Protein AF-0000000083250215 (afdb_homodimer)

Foldseek 3Di:
DKFFFQFAQALDPLDPLRRQVRRRPVSDPLCVLVLLLAQQKKKWFQCCLVVLHATDIAGDQQPPCSNAPRRPQKHKDKDWLVRVCVPVPLCVLVVCQVLLVVQKKKWDFWWCCLWQFALNPVPDTDGDIKIFRIDDVVQQWTWTWAQGNVGDTDIDTTHPVSRSVRRVVQSVCCVVVNDPMDMMMIMHGHPPDHDDNDLVSSLVSLVCLLVFHDPNQVPPHDPVRMTMHLCVLVSLLVLLVCVLVVPVSHPDDDNLSNLSNQLSSLVSNLVSVVVCPVVVVFDPCVVLNVLSVVLNVLSVVLSVVCVVCVVVVNPHSVSSVVVSVSSVVNSVSVSVSSVVVSVRNVVD/DKFFFQFAQALDPLDPLRRQVRRRPVSDPLCVLVLLLAQQKKKWFQCCLVVLHATDIAGDQQPPCSNDPRRPFKHKDKDKLVVVCVPVPQAVLVVCQVLLVVQKKKWDFWWCCLWQFALNPVPDTDGDIKIFRIDDVVQQWTWTWAQGNVGDTDIDTTHRVSRSVRRVVQSVCCVVVNDPMDMMMIMHGHPPDHDDNDLVSSLVSLVCLLVFHDPRQPPPHDPVRMTMHLCVLVSLLVLLVCVLVVPVSHPDDDNLSRLSNQLSSLVSNLVSVVVCPVVVLDDPCVVLNVLSVVLNVVSVVLSVVCVVCVVVVNNHSVSSVVVSVSSVVNSVSVSVSSVVVSVRNVVD

Organism: NCBI:txid582686

Structure (mmCIF, N/CA/C/O backbone):
data_AF-0000000083250215-model_v1
#
loop_
_entity.id
_entity.type
_entity.pdbx_description
1 polymer 'Butirosin biosynthesis protein H-like'
#
loop_
_atom_site.group_PDB
_atom_site.id
_atom_site.type_symbol
_atom_site.label_atom_id
_atom_site.label_alt_id
_atom_site.label_comp_id
_atom_site.label_asym_id
_atom_site.label_entity_id
_atom_site.label_seq_id
_atom_site.pdbx_PDB_ins_code
_atom_site.Cartn_x
_atom_site.Cartn_y
_atom_site.Cartn_z
_atom_site.occupancy
_atom_site.B_iso_or_equiv
_atom_site.auth_seq_id
_atom_site.auth_comp_id
_atom_site.auth_asym_id
_atom_site.auth_atom_id
_atom_site.pdbx_PDB_model_num
ATOM 1 N N . MET A 1 1 ? 32.656 -17.719 3.346 1 87.19 1 MET A N 1
ATOM 2 C CA . MET A 1 1 ? 31.625 -17.188 4.242 1 87.19 1 MET A CA 1
ATOM 3 C C . MET A 1 1 ? 30.25 -17.312 3.619 1 87.19 1 MET A C 1
ATOM 5 O O . MET A 1 1 ? 30.078 -17.109 2.416 1 87.19 1 MET A O 1
ATOM 9 N N . ARG A 1 2 ? 29.438 -18 4.254 1 92.62 2 ARG A N 1
ATOM 10 C CA . ARG A 1 2 ? 28.062 -18.25 3.83 1 92.62 2 ARG A CA 1
ATOM 11 C C . ARG A 1 2 ? 27.078 -17.547 4.758 1 92.62 2 ARG A C 1
ATOM 13 O O . ARG A 1 2 ? 27.312 -17.453 5.965 1 92.62 2 ARG A O 1
ATOM 20 N N . ASN A 1 3 ? 26.047 -16.844 4.152 1 97.56 3 ASN A N 1
ATOM 21 C CA . ASN A 1 3 ? 24.953 -16.219 4.898 1 97.56 3 ASN A CA 1
ATOM 22 C C . ASN A 1 3 ? 23.609 -16.531 4.273 1 97.56 3 ASN A C 1
ATOM 24 O O . ASN A 1 3 ? 23.406 -16.312 3.078 1 97.56 3 ASN A O 1
ATOM 28 N N . GLU A 1 4 ? 22.75 -17.125 5.055 1 97.94 4 GLU A N 1
ATOM 29 C CA . GLU A 1 4 ? 21.438 -17.547 4.602 1 97.94 4 GLU A CA 1
ATOM 30 C C . GLU A 1 4 ? 20.344 -17.016 5.531 1 97.94 4 GLU A C 1
ATOM 32 O O . GLU A 1 4 ? 20.375 -17.281 6.734 1 97.94 4 GLU A O 1
ATOM 37 N N . LEU A 1 5 ? 19.422 -16.266 4.973 1 98.19 5 LEU A N 1
ATOM 38 C CA . LEU A 1 5 ? 18.281 -15.781 5.742 1 98.19 5 LEU A CA 1
ATOM 39 C C . LEU A 1 5 ? 17.188 -16.844 5.809 1 98.19 5 LEU A C 1
ATOM 41 O O . LEU A 1 5 ? 17.078 -17.688 4.918 1 98.19 5 LEU A O 1
ATOM 45 N N . PRO A 1 6 ? 16.422 -16.844 6.879 1 97.56 6 PRO A N 1
ATOM 46 C CA . PRO A 1 6 ? 15.328 -17.812 6.98 1 97.56 6 PRO A CA 1
ATOM 47 C C . PRO A 1 6 ? 14.344 -17.719 5.816 1 97.56 6 PRO A C 1
ATOM 49 O O . PRO A 1 6 ? 13.875 -16.625 5.492 1 97.56 6 PRO A O 1
ATOM 52 N N . PHE A 1 7 ? 14.094 -18.844 5.211 1 98.06 7 PHE A N 1
ATOM 53 C CA . PHE A 1 7 ? 13.172 -18.938 4.086 1 98.06 7 PHE A CA 1
ATOM 54 C C . PHE A 1 7 ? 12.594 -20.344 3.971 1 98.06 7 PHE A C 1
ATOM 56 O O . PHE A 1 7 ? 13.336 -21.297 3.736 1 98.06 7 PHE A O 1
ATOM 63 N N . ASN A 1 8 ? 11.273 -20.484 4.047 1 97.25 8 ASN A N 1
ATOM 64 C CA . ASN A 1 8 ? 10.617 -21.781 3.98 1 97.25 8 ASN A CA 1
ATOM 65 C C . ASN A 1 8 ? 9.922 -21.984 2.637 1 97.25 8 ASN A C 1
ATOM 67 O O . ASN A 1 8 ? 9.805 -21.062 1.841 1 97.25 8 ASN A O 1
ATOM 71 N N . ASP A 1 9 ? 9.547 -23.266 2.428 1 95.75 9 ASP A N 1
ATOM 72 C CA . ASP A 1 9 ? 8.617 -23.5 1.329 1 95.75 9 ASP A CA 1
ATOM 73 C C . ASP A 1 9 ? 7.289 -22.797 1.571 1 95.75 9 ASP A C 1
ATOM 75 O O . ASP A 1 9 ? 6.637 -23.016 2.592 1 95.75 9 ASP A O 1
ATOM 79 N N . PRO A 1 10 ? 6.918 -21.969 0.656 1 96.44 10 PRO A N 1
ATOM 80 C CA . PRO A 1 10 ? 5.719 -21.156 0.884 1 96.44 10 PRO A CA 1
ATOM 81 C C . PRO A 1 10 ? 4.434 -21.984 0.828 1 96.44 10 PRO A C 1
ATOM 83 O O . PRO A 1 10 ? 4.336 -22.938 0.043 1 96.44 10 PRO A O 1
ATOM 86 N N . PRO A 1 11 ? 3.467 -21.656 1.6 1 95.38 11 PRO A N 1
ATOM 87 C CA . PRO A 1 11 ? 2.186 -22.375 1.555 1 95.38 11 PRO A CA 1
ATOM 88 C C . PRO A 1 11 ? 1.412 -22.109 0.265 1 95.38 11 PRO A C 1
ATOM 90 O O . PRO A 1 11 ? 0.542 -22.906 -0.108 1 95.38 11 PRO A O 1
ATOM 93 N N . VAL A 1 12 ? 1.604 -21.016 -0.341 1 95.12 12 VAL A N 1
ATOM 94 C CA . VAL A 1 12 ? 1.078 -20.641 -1.646 1 95.12 12 VAL A CA 1
ATOM 95 C C . VAL A 1 12 ? 2.229 -20.25 -2.574 1 95.12 12 VAL A C 1
ATOM 97 O O . VAL A 1 12 ? 3.07 -19.422 -2.219 1 95.12 12 VAL A O 1
ATOM 100 N N . TRP A 1 13 ? 2.24 -20.859 -3.744 1 94.12 13 TRP A N 1
ATOM 101 C CA . TRP A 1 13 ? 3.412 -20.578 -4.57 1 94.12 13 TRP A CA 1
ATOM 102 C C . TRP A 1 13 ? 3.021 -20.422 -6.039 1 94.12 13 TRP A C 1
ATOM 104 O O . TRP A 1 13 ? 3.883 -20.25 -6.902 1 94.12 13 TRP A O 1
ATOM 114 N N . GLY A 1 14 ? 1.725 -20.531 -6.363 1 92.88 14 GLY A N 1
ATOM 115 C CA . GLY A 1 14 ? 1.262 -20.438 -7.738 1 92.88 14 GLY A CA 1
ATOM 116 C C . GLY A 1 14 ? 1.714 -19.156 -8.43 1 92.88 14 GLY A C 1
ATOM 117 O O . GLY A 1 14 ? 1.998 -19.172 -9.633 1 92.88 14 GLY A O 1
ATOM 118 N N . LEU A 1 15 ? 1.749 -18.125 -7.719 1 92.69 15 LEU A N 1
ATOM 119 C CA . LEU A 1 15 ? 2.33 -16.859 -8.156 1 92.69 15 LEU A CA 1
ATOM 120 C C . LEU A 1 15 ? 3.529 -16.469 -7.297 1 92.69 15 LEU A C 1
ATOM 122 O O . LEU A 1 15 ? 3.434 -16.469 -6.066 1 92.69 15 LEU A O 1
ATOM 126 N N . LEU A 1 16 ? 4.531 -16.078 -7.93 1 92.81 16 LEU A N 1
ATOM 127 C CA . LEU A 1 16 ? 5.809 -15.914 -7.246 1 92.81 16 LEU A CA 1
ATOM 128 C C . LEU A 1 16 ? 5.754 -14.75 -6.258 1 92.81 16 LEU A C 1
ATOM 130 O O . LEU A 1 16 ? 6.469 -14.75 -5.254 1 92.81 16 LEU A O 1
ATOM 134 N N . SER A 1 17 ? 4.926 -13.773 -6.477 1 91.69 17 SER A N 1
ATOM 135 C CA . SER A 1 17 ? 4.801 -12.672 -5.531 1 91.69 17 SER A CA 1
ATOM 136 C C . SER A 1 17 ? 4.359 -13.172 -4.156 1 91.69 17 SER A C 1
ATOM 138 O O . SER A 1 17 ? 4.91 -12.75 -3.135 1 91.69 17 SER A O 1
ATOM 140 N N . TRP A 1 18 ? 3.439 -14.055 -4.184 1 93.44 18 TRP A N 1
ATOM 141 C CA . TRP A 1 18 ? 2.969 -14.633 -2.93 1 93.44 18 TRP A CA 1
ATOM 142 C C . TRP A 1 18 ? 3.986 -15.617 -2.367 1 93.44 18 TRP A C 1
ATOM 144 O O . TRP A 1 18 ? 4.227 -15.648 -1.157 1 93.44 18 TRP A O 1
ATOM 154 N N . ALA A 1 19 ? 4.547 -16.375 -3.316 1 95.69 19 ALA A N 1
ATOM 155 C CA . ALA A 1 19 ? 5.52 -17.391 -2.887 1 95.69 19 ALA A CA 1
ATOM 156 C C . ALA A 1 19 ? 6.68 -16.734 -2.135 1 95.69 19 ALA A C 1
ATOM 158 O O . ALA A 1 19 ? 7.117 -17.25 -1.102 1 95.69 19 ALA A O 1
ATOM 159 N N . TYR A 1 20 ? 7.145 -15.656 -2.598 1 96.06 20 TYR A N 1
ATOM 160 C CA . TYR A 1 20 ? 8.297 -14.992 -2.006 1 96.06 20 TYR A CA 1
ATOM 161 C C . TYR A 1 20 ? 7.961 -14.422 -0.635 1 96.06 20 TYR A C 1
ATOM 163 O O . TYR A 1 20 ? 8.664 -14.68 0.344 1 96.06 20 TYR A O 1
ATOM 171 N N . THR A 1 21 ? 6.887 -13.68 -0.504 1 94.56 21 THR A N 1
ATOM 172 C CA . THR A 1 21 ? 6.535 -13.039 0.758 1 94.56 21 THR A CA 1
ATOM 173 C C . THR A 1 21 ? 6.129 -14.078 1.799 1 94.56 21 THR A C 1
ATOM 175 O O . THR A 1 21 ? 6.547 -14 2.957 1 94.56 21 THR A O 1
ATOM 178 N N . LEU A 1 22 ? 5.422 -15.07 1.351 1 95.31 22 LEU A N 1
ATOM 179 C CA . LEU A 1 22 ? 4.969 -16.094 2.287 1 95.31 22 LEU A CA 1
ATOM 180 C C . LEU A 1 22 ? 6.102 -17.047 2.625 1 95.31 22 LEU A C 1
ATOM 182 O O . LEU A 1 22 ? 6.117 -17.641 3.707 1 95.31 22 LEU A O 1
ATOM 186 N N . GLY A 1 23 ? 7.027 -17.219 1.639 1 97.19 23 GLY A N 1
ATOM 187 C CA . GLY A 1 23 ? 8.203 -18 1.969 1 97.19 23 GLY A CA 1
ATOM 188 C C . GLY A 1 23 ? 9.039 -17.375 3.072 1 97.19 23 GLY A C 1
ATOM 189 O O . GLY A 1 23 ? 9.602 -18.094 3.908 1 97.19 23 GLY A O 1
ATOM 190 N N . ILE A 1 24 ? 9.109 -16.062 3.123 1 96.69 24 ILE A N 1
ATOM 191 C CA . ILE A 1 24 ? 9.812 -15.344 4.176 1 96.69 24 ILE A CA 1
ATOM 192 C C . ILE A 1 24 ? 9.031 -15.453 5.484 1 96.69 24 ILE A C 1
ATOM 194 O O . ILE A 1 24 ? 9.57 -15.898 6.5 1 96.69 24 ILE A O 1
ATOM 198 N N . THR A 1 25 ? 7.75 -15.141 5.48 1 94.69 25 THR A N 1
ATOM 199 C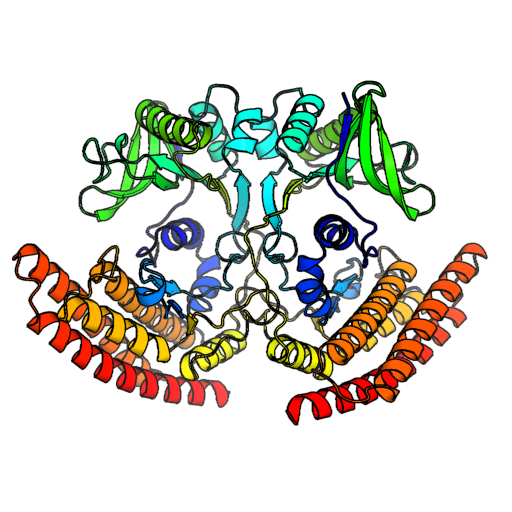 CA . THR A 1 25 ? 6.996 -15.008 6.719 1 94.69 25 THR A CA 1
ATOM 200 C C . THR A 1 25 ? 6.703 -16.375 7.328 1 94.69 25 THR A C 1
ATOM 202 O O . THR A 1 25 ? 6.645 -16.516 8.547 1 94.69 25 THR A O 1
ATOM 205 N N . SER A 1 26 ? 6.562 -17.422 6.496 1 95.75 26 SER A N 1
ATOM 206 C CA . SER A 1 26 ? 6.23 -18.734 7.016 1 95.75 26 SER A CA 1
ATOM 207 C C . SER A 1 26 ? 7.395 -19.328 7.805 1 95.75 26 SER A C 1
ATOM 209 O O . SER A 1 26 ? 7.227 -20.328 8.516 1 95.75 26 SER A O 1
ATOM 211 N N . ALA A 1 27 ? 8.531 -18.75 7.68 1 96 27 ALA A N 1
ATOM 212 C CA . ALA A 1 27 ? 9.672 -19.172 8.484 1 96 27 ALA A CA 1
ATOM 213 C C . ALA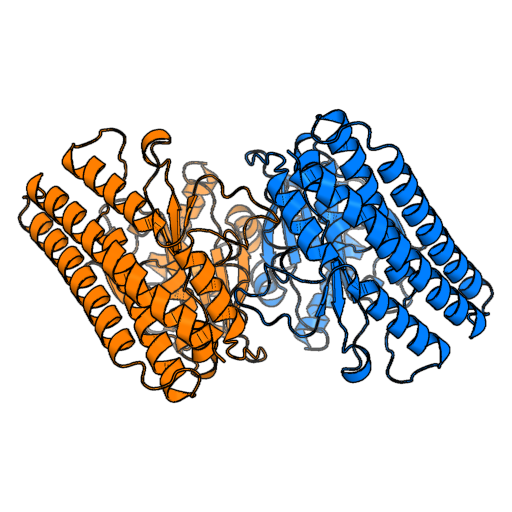 A 1 27 ? 9.492 -18.781 9.945 1 96 27 ALA A C 1
ATOM 215 O O . ALA A 1 27 ? 10.234 -19.25 10.812 1 96 27 ALA A O 1
ATOM 216 N N . TYR A 1 28 ? 8.516 -18.016 10.281 1 94.06 28 TYR A N 1
ATOM 217 C CA . TYR A 1 28 ? 8.227 -17.531 11.625 1 94.06 28 TYR A CA 1
ATOM 218 C C . TYR A 1 28 ? 6.805 -17.891 12.039 1 94.06 28 TYR A C 1
ATOM 220 O O . TYR A 1 28 ? 5.836 -17.344 11.5 1 94.06 28 TYR A O 1
ATOM 228 N N . GLU A 1 29 ? 6.688 -18.641 13.023 1 91.62 29 GLU A N 1
ATOM 229 C CA . GLU A 1 29 ? 5.41 -19.219 13.43 1 91.62 29 GLU A CA 1
ATOM 230 C C . GLU A 1 29 ? 4.406 -18.141 13.82 1 91.62 29 GLU A C 1
ATOM 232 O O . GLU A 1 29 ? 3.201 -18.312 13.641 1 91.62 29 GLU A O 1
ATOM 237 N N . GLN A 1 30 ? 4.855 -17.031 14.281 1 91.62 30 GLN A N 1
ATOM 238 C CA . GLN A 1 30 ? 3.986 -15.969 14.781 1 91.62 30 GLN A CA 1
ATOM 239 C C . GLN A 1 30 ? 3.182 -15.344 13.648 1 91.62 30 GLN A C 1
ATOM 241 O O . GLN A 1 30 ? 2.217 -14.617 13.898 1 91.62 30 GLN A O 1
ATOM 246 N N . THR A 1 31 ? 3.57 -15.648 12.391 1 92.75 31 THR A N 1
ATOM 247 C CA . THR A 1 31 ? 2.908 -15.008 11.258 1 92.75 31 THR A CA 1
ATOM 248 C C . THR A 1 31 ? 1.731 -15.852 10.773 1 92.75 31 THR A C 1
ATOM 250 O O . THR A 1 31 ? 0.936 -15.391 9.953 1 92.75 31 THR A O 1
ATOM 253 N N . TYR A 1 32 ? 1.583 -17.016 11.344 1 94.19 32 TYR A N 1
ATOM 254 C CA . TYR A 1 32 ? 0.606 -17.969 10.836 1 94.19 32 TYR A CA 1
ATOM 255 C C . TYR A 1 32 ? -0.812 -17.438 10.977 1 94.19 32 TYR A C 1
ATOM 257 O O . TYR A 1 32 ? -1.624 -17.562 10.055 1 94.19 32 TYR A O 1
ATOM 265 N N . PRO A 1 33 ? -1.252 -16.75 12.086 1 92.81 33 PRO A N 1
ATOM 266 C CA . PRO A 1 33 ? -2.605 -16.203 12.203 1 92.81 33 PRO A CA 1
ATOM 267 C C . PRO A 1 33 ? -2.922 -15.164 11.125 1 92.81 33 PRO A C 1
ATOM 269 O O . PRO A 1 33 ? -4.062 -15.086 10.656 1 92.81 33 PRO A O 1
ATOM 272 N N . TRP A 1 34 ? -1.886 -14.469 10.758 1 91.12 34 TRP A N 1
ATOM 273 C CA . TRP A 1 34 ? -2.088 -13.492 9.688 1 91.12 34 TRP A CA 1
ATOM 274 C C . TRP A 1 34 ? -2.363 -14.195 8.367 1 91.12 34 TRP A C 1
ATOM 276 O O . TRP A 1 34 ? -3.273 -13.812 7.629 1 91.12 34 TRP A O 1
ATOM 286 N N . TYR A 1 35 ? -1.632 -15.203 8.102 1 93 35 TYR A N 1
ATOM 287 C CA . TYR A 1 35 ? -1.781 -15.969 6.863 1 93 35 TYR A CA 1
ATOM 288 C C . TYR A 1 35 ? -3.184 -16.547 6.746 1 93 35 TYR A C 1
ATOM 290 O O . TYR A 1 35 ? -3.885 -16.297 5.762 1 93 35 TYR A O 1
ATOM 298 N N . VAL A 1 36 ? -3.625 -17.203 7.758 1 95.38 36 VAL A N 1
ATOM 299 C CA . VAL A 1 36 ? -4.914 -17.875 7.691 1 95.38 36 VAL A CA 1
ATOM 300 C C . VAL A 1 36 ? -6.043 -16.859 7.812 1 95.38 36 VAL A C 1
ATOM 302 O O . VAL A 1 36 ? -7.176 -17.125 7.395 1 95.38 36 VAL A O 1
ATOM 305 N N . GLY A 1 37 ? -5.789 -15.742 8.367 1 92.12 37 GLY A N 1
ATOM 306 C CA . GLY A 1 37 ? -6.797 -14.703 8.508 1 92.12 37 GLY A CA 1
ATOM 307 C C . GLY A 1 37 ? -6.984 -13.891 7.242 1 92.12 37 GLY A C 1
ATOM 308 O O . GLY A 1 37 ? -7.957 -13.141 7.117 1 92.12 37 GLY A O 1
ATOM 309 N N . ASN A 1 38 ? -5.969 -14.141 6.457 1 89.69 38 ASN A N 1
ATOM 310 C CA . ASN A 1 38 ? -6 -13.414 5.191 1 89.69 38 ASN A CA 1
ATOM 311 C C . ASN A 1 38 ? -6 -14.367 4 1 89.69 38 ASN A C 1
ATOM 313 O O . ASN A 1 38 ? -6.184 -15.578 4.168 1 89.69 38 ASN A O 1
ATOM 317 N N . PHE A 1 39 ? -6.016 -13.984 2.758 1 91.62 39 PHE A N 1
ATOM 318 C CA . PHE A 1 39 ? -6.039 -14.766 1.529 1 91.62 39 PHE A CA 1
ATOM 319 C C . PHE A 1 39 ? -7.395 -15.445 1.349 1 91.62 39 PHE A C 1
ATOM 321 O O . PHE A 1 39 ? -7.461 -16.656 1.107 1 91.62 39 PHE A O 1
ATOM 328 N N . ILE A 1 40 ? -8.414 -14.734 1.487 1 94.5 40 ILE A N 1
ATOM 329 C CA . ILE A 1 40 ? -9.781 -15.211 1.346 1 94.5 40 ILE A CA 1
ATOM 330 C C . ILE A 1 40 ? -10.367 -14.727 0.02 1 94.5 40 ILE A C 1
ATOM 332 O O . ILE A 1 40 ? -10.883 -15.516 -0.767 1 94.5 40 ILE A O 1
ATOM 336 N N . GLU A 1 41 ? -10.203 -13.508 -0.239 1 91.69 41 GLU A N 1
ATOM 337 C CA . GLU A 1 41 ? -10.797 -12.914 -1.43 1 91.69 41 GLU A CA 1
ATOM 338 C C . GLU A 1 41 ? -9.969 -13.211 -2.674 1 91.69 41 GLU A C 1
ATOM 340 O O . GLU A 1 41 ? -8.734 -13.258 -2.609 1 91.69 41 GLU A O 1
ATOM 345 N N . VAL A 1 42 ? -10.648 -13.391 -3.746 1 94.56 42 VAL A N 1
ATOM 346 C CA . VAL A 1 42 ? -10.016 -13.609 -5.043 1 94.56 42 VAL A CA 1
ATOM 347 C C . VAL A 1 42 ? -10.68 -12.727 -6.098 1 94.56 42 VAL A C 1
ATOM 349 O O . VAL A 1 42 ? -11.797 -12.25 -5.898 1 94.56 42 VAL A O 1
ATOM 352 N N . PHE A 1 43 ? -9.93 -12.484 -7.16 1 93.38 43 PHE A N 1
ATOM 353 C CA . PHE A 1 43 ? -10.484 -11.688 -8.242 1 93.38 43 PHE A CA 1
ATOM 354 C C . PHE A 1 43 ? -10.008 -12.203 -9.594 1 93.38 43 PHE A C 1
ATOM 356 O O . PHE A 1 43 ? -9.078 -13.016 -9.664 1 93.38 43 PHE A O 1
ATOM 363 N N . ALA A 1 44 ? -10.68 -11.898 -10.68 1 95.44 44 ALA A N 1
ATOM 364 C CA . ALA A 1 44 ? -10.328 -12.195 -12.062 1 95.44 44 ALA A CA 1
ATOM 365 C C . ALA A 1 44 ? -10.633 -11.016 -12.977 1 95.44 44 ALA A C 1
ATOM 367 O O . ALA A 1 44 ? -11.539 -10.219 -12.695 1 95.44 44 ALA A O 1
ATOM 368 N N . ASN A 1 45 ? -9.812 -10.805 -13.977 1 93 45 ASN A N 1
ATOM 369 C CA . ASN A 1 45 ? -10.094 -9.742 -14.945 1 93 45 ASN A CA 1
ATOM 370 C C . ASN A 1 45 ? -11.039 -10.219 -16.047 1 93 45 ASN A C 1
ATOM 372 O O . ASN A 1 45 ? -10.656 -11.023 -16.891 1 93 45 ASN A O 1
ATOM 376 N N . ASP A 1 46 ? -12.148 -9.602 -16.156 1 91.31 46 ASP A N 1
ATOM 377 C CA . ASP A 1 46 ? -13.227 -10.133 -16.984 1 91.31 46 ASP A CA 1
ATOM 378 C C . ASP A 1 46 ? -13.125 -9.625 -18.422 1 91.31 46 ASP A C 1
ATOM 380 O O . ASP A 1 46 ? -13.781 -10.148 -19.312 1 91.31 46 ASP A O 1
ATOM 384 N N . TYR A 1 47 ? -12.289 -8.68 -18.688 1 93 47 TYR A N 1
ATOM 385 C CA . TYR A 1 47 ? -12.227 -8.109 -20.031 1 93 47 TYR A CA 1
ATOM 386 C C . TYR A 1 47 ? -10.969 -8.562 -20.75 1 93 47 TYR A C 1
ATOM 388 O O . TYR A 1 47 ? -10.461 -7.859 -21.641 1 93 47 TYR A O 1
ATOM 396 N N . PHE A 1 48 ? -10.477 -9.703 -20.359 1 94.88 48 PHE A N 1
ATOM 397 C CA . PHE A 1 48 ? -9.203 -10.188 -20.875 1 94.88 48 PHE A CA 1
ATOM 398 C C . PHE A 1 48 ? -9.297 -10.484 -22.375 1 94.88 48 PHE A C 1
ATOM 400 O O . PHE A 1 48 ? -8.32 -10.312 -23.109 1 94.88 48 PHE A O 1
ATOM 407 N N . LEU A 1 49 ? -10.461 -10.867 -22.922 1 96.12 49 LEU A N 1
ATOM 408 C CA . LEU A 1 49 ? -10.625 -11.117 -24.344 1 96.12 49 LEU A CA 1
ATOM 409 C C . LEU A 1 49 ? -10.711 -9.805 -25.125 1 96.12 49 LEU A C 1
ATOM 411 O O . LEU A 1 49 ? -10.023 -9.617 -26.125 1 96.12 49 LEU A O 1
ATOM 415 N N . GLU A 1 50 ? -11.5 -8.945 -24.594 1 94.44 50 GLU A N 1
ATOM 416 C CA . GLU A 1 50 ? -11.711 -7.652 -25.234 1 94.44 50 GLU A CA 1
ATOM 417 C C . GLU A 1 50 ? -10.422 -6.84 -25.281 1 94.44 50 GLU A C 1
ATOM 419 O O . GLU A 1 50 ? -10.156 -6.141 -26.266 1 94.44 50 GLU A O 1
ATOM 424 N N . GLU A 1 51 ? -9.68 -6.984 -24.281 1 93.19 51 GLU A N 1
ATOM 425 C CA . GLU A 1 51 ? -8.469 -6.18 -24.141 1 93.19 51 GLU A CA 1
ATOM 426 C C . GLU A 1 51 ? -7.238 -6.938 -24.641 1 93.19 51 GLU A C 1
ATOM 428 O O . GLU A 1 51 ? -6.145 -6.375 -24.703 1 93.19 51 GLU A O 1
ATOM 433 N N . ARG A 1 52 ? -7.41 -8.156 -25.016 1 94 52 ARG A N 1
ATOM 434 C CA . ARG A 1 52 ? -6.324 -9.023 -25.484 1 94 52 ARG A CA 1
ATOM 435 C C . ARG A 1 52 ? -5.172 -9.031 -24.484 1 94 52 ARG A C 1
ATOM 437 O O . ARG A 1 52 ? -4.02 -8.789 -24.859 1 94 52 ARG A O 1
ATOM 444 N N . THR A 1 53 ? -5.617 -9.164 -23.203 1 93.38 53 THR A N 1
ATOM 445 C CA . THR A 1 53 ? -4.648 -9.312 -22.125 1 93.38 53 THR A CA 1
ATOM 446 C C . THR A 1 53 ? -4.711 -10.711 -21.531 1 93.38 53 THR A C 1
ATOM 448 O O . THR A 1 53 ? -5.676 -11.445 -21.75 1 93.38 53 THR A O 1
ATOM 451 N N . GLU A 1 54 ? -3.68 -11.023 -20.859 1 93.56 54 GLU A N 1
ATOM 452 C CA . GLU A 1 54 ? -3.658 -12.32 -20.203 1 93.56 54 GLU A CA 1
ATOM 453 C C . GLU A 1 54 ? -4.758 -12.422 -19.141 1 93.56 54 GLU A C 1
ATOM 455 O O . GLU A 1 54 ? -5.008 -11.461 -18.406 1 93.56 54 GLU A O 1
ATOM 460 N N . PHE A 1 55 ? -5.48 -13.523 -19.125 1 94.75 55 PHE A N 1
ATOM 461 C CA . PHE A 1 55 ? -6.41 -13.805 -18.031 1 94.75 55 PHE A CA 1
ATOM 462 C C . PHE A 1 55 ? -5.656 -14.031 -16.734 1 94.75 55 PHE A C 1
ATOM 464 O O . PHE A 1 55 ? -4.617 -14.695 -16.719 1 94.75 55 PHE A O 1
ATOM 471 N N . PHE A 1 56 ? -6.184 -13.477 -15.727 1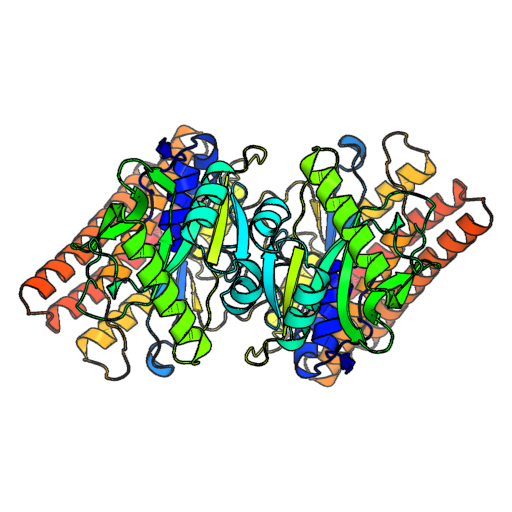 92.06 56 PHE A N 1
ATOM 472 C CA . PHE A 1 56 ? -5.551 -13.734 -14.438 1 92.06 56 PHE A CA 1
ATOM 473 C C . PHE A 1 56 ? -6.598 -13.961 -13.352 1 92.06 56 PHE A C 1
ATOM 475 O O . PHE A 1 56 ? -7.566 -13.203 -13.25 1 92.06 56 PHE A O 1
ATOM 482 N N . PHE A 1 57 ? -6.449 -15.008 -12.695 1 94.94 57 PHE A N 1
ATOM 483 C CA . PHE A 1 57 ? -7.105 -15.352 -11.438 1 94.94 57 PHE A CA 1
ATOM 484 C C . PHE A 1 57 ? -6.121 -15.297 -10.281 1 94.94 57 PHE A C 1
ATOM 486 O O . PHE A 1 57 ? -5.051 -15.906 -10.336 1 94.94 57 PHE A O 1
ATOM 493 N N . ASP A 1 58 ? -6.484 -14.508 -9.219 1 93.75 58 ASP A N 1
ATOM 494 C CA . ASP A 1 58 ? -5.5 -14.32 -8.156 1 93.75 58 ASP A CA 1
ATOM 495 C C . ASP A 1 58 ? -6.18 -13.969 -6.832 1 93.75 58 ASP A C 1
ATOM 497 O O . ASP A 1 58 ? -7.375 -13.68 -6.801 1 93.75 58 ASP A O 1
ATOM 501 N N . PHE A 1 59 ? -5.391 -14.156 -5.824 1 92.5 59 PHE A N 1
ATOM 502 C CA . PHE A 1 59 ? -5.809 -13.617 -4.535 1 92.5 59 PHE A CA 1
ATOM 503 C C . PHE A 1 59 ? -5.914 -12.102 -4.586 1 92.5 59 PHE A C 1
ATOM 505 O O . PHE A 1 59 ? -5.094 -11.438 -5.223 1 92.5 59 PHE A O 1
ATOM 512 N N . TYR A 1 60 ? -6.93 -11.617 -3.98 1 87.88 60 TYR A N 1
ATOM 513 C CA . TYR A 1 60 ? -7.078 -10.172 -3.857 1 87.88 60 TYR A CA 1
ATOM 514 C C . TYR A 1 60 ? -6.734 -9.703 -2.449 1 87.88 60 TYR A C 1
ATOM 516 O O . TYR A 1 60 ? -7.438 -10.039 -1.49 1 87.88 60 TYR A O 1
ATOM 524 N N . ARG A 1 61 ? -5.707 -8.93 -2.359 1 81.81 61 ARG A N 1
ATOM 525 C CA . ARG A 1 61 ? -5.234 -8.484 -1.053 1 81.81 61 ARG A CA 1
ATOM 526 C C . ARG A 1 61 ? -5.129 -6.961 -0.998 1 81.81 61 ARG A C 1
ATOM 528 O O . ARG A 1 61 ? -4.18 -6.418 -0.426 1 81.81 61 ARG A O 1
ATOM 535 N N . GLY A 1 62 ? -5.93 -6.215 -1.692 1 74.5 62 GLY A N 1
ATOM 536 C CA . GLY A 1 62 ? -5.949 -4.762 -1.633 1 74.5 62 GLY A CA 1
ATOM 537 C C . GLY A 1 62 ? -5.348 -4.109 -2.861 1 74.5 62 GLY A C 1
ATOM 538 O O . GLY A 1 62 ? -4.848 -2.982 -2.789 1 74.5 62 GLY A O 1
ATOM 539 N N . GLY A 1 63 ? -5.215 -4.859 -4.004 1 68.88 63 GLY A N 1
ATOM 540 C CA . GLY A 1 63 ? -4.766 -4.289 -5.262 1 68.88 63 GLY A CA 1
ATOM 541 C C . GLY A 1 63 ? -3.293 -3.926 -5.262 1 68.88 63 GLY A C 1
ATOM 542 O O . GLY A 1 63 ? -2.445 -4.746 -4.902 1 68.88 63 GLY A O 1
ATOM 543 N N . GLY A 1 64 ? -2.934 -2.66 -5.617 1 62.75 64 GLY A N 1
ATOM 544 C CA . GLY A 1 64 ? -1.567 -2.197 -5.801 1 62.75 64 GLY A CA 1
ATOM 545 C C . GLY A 1 64 ? -0.718 -2.328 -4.551 1 62.75 64 GLY A C 1
ATOM 546 O O . GLY A 1 64 ? 0.51 -2.252 -4.617 1 62.75 64 GLY A O 1
ATOM 547 N N . ASN A 1 65 ? -1.336 -2.67 -3.463 1 63.94 65 ASN A N 1
ATOM 548 C CA . ASN A 1 65 ? -0.624 -2.695 -2.191 1 63.94 65 ASN A CA 1
ATOM 549 C C . ASN A 1 65 ? -0.114 -4.094 -1.86 1 63.94 65 ASN A C 1
ATOM 551 O O . ASN A 1 65 ? 0.607 -4.281 -0.879 1 63.94 65 ASN A O 1
ATOM 555 N N . GLU A 1 66 ? -0.475 -4.977 -2.623 1 66.69 66 GLU A N 1
ATOM 556 C CA . GLU A 1 66 ? -0.283 -6.387 -2.301 1 66.69 66 GLU A CA 1
ATOM 557 C C . GLU A 1 66 ? 1.192 -6.707 -2.078 1 66.69 66 GLU A C 1
ATOM 559 O O . GLU A 1 66 ? 1.54 -7.438 -1.147 1 66.69 66 GLU A O 1
ATOM 564 N N . PHE A 1 67 ? 2.086 -5.957 -2.768 1 64.44 67 PHE A N 1
ATOM 565 C CA . PHE A 1 67 ? 3.492 -6.312 -2.633 1 64.44 67 PHE A CA 1
ATOM 566 C C . PHE A 1 67 ? 4.266 -5.207 -1.926 1 64.44 67 PHE A C 1
ATOM 568 O O . PHE A 1 67 ? 5.48 -5.305 -1.752 1 64.44 67 PHE A O 1
ATOM 575 N N . ARG A 1 68 ? 3.502 -4.348 -1.431 1 70.69 68 ARG A N 1
ATOM 576 C CA . ARG A 1 68 ? 4.25 -3.191 -0.948 1 70.69 68 ARG A CA 1
ATOM 577 C C . ARG A 1 68 ? 4.008 -2.967 0.541 1 70.69 68 ARG A C 1
ATOM 579 O O . ARG A 1 68 ? 4.93 -2.613 1.277 1 70.69 68 ARG A O 1
ATOM 586 N N . SER A 1 69 ? 2.832 -3.256 0.955 1 71.75 69 SER A N 1
ATOM 587 C CA . SER A 1 69 ? 2.605 -2.842 2.336 1 71.75 69 SER A CA 1
ATOM 588 C C . SER A 1 69 ? 1.503 -3.668 2.988 1 71.75 69 SER A C 1
ATOM 590 O O . SER A 1 69 ? 1.094 -3.389 4.117 1 71.75 69 SER A O 1
ATOM 592 N N . ASN A 1 70 ? 1.17 -4.641 2.436 1 77.69 70 ASN A N 1
ATOM 593 C CA . ASN A 1 70 ? -0.003 -5.328 2.965 1 77.69 70 ASN A CA 1
ATOM 594 C C . ASN A 1 70 ? 0.39 -6.445 3.926 1 77.69 70 ASN A C 1
ATOM 596 O O . ASN A 1 70 ? -0.468 -7.027 4.594 1 77.69 70 ASN A O 1
ATOM 600 N N . ASN A 1 71 ? 1.605 -6.812 3.938 1 83.19 71 ASN A N 1
ATOM 601 C CA . ASN A 1 71 ? 2.105 -7.766 4.918 1 83.19 71 ASN A CA 1
ATOM 602 C C . ASN A 1 71 ? 2.736 -7.062 6.117 1 83.19 71 ASN A C 1
ATOM 604 O O . ASN A 1 71 ? 3.807 -6.461 5.996 1 83.19 71 ASN A O 1
ATOM 608 N N . PRO A 1 72 ? 2.041 -7.055 7.258 1 83.25 72 PRO A N 1
ATOM 609 C CA . PRO A 1 72 ? 2.52 -6.273 8.406 1 83.25 72 PRO A CA 1
ATOM 610 C C . PRO A 1 72 ? 3.875 -6.754 8.914 1 83.25 72 PRO A C 1
ATOM 612 O O . PRO A 1 72 ? 4.559 -6.023 9.641 1 83.25 72 PRO A O 1
ATOM 615 N N . PHE A 1 73 ? 4.289 -7.938 8.539 1 89.31 73 PHE A N 1
ATOM 616 C CA . PHE A 1 73 ? 5.531 -8.508 9.055 1 89.31 73 PHE A CA 1
ATOM 617 C C . PHE A 1 73 ? 6.695 -8.195 8.117 1 89.31 73 PHE A C 1
ATOM 619 O O . PHE A 1 73 ? 7.84 -8.547 8.414 1 89.31 73 PHE A O 1
ATOM 626 N N . LEU A 1 74 ? 6.383 -7.547 7.008 1 90.12 74 LEU A N 1
ATOM 627 C CA . LEU A 1 74 ? 7.434 -7.25 6.043 1 90.12 74 LEU A CA 1
ATOM 628 C C . LEU A 1 74 ? 7.531 -5.746 5.789 1 90.12 74 LEU A C 1
ATOM 630 O O . LEU A 1 74 ? 6.523 -5.098 5.496 1 90.12 74 LEU A O 1
ATOM 634 N N . SER A 1 75 ? 8.703 -5.246 6.047 1 88.31 75 SER A N 1
ATOM 635 C CA . SER A 1 75 ? 9.016 -3.926 5.508 1 88.31 75 SER A CA 1
ATOM 636 C C . SER A 1 75 ? 9.547 -4.023 4.082 1 88.31 75 SER A C 1
ATOM 638 O O . SER A 1 75 ? 10.258 -4.973 3.742 1 88.31 75 SER A O 1
ATOM 640 N N . SER A 1 76 ? 9.148 -3.092 3.252 1 88.88 76 SER A N 1
ATOM 641 C CA . SER A 1 76 ? 9.555 -3.213 1.854 1 88.88 76 SER A CA 1
ATOM 642 C C . SER A 1 76 ? 10.133 -1.903 1.331 1 88.88 76 SER A C 1
ATOM 644 O O . SER A 1 76 ? 9.594 -0.827 1.6 1 88.88 76 SER A O 1
ATOM 646 N N . CYS A 1 77 ? 11.273 -1.935 0.703 1 90.88 77 CYS A N 1
ATOM 647 C CA . CYS A 1 77 ? 11.828 -0.899 -0.165 1 90.88 77 CYS A CA 1
ATOM 648 C C . CYS A 1 77 ? 11.711 -1.297 -1.631 1 90.88 77 CYS A C 1
ATOM 650 O O . CYS A 1 77 ? 11.641 -2.484 -1.953 1 90.88 77 CYS A O 1
ATOM 652 N N . ASN A 1 78 ? 11.547 -0.432 -2.453 1 91.62 78 ASN A N 1
ATOM 653 C CA . ASN A 1 78 ? 11.484 -0.742 -3.877 1 91.62 78 ASN A CA 1
ATOM 654 C C . ASN A 1 78 ? 12.211 0.314 -4.711 1 91.62 78 ASN A C 1
ATOM 656 O O . ASN A 1 78 ? 12.148 1.505 -4.395 1 91.62 78 ASN A O 1
ATOM 660 N N . LEU A 1 79 ? 12.891 -0.164 -5.68 1 89.75 79 LEU A N 1
ATOM 661 C CA . LEU A 1 79 ? 13.688 0.656 -6.586 1 89.75 79 LEU A CA 1
ATOM 662 C C . LEU A 1 79 ? 13.555 0.166 -8.023 1 89.75 79 LEU A C 1
ATOM 664 O O . LEU A 1 79 ? 13.477 -1.04 -8.266 1 89.75 79 LEU A O 1
ATOM 668 N N . ASN A 1 80 ? 13.5 1.118 -8.922 1 90.38 80 ASN A N 1
ATOM 669 C CA . ASN A 1 80 ? 13.531 0.709 -10.32 1 90.38 80 ASN A CA 1
ATOM 670 C C . ASN A 1 80 ? 14.914 0.924 -10.938 1 90.38 80 ASN A C 1
ATOM 672 O O . ASN A 1 80 ? 15.859 1.308 -10.234 1 90.38 80 ASN A O 1
ATOM 676 N N . PHE A 1 81 ? 15.109 0.617 -12.203 1 88.44 81 PHE A N 1
ATOM 677 C CA . PHE A 1 81 ? 16.422 0.612 -12.844 1 88.44 81 PHE A CA 1
ATOM 678 C C . PHE A 1 81 ? 16.938 2.033 -13.039 1 88.44 81 PHE A C 1
ATOM 680 O O . PHE A 1 81 ? 18.125 2.293 -12.906 1 88.44 81 PHE A O 1
ATOM 687 N N . GLU A 1 82 ? 16.062 2.895 -13.312 1 86.06 82 GLU A N 1
ATOM 688 C CA . GLU A 1 82 ? 16.469 4.281 -13.523 1 86.06 82 GLU A CA 1
ATOM 689 C C . GLU A 1 82 ? 17.078 4.883 -12.258 1 86.06 82 GLU A C 1
ATOM 691 O O . GLU A 1 82 ? 18.141 5.52 -12.312 1 86.06 82 GLU A O 1
ATOM 696 N N . LEU A 1 83 ? 16.438 4.605 -11.172 1 86.75 83 LEU A N 1
ATOM 697 C CA . LEU A 1 83 ? 16.922 5.145 -9.906 1 86.75 83 LEU A CA 1
ATOM 698 C C . LEU A 1 83 ? 18.125 4.352 -9.398 1 86.75 83 LEU A C 1
ATOM 700 O O . LEU A 1 83 ? 19.016 4.914 -8.766 1 86.75 83 LEU A O 1
ATOM 704 N N . ALA A 1 84 ? 18.094 3.057 -9.695 1 83.25 84 ALA A N 1
ATOM 705 C CA . ALA A 1 84 ? 19.188 2.207 -9.25 1 83.25 84 ALA A CA 1
ATOM 706 C C . ALA A 1 84 ? 20.484 2.545 -10 1 83.25 84 ALA A C 1
ATOM 708 O O . ALA A 1 84 ? 21.578 2.486 -9.422 1 83.25 84 ALA A O 1
ATOM 709 N N . ALA A 1 85 ? 20.359 2.703 -11.266 1 76.12 85 ALA A N 1
ATOM 710 C CA . ALA A 1 85 ? 21.531 3.006 -12.086 1 76.12 85 ALA A CA 1
ATOM 711 C C . ALA A 1 85 ? 22.312 4.191 -11.508 1 76.12 85 ALA A C 1
ATOM 713 O O . ALA A 1 85 ? 23.547 4.199 -11.523 1 76.12 85 ALA A O 1
ATOM 714 N N . ALA A 1 86 ? 21.578 5.031 -11.008 1 69.62 86 ALA A N 1
ATOM 715 C CA . ALA A 1 86 ? 22.172 6.234 -10.438 1 69.62 86 ALA A CA 1
ATOM 716 C C . ALA A 1 86 ? 22.875 5.926 -9.117 1 69.62 86 ALA A C 1
ATOM 718 O O . ALA A 1 86 ? 23.766 6.668 -8.688 1 69.62 86 ALA A O 1
ATOM 719 N N . LEU A 1 87 ? 22.469 4.77 -8.508 1 66.5 87 LEU A N 1
ATOM 720 C CA . LEU A 1 87 ? 22.938 4.434 -7.164 1 66.5 87 LEU A CA 1
ATOM 721 C C . LEU A 1 87 ? 24.031 3.379 -7.215 1 66.5 87 LEU A C 1
ATOM 723 O O . LEU A 1 87 ? 25.016 3.455 -6.465 1 66.5 87 LEU A O 1
ATOM 727 N N . THR A 1 88 ? 23.812 2.133 -7.859 1 62.94 88 THR A N 1
ATOM 728 C CA . THR A 1 88 ? 24.547 0.884 -7.684 1 62.94 88 THR A CA 1
ATOM 729 C C . THR A 1 88 ? 25.859 0.909 -8.477 1 62.94 88 THR A C 1
ATOM 731 O O . THR A 1 88 ? 26.828 0.231 -8.109 1 62.94 88 THR A O 1
ATOM 734 N N . GLY A 1 89 ? 26.281 1.936 -9 1 59.5 89 GLY A N 1
ATOM 735 C CA . GLY A 1 89 ? 27.422 1.832 -9.898 1 59.5 89 GLY A CA 1
ATOM 736 C C . GLY A 1 89 ? 27.531 0.478 -10.57 1 59.5 89 GLY A C 1
ATOM 737 O O . GLY A 1 89 ? 26.516 -0.143 -10.898 1 59.5 89 GLY A O 1
ATOM 738 N N . GLU A 1 90 ? 28.734 -0.248 -10.867 1 60.75 90 GLU A N 1
ATOM 739 C CA . GLU A 1 90 ? 29 -1.474 -11.617 1 60.75 90 GLU A CA 1
ATOM 740 C C . GLU A 1 90 ? 29.109 -2.676 -10.68 1 60.75 90 GLU A C 1
ATOM 742 O O . GLU A 1 90 ? 29.609 -3.732 -11.078 1 60.75 90 GLU A O 1
ATOM 747 N N . ARG A 1 91 ? 28.547 -2.695 -9.461 1 82.25 91 ARG A N 1
ATOM 748 C CA . ARG A 1 91 ? 28.859 -3.807 -8.57 1 82.25 91 ARG A CA 1
ATOM 749 C C . ARG A 1 91 ? 27.594 -4.355 -7.914 1 82.25 91 ARG A C 1
ATOM 751 O O . ARG A 1 91 ? 27.484 -4.371 -6.684 1 82.25 91 ARG A O 1
ATOM 758 N N . ILE A 1 92 ? 26.672 -5.051 -8.711 1 89.5 92 ILE A N 1
ATOM 759 C CA . ILE A 1 92 ? 25.391 -5.52 -8.211 1 89.5 92 ILE A CA 1
ATOM 760 C C . ILE A 1 92 ? 25.594 -6.672 -7.234 1 89.5 92 ILE A C 1
ATOM 762 O O . ILE A 1 92 ? 24.891 -6.781 -6.23 1 89.5 92 ILE A O 1
ATOM 766 N N . THR A 1 93 ? 26.625 -7.508 -7.504 1 93.06 93 THR A N 1
ATOM 767 C CA . THR A 1 93 ? 26.891 -8.664 -6.656 1 93.06 93 THR A CA 1
ATOM 768 C C . THR A 1 93 ? 27.219 -8.219 -5.23 1 93.06 93 THR A C 1
ATOM 770 O O . THR A 1 93 ? 26.609 -8.695 -4.27 1 93.06 93 THR A O 1
ATOM 773 N N . ASP A 1 94 ? 28.125 -7.301 -5.074 1 90.75 94 ASP A N 1
ATOM 774 C CA . ASP A 1 94 ? 28.516 -6.812 -3.756 1 90.75 94 ASP A CA 1
ATOM 775 C C . ASP A 1 94 ? 27.328 -6.164 -3.043 1 90.75 94 ASP A C 1
ATOM 777 O O . ASP A 1 94 ? 27.172 -6.312 -1.83 1 90.75 94 ASP A O 1
ATOM 781 N N . TYR A 1 95 ? 26.594 -5.512 -3.768 1 89.88 95 TYR A N 1
ATOM 782 C CA . TYR A 1 95 ? 25.438 -4.84 -3.199 1 89.88 95 TYR A CA 1
ATOM 783 C C . TYR A 1 95 ? 24.453 -5.852 -2.631 1 89.88 95 TYR A C 1
ATOM 785 O O . TYR A 1 95 ? 23.938 -5.668 -1.526 1 89.88 95 TYR A O 1
ATOM 793 N N . LEU A 1 96 ? 24.156 -6.855 -3.418 1 94.81 96 LEU A N 1
ATOM 794 C CA . LEU A 1 96 ? 23.219 -7.879 -2.984 1 94.81 96 LEU A CA 1
ATOM 795 C C . LEU A 1 96 ? 23.719 -8.609 -1.747 1 94.81 96 LEU A C 1
ATOM 797 O O . LEU A 1 96 ? 22.953 -8.938 -0.85 1 94.81 96 LEU A O 1
ATOM 801 N N . ILE A 1 97 ? 25.016 -8.867 -1.746 1 94.81 97 ILE A N 1
ATOM 802 C CA . ILE A 1 97 ? 25.625 -9.492 -0.581 1 94.81 97 ILE A CA 1
ATOM 803 C C . ILE A 1 97 ? 25.438 -8.602 0.644 1 94.81 97 ILE A C 1
ATOM 805 O O . ILE A 1 97 ? 25.062 -9.078 1.714 1 94.81 97 ILE A O 1
ATOM 809 N N . ASP A 1 98 ? 25.672 -7.281 0.469 1 91.94 98 ASP A N 1
ATOM 810 C CA . ASP A 1 98 ? 25.469 -6.328 1.557 1 91.94 98 ASP A CA 1
ATOM 811 C C . ASP A 1 98 ? 24.031 -6.332 2.043 1 91.94 98 ASP A C 1
ATOM 813 O O . ASP A 1 98 ? 23.766 -6.238 3.244 1 91.94 98 ASP A O 1
ATOM 817 N N . CYS A 1 99 ? 23.078 -6.379 1.131 1 93.44 99 CYS A N 1
ATOM 818 C CA . CYS A 1 99 ? 21.672 -6.406 1.482 1 93.44 99 CYS A CA 1
ATOM 819 C C . CYS A 1 99 ? 21.344 -7.613 2.355 1 93.44 99 CYS A C 1
ATOM 821 O O . CYS A 1 99 ? 20.656 -7.488 3.367 1 93.44 99 CYS A O 1
ATOM 823 N N . ILE A 1 100 ? 21.859 -8.766 1.924 1 96.81 100 ILE A N 1
ATOM 824 C CA . ILE A 1 100 ? 21.641 -9.992 2.682 1 96.81 100 ILE A CA 1
ATOM 825 C C . ILE A 1 100 ? 22.219 -9.852 4.086 1 96.81 100 ILE A C 1
ATOM 827 O O . ILE A 1 100 ? 21.609 -10.266 5.066 1 96.81 100 ILE A O 1
ATOM 831 N N . ASP A 1 101 ? 23.391 -9.273 4.145 1 94.62 101 ASP A N 1
ATOM 832 C CA . ASP A 1 101 ? 24.047 -9.086 5.438 1 94.62 101 ASP A CA 1
ATOM 833 C C . ASP A 1 101 ? 23.234 -8.156 6.332 1 94.62 101 ASP A C 1
ATOM 835 O O . ASP A 1 101 ? 23.281 -8.258 7.562 1 94.62 101 ASP A O 1
ATOM 839 N N . LEU A 1 102 ? 22.531 -7.25 5.723 1 92.5 102 LEU A N 1
ATOM 840 C CA . LEU A 1 102 ? 21.656 -6.344 6.453 1 92.5 102 LEU A CA 1
ATOM 841 C C . LEU A 1 102 ? 20.281 -6.984 6.68 1 92.5 102 LEU A C 1
ATOM 843 O O . LEU A 1 102 ? 19.344 -6.312 7.117 1 92.5 102 LEU A O 1
ATOM 847 N N . LYS A 1 103 ? 20.094 -8.25 6.254 1 95.38 103 LYS A N 1
ATOM 848 C CA . LYS A 1 103 ? 18.922 -9.094 6.492 1 95.38 103 LYS A CA 1
ATOM 849 C C . LYS A 1 103 ? 17.781 -8.734 5.535 1 95.38 103 LYS A C 1
ATOM 851 O O . LYS A 1 103 ? 16.609 -8.953 5.848 1 95.38 103 LYS A O 1
ATOM 856 N N . TYR A 1 104 ? 18.203 -8.109 4.434 1 95.75 104 TYR A N 1
ATOM 857 C CA . TYR A 1 104 ? 17.203 -7.883 3.389 1 95.75 104 TYR A CA 1
ATOM 858 C C . TYR A 1 104 ? 17.141 -9.07 2.432 1 95.75 104 TYR A C 1
ATOM 860 O O . TYR A 1 104 ? 18.156 -9.703 2.143 1 95.75 104 TYR A O 1
ATOM 868 N N . TYR A 1 105 ? 15.914 -9.336 1.973 1 97.38 105 TYR A N 1
ATOM 869 C CA . TYR A 1 105 ? 15.672 -10.258 0.867 1 97.38 105 TYR A CA 1
ATOM 870 C C . TYR A 1 105 ? 15.492 -9.5 -0.443 1 97.38 105 TYR A C 1
ATOM 872 O O . TYR A 1 105 ? 14.414 -8.977 -0.723 1 97.38 105 TYR A O 1
ATOM 880 N N . PRO A 1 106 ? 16.469 -9.484 -1.27 1 96.62 106 PRO A N 1
ATOM 881 C CA . PRO A 1 106 ? 16.266 -8.836 -2.566 1 96.62 106 PRO A CA 1
ATOM 882 C C . PRO A 1 106 ? 15.391 -9.648 -3.512 1 96.62 106 PRO A C 1
ATOM 884 O O . PRO A 1 106 ? 15.516 -10.875 -3.57 1 96.62 106 PRO A O 1
ATOM 887 N N . VAL A 1 107 ? 14.492 -9.031 -4.164 1 96.62 107 VAL A N 1
ATOM 888 C CA . VAL A 1 107 ? 13.742 -9.562 -5.297 1 96.62 107 VAL A CA 1
ATOM 889 C C . VAL A 1 107 ? 14.062 -8.758 -6.555 1 96.62 107 VAL A C 1
ATOM 891 O O . VAL A 1 107 ? 13.477 -7.699 -6.789 1 96.62 107 VAL A O 1
ATOM 894 N N . LEU A 1 108 ? 14.867 -9.32 -7.363 1 96 108 LEU A N 1
ATOM 895 C CA . LEU A 1 108 ? 15.398 -8.609 -8.523 1 96 108 LEU A CA 1
ATOM 896 C C . LEU A 1 108 ? 14.57 -8.898 -9.766 1 96 108 LEU A C 1
ATOM 898 O O . LEU A 1 108 ? 13.992 -9.984 -9.898 1 96 108 LEU A O 1
ATOM 902 N N . PHE A 1 109 ? 14.484 -7.914 -10.562 1 96.06 109 PHE A N 1
ATOM 903 C CA . PHE A 1 109 ? 13.938 -8.086 -11.906 1 96.06 109 PHE A CA 1
ATOM 904 C C . PHE A 1 109 ? 15.047 -8.438 -12.891 1 96.06 109 PHE A C 1
ATOM 906 O O . PHE A 1 109 ? 15.945 -7.629 -13.133 1 96.06 109 PHE A O 1
ATOM 913 N N . ILE A 1 110 ? 15.062 -9.703 -13.414 1 96.69 110 ILE A N 1
ATOM 914 C CA . ILE A 1 110 ? 16.188 -10.203 -14.203 1 96.69 110 ILE A CA 1
ATOM 915 C C . ILE A 1 110 ? 15.664 -10.922 -15.445 1 96.69 110 ILE A C 1
ATOM 917 O O . ILE A 1 110 ? 14.453 -11.094 -15.609 1 96.69 110 ILE A O 1
ATOM 921 N N . ASP A 1 111 ? 16.578 -11.266 -16.312 1 97.62 111 ASP A N 1
ATOM 922 C CA . ASP A 1 111 ? 16.281 -12.07 -17.5 1 97.62 111 ASP A CA 1
ATOM 923 C C . ASP A 1 111 ? 16.625 -13.539 -17.266 1 97.62 111 ASP A C 1
ATOM 925 O O . ASP A 1 111 ? 17.812 -13.914 -17.281 1 97.62 111 ASP A O 1
ATOM 929 N N . GLU A 1 112 ? 15.688 -14.391 -17.234 1 97.31 112 GLU A N 1
ATOM 930 C CA . GLU A 1 112 ? 15.898 -15.797 -16.891 1 97.31 112 GLU A CA 1
ATOM 931 C C . GLU A 1 112 ? 16.625 -16.531 -18 1 97.31 112 GLU A C 1
ATOM 933 O O . GLU A 1 112 ? 17.125 -17.641 -17.797 1 97.31 112 GLU A O 1
ATOM 938 N N . TYR A 1 113 ? 16.75 -15.914 -19.141 1 97.56 113 TYR A N 1
ATOM 939 C CA . TYR A 1 113 ? 17.547 -16.469 -20.234 1 97.56 113 TYR A CA 1
ATOM 940 C C . TYR A 1 113 ? 18.953 -16.812 -19.766 1 97.56 113 TYR A C 1
ATOM 942 O O . TYR A 1 113 ? 19.562 -17.766 -20.266 1 97.56 113 TYR A O 1
ATOM 950 N N . TYR A 1 114 ? 19.438 -16.188 -18.781 1 97.81 114 TYR A N 1
ATOM 951 C CA . TYR A 1 114 ? 20.844 -16.312 -18.391 1 97.81 114 TYR A CA 1
ATOM 952 C C . TYR A 1 114 ? 20.969 -17.141 -17.109 1 97.81 114 TYR A C 1
ATOM 954 O O . TYR A 1 114 ? 22.062 -17.25 -16.547 1 97.81 114 TYR A O 1
ATOM 962 N N . ILE A 1 115 ? 19.906 -17.719 -16.609 1 98 115 ILE A N 1
ATOM 963 C CA . ILE A 1 115 ? 19.906 -18.453 -15.352 1 98 115 ILE A CA 1
ATOM 964 C C . ILE A 1 115 ? 19.766 -19.938 -15.633 1 98 115 ILE A C 1
ATOM 966 O O . ILE A 1 115 ? 18.672 -20.422 -15.953 1 98 115 ILE A O 1
ATOM 970 N N . PRO A 1 116 ? 20.734 -20.719 -15.375 1 95.88 116 PRO A N 1
ATOM 971 C CA . PRO A 1 116 ? 20.766 -22.125 -15.781 1 95.88 116 PRO A CA 1
ATOM 972 C C . PRO A 1 116 ? 19.656 -22.953 -15.133 1 95.88 116 PRO A C 1
ATOM 974 O O . PRO A 1 116 ? 19.156 -23.922 -15.734 1 95.88 116 PRO A O 1
ATOM 977 N N . SER A 1 117 ? 19.281 -22.609 -13.961 1 94.25 117 SER A N 1
ATOM 978 C CA . SER A 1 117 ? 18.312 -23.406 -13.227 1 94.25 117 SER A CA 1
ATOM 979 C C . SER A 1 117 ? 16.891 -23.141 -13.734 1 94.25 117 SER A C 1
ATOM 981 O O . SER A 1 117 ? 15.945 -23.797 -13.297 1 94.25 117 SER A O 1
ATOM 983 N N . ARG A 1 118 ? 16.719 -22.234 -14.68 1 95.19 118 ARG A N 1
ATOM 984 C CA . ARG A 1 118 ? 15.383 -21.844 -15.109 1 95.19 118 ARG A CA 1
ATOM 985 C C . ARG A 1 118 ? 15.031 -22.469 -16.453 1 95.19 118 ARG A C 1
ATOM 987 O O . ARG A 1 118 ? 15.914 -22.766 -17.266 1 95.19 118 ARG A O 1
ATOM 994 N N . HIS A 1 119 ? 13.758 -22.609 -16.688 1 92.19 119 HIS A N 1
ATOM 995 C CA . HIS A 1 119 ? 13.266 -23.203 -17.938 1 92.19 119 HIS A CA 1
ATOM 996 C C . HIS A 1 119 ? 13.641 -22.344 -19.141 1 92.19 119 HIS A C 1
ATOM 998 O O . HIS A 1 119 ? 13.898 -22.875 -20.219 1 92.19 119 HIS A O 1
ATOM 1004 N N . ALA A 1 120 ? 13.773 -21.109 -18.984 1 94.56 120 ALA A N 1
ATOM 1005 C CA . ALA A 1 120 ? 14.039 -20.172 -20.078 1 94.56 120 ALA A CA 1
ATOM 1006 C C . ALA A 1 120 ? 15.516 -20.156 -20.453 1 94.56 120 ALA A C 1
ATOM 1008 O O . ALA A 1 120 ? 15.906 -19.578 -21.469 1 94.56 120 ALA A O 1
ATOM 1009 N N . TYR A 1 121 ? 16.344 -20.875 -19.797 1 96.06 121 TYR A N 1
ATOM 1010 C CA . TYR A 1 121 ? 17.797 -20.797 -19.953 1 96.06 121 TYR A CA 1
ATOM 1011 C C . TYR A 1 121 ? 18.203 -21.047 -21.391 1 96.06 121 TYR A C 1
ATOM 1013 O O . TYR A 1 121 ? 17.969 -22.141 -21.938 1 96.06 121 TYR A O 1
ATOM 1021 N N . GLN A 1 122 ? 18.719 -20.062 -22.031 1 95.62 122 GLN A N 1
ATOM 1022 C CA . GLN A 1 122 ? 19.266 -20.094 -23.375 1 95.62 122 GLN A CA 1
ATOM 1023 C C . GLN A 1 122 ? 18.188 -20.484 -24.391 1 95.62 122 GLN A C 1
ATOM 1025 O O . GLN A 1 122 ? 18.5 -21.016 -25.469 1 95.62 122 GLN A O 1
ATOM 1030 N N . ASN A 1 123 ? 16.984 -20.344 -24.047 1 94.44 123 ASN A N 1
ATOM 1031 C CA . ASN A 1 123 ? 15.875 -20.703 -24.938 1 94.44 123 ASN A CA 1
ATOM 1032 C C . ASN A 1 123 ? 15.07 -19.484 -25.359 1 94.44 123 ASN A C 1
ATOM 1034 O O . ASN A 1 123 ? 14.789 -19.297 -26.531 1 94.44 123 ASN A O 1
ATOM 1038 N N . TYR A 1 124 ? 14.648 -18.656 -24.438 1 94.19 124 TYR A N 1
ATOM 1039 C CA . TYR A 1 124 ? 13.906 -17.438 -24.734 1 94.19 124 TYR A CA 1
ATOM 1040 C C . TYR A 1 124 ? 14.086 -16.391 -23.641 1 94.19 124 TYR A C 1
ATOM 1042 O O . TYR A 1 124 ? 14.336 -16.75 -22.484 1 94.19 124 TYR A O 1
ATOM 1050 N N . TYR A 1 125 ? 13.953 -15.125 -24.016 1 93.56 125 TYR A N 1
ATOM 1051 C CA . TYR A 1 125 ? 14.016 -14.023 -23.062 1 93.56 125 TYR A CA 1
ATOM 1052 C C . TYR A 1 125 ? 12.797 -14.023 -22.141 1 93.56 125 TYR A C 1
ATOM 1054 O O . TYR A 1 125 ? 11.664 -14.117 -22.609 1 93.56 125 TYR A O 1
ATOM 1062 N N . CYS A 1 126 ? 13.078 -13.984 -20.844 1 94.62 126 CYS A N 1
ATOM 1063 C CA . CYS A 1 126 ? 11.992 -14.047 -19.875 1 94.62 126 CYS A CA 1
ATOM 1064 C C . CYS A 1 126 ? 12.25 -13.117 -18.703 1 94.62 126 CYS A C 1
ATOM 1066 O O . CYS A 1 126 ? 12.711 -13.555 -17.641 1 94.62 126 CYS A O 1
ATOM 1068 N N . PRO A 1 127 ? 11.922 -11.797 -18.906 1 95.56 127 PRO A N 1
ATOM 1069 C CA . PRO A 1 127 ? 12.016 -10.898 -17.75 1 95.56 127 PRO A CA 1
ATOM 1070 C C . PRO A 1 127 ? 11.109 -11.32 -16.594 1 95.56 127 PRO A C 1
ATOM 1072 O O . PRO A 1 127 ? 9.906 -11.5 -16.781 1 95.56 127 PRO A O 1
ATOM 1075 N N . HIS A 1 128 ? 11.719 -11.547 -15.406 1 95.31 128 HIS A N 1
ATOM 1076 C CA . HIS A 1 128 ? 10.969 -12.047 -14.258 1 95.31 128 HIS A CA 1
ATOM 1077 C C . HIS A 1 128 ? 11.672 -11.734 -12.945 1 95.31 128 HIS A C 1
ATOM 1079 O O . HIS A 1 128 ? 12.906 -11.633 -12.906 1 95.31 128 HIS A O 1
ATOM 1085 N N . HIS A 1 129 ? 10.898 -11.641 -11.938 1 96 129 HIS A N 1
ATOM 1086 C CA . HIS A 1 129 ? 11.461 -11.383 -10.617 1 96 129 HIS A CA 1
ATOM 1087 C C . HIS A 1 129 ? 12.07 -12.641 -10.023 1 96 129 HIS A C 1
ATOM 1089 O O . HIS A 1 129 ? 11.555 -13.742 -10.227 1 96 129 HIS A O 1
ATOM 1095 N N . MET A 1 130 ? 13.156 -12.445 -9.289 1 97.12 130 MET A N 1
ATOM 1096 C CA . MET A 1 130 ? 13.828 -13.539 -8.609 1 97.12 130 MET A CA 1
ATOM 1097 C C . MET A 1 130 ? 14.18 -13.156 -7.172 1 97.12 130 MET A C 1
ATOM 1099 O O . MET A 1 130 ? 14.812 -12.125 -6.945 1 97.12 130 MET A O 1
ATOM 1103 N N . LEU A 1 131 ? 13.812 -14.008 -6.215 1 98.19 131 LEU A N 1
ATOM 1104 C CA . LEU A 1 131 ? 14.109 -13.766 -4.809 1 98.19 131 LEU A CA 1
ATOM 1105 C C . LEU A 1 131 ? 15.477 -14.336 -4.438 1 98.19 131 LEU A C 1
ATOM 1107 O O . LEU A 1 131 ? 15.82 -15.453 -4.836 1 98.19 131 LEU A O 1
ATOM 1111 N N . ILE A 1 132 ? 16.266 -13.578 -3.719 1 98.56 132 ILE A N 1
ATOM 1112 C CA . ILE A 1 132 ? 17.531 -14 -3.158 1 98.56 132 ILE A CA 1
ATOM 1113 C C . ILE A 1 132 ? 17.453 -14.031 -1.634 1 98.56 132 ILE A C 1
ATOM 1115 O O . ILE A 1 132 ? 17.094 -13.031 -1.004 1 98.56 132 ILE A O 1
ATOM 1119 N N . TYR A 1 133 ? 17.781 -15.195 -1.038 1 98.69 133 TYR A N 1
ATOM 1120 C CA . TYR A 1 133 ? 17.656 -15.281 0.412 1 98.69 133 TYR A CA 1
ATOM 1121 C C . TYR A 1 133 ? 19 -15.602 1.063 1 98.69 133 TYR A C 1
ATOM 1123 O O . TYR A 1 133 ? 19.078 -15.797 2.279 1 98.69 133 TYR A O 1
ATOM 1131 N N . GLY A 1 134 ? 20.125 -15.664 0.247 1 98.69 134 GLY A N 1
ATOM 1132 C CA . GLY A 1 134 ? 21.453 -15.914 0.792 1 98.69 134 GLY A CA 1
ATOM 1133 C C . GLY A 1 134 ? 22.531 -15.953 -0.269 1 98.69 134 GLY A C 1
ATOM 1134 O O . GLY A 1 134 ? 22.266 -15.711 -1.449 1 98.69 134 GLY A O 1
ATOM 1135 N N . TYR A 1 135 ? 23.734 -16.125 0.228 1 98.56 135 TYR A N 1
ATOM 1136 C CA . TYR A 1 135 ? 24.875 -16.281 -0.683 1 98.56 135 TYR A CA 1
ATOM 1137 C C . TYR A 1 135 ? 25.906 -17.234 -0.108 1 98.56 135 TYR A C 1
ATOM 1139 O O . TYR A 1 135 ? 25.906 -17.516 1.093 1 98.56 135 TYR A O 1
ATOM 1147 N N . ASP A 1 136 ? 26.641 -17.828 -0.973 1 98.19 136 ASP A N 1
ATOM 1148 C CA . ASP A 1 136 ? 27.812 -18.641 -0.675 1 98.19 136 ASP A CA 1
ATOM 1149 C C . ASP A 1 136 ? 29.031 -18.141 -1.434 1 98.19 136 ASP A C 1
ATOM 1151 O O . ASP A 1 136 ? 29.188 -18.422 -2.627 1 98.19 136 ASP A O 1
ATOM 1155 N N . ARG A 1 137 ? 29.938 -17.531 -0.738 1 96.31 137 ARG A N 1
ATOM 1156 C CA . ARG A 1 137 ? 31.109 -16.922 -1.382 1 96.31 137 ARG A CA 1
ATOM 1157 C C . ARG A 1 137 ? 32.031 -17.984 -1.93 1 96.31 137 ARG A C 1
ATOM 1159 O O . ARG A 1 137 ? 32.688 -17.797 -2.965 1 96.31 137 ARG A O 1
ATOM 1166 N N . GLU A 1 138 ? 32.188 -19.047 -1.177 1 96.44 138 GLU A N 1
ATOM 1167 C CA . GLU A 1 138 ? 33.062 -20.141 -1.641 1 96.44 138 GLU A CA 1
ATOM 1168 C C . GLU A 1 138 ? 32.562 -20.703 -2.969 1 96.44 138 GLU A C 1
ATOM 1170 O O . GLU A 1 138 ? 33.344 -20.938 -3.885 1 96.44 138 GLU A O 1
ATOM 1175 N N . GLN A 1 139 ? 31.328 -20.891 -3.098 1 96.94 139 GLN A N 1
ATOM 1176 C CA . GLN A 1 139 ? 30.734 -21.406 -4.328 1 96.94 139 GLN A CA 1
ATOM 1177 C C . GLN A 1 139 ? 30.469 -20.281 -5.32 1 96.94 139 GLN A C 1
ATOM 1179 O O . GLN A 1 139 ? 30.094 -20.531 -6.469 1 96.94 139 GLN A O 1
ATOM 1184 N N . GLN A 1 140 ? 30.625 -19.094 -4.926 1 97.81 140 GLN A N 1
ATOM 1185 C CA . GLN A 1 140 ? 30.375 -17.906 -5.73 1 97.81 140 GLN A CA 1
ATOM 1186 C C . GLN A 1 140 ? 28.969 -17.938 -6.312 1 97.81 140 GLN A C 1
ATOM 1188 O O . GLN A 1 140 ? 28.781 -17.797 -7.523 1 97.81 140 GLN A O 1
ATOM 1193 N N . ALA A 1 141 ? 28 -18.062 -5.375 1 98.56 141 ALA A N 1
ATOM 1194 C CA . ALA A 1 141 ? 26.625 -18.203 -5.824 1 98.56 141 ALA A CA 1
ATOM 1195 C C . ALA A 1 141 ? 25.656 -17.609 -4.812 1 98.56 141 ALA A C 1
ATOM 1197 O O . ALA A 1 141 ? 25.953 -17.531 -3.619 1 98.56 141 ALA A O 1
ATOM 1198 N N . PHE A 1 142 ? 24.562 -17.188 -5.367 1 98.62 142 PHE A N 1
ATOM 1199 C CA . PHE A 1 142 ? 23.438 -16.766 -4.527 1 98.62 142 PHE A CA 1
ATOM 1200 C C . PHE A 1 142 ? 22.484 -17.938 -4.285 1 98.62 142 PHE A C 1
ATOM 1202 O O . PHE A 1 142 ? 22.359 -18.812 -5.133 1 98.62 142 PHE A O 1
ATOM 1209 N N . LEU A 1 143 ? 21.938 -17.938 -3.121 1 98.69 143 LEU A N 1
ATOM 1210 C CA . LEU A 1 143 ? 20.797 -18.797 -2.846 1 98.69 143 LEU A CA 1
ATOM 1211 C C . LEU A 1 143 ? 19.484 -18.141 -3.281 1 98.69 143 LEU A C 1
ATOM 1213 O O . LEU A 1 143 ? 19.125 -17.094 -2.754 1 98.69 143 LEU A O 1
ATOM 1217 N N . THR A 1 144 ? 18.781 -18.703 -4.238 1 98.38 144 THR A N 1
ATOM 1218 C CA . THR A 1 144 ? 17.609 -18.094 -4.84 1 98.38 144 THR A CA 1
ATOM 1219 C C . THR A 1 144 ? 16.422 -19.062 -4.805 1 98.38 144 THR A C 1
ATOM 1221 O O . THR A 1 144 ? 16.594 -20.25 -4.535 1 98.38 144 THR A O 1
ATOM 1224 N N . ALA A 1 145 ? 15.219 -18.531 -4.949 1 97.56 145 ALA A N 1
ATOM 1225 C CA . ALA A 1 145 ? 13.992 -19.328 -4.992 1 97.56 145 ALA A CA 1
ATOM 1226 C C . ALA A 1 145 ? 13.148 -18.969 -6.207 1 97.56 145 ALA A C 1
ATOM 1228 O O . ALA A 1 145 ? 13.203 -17.844 -6.703 1 97.56 145 ALA A O 1
ATOM 1229 N N . GLY A 1 146 ? 12.383 -19.891 -6.719 1 96 146 GLY A N 1
ATOM 1230 C CA . GLY A 1 146 ? 11.492 -19.719 -7.855 1 96 146 GLY A CA 1
ATOM 1231 C C . GLY A 1 146 ? 11.234 -21 -8.617 1 96 146 GLY A C 1
ATOM 1232 O O . GLY A 1 146 ? 11.594 -22.078 -8.148 1 96 146 GLY A O 1
ATOM 1233 N N . PHE A 1 147 ? 10.594 -20.828 -9.797 1 94.12 147 PHE A N 1
ATOM 1234 C CA . PHE A 1 147 ? 10.312 -22 -10.625 1 94.12 147 PHE A CA 1
ATOM 1235 C C . PHE A 1 147 ? 11.578 -22.469 -11.344 1 94.12 147 PHE A C 1
ATOM 1237 O O . PHE A 1 147 ? 12.273 -21.672 -11.969 1 94.12 147 PHE A O 1
ATOM 1244 N N . GLY A 1 148 ? 11.828 -23.734 -11.242 1 93 148 GLY A N 1
ATOM 1245 C CA . GLY A 1 148 ? 12.992 -24.312 -11.891 1 93 148 GLY A CA 1
ATOM 1246 C C . GLY A 1 148 ? 12.719 -24.781 -13.312 1 93 148 GLY A C 1
ATOM 1247 O O . GLY A 1 148 ? 11.766 -24.328 -13.945 1 93 148 GLY A O 1
ATOM 1248 N N . GLN A 1 149 ? 13.523 -25.656 -13.711 1 90.31 149 GLN A N 1
ATOM 1249 C CA . GLN A 1 149 ? 13.477 -26.172 -15.078 1 90.31 149 GLN A CA 1
ATOM 1250 C C . GLN A 1 149 ? 12.188 -26.938 -15.336 1 90.31 149 GLN A C 1
ATOM 1252 O O . GLN A 1 149 ? 11.656 -26.906 -16.453 1 90.31 149 GLN A O 1
ATOM 1257 N N . THR A 1 150 ? 11.766 -27.578 -14.281 1 85 150 THR A N 1
ATOM 1258 C CA . THR A 1 150 ? 10.578 -28.391 -14.445 1 85 150 THR A CA 1
ATOM 1259 C C . THR A 1 150 ? 9.328 -27.625 -14.031 1 85 150 THR A C 1
ATOM 1261 O O . THR A 1 150 ? 8.281 -28.219 -13.766 1 85 150 THR A O 1
ATOM 1264 N N . MET A 1 151 ? 9.43 -26.344 -13.789 1 84.94 151 MET A N 1
ATOM 1265 C CA . MET A 1 151 ? 8.328 -25.438 -13.445 1 84.94 151 MET A CA 1
ATOM 1266 C C . MET A 1 151 ? 7.777 -25.766 -12.062 1 84.94 151 MET A C 1
ATOM 1268 O O . MET A 1 151 ? 6.582 -25.625 -11.812 1 84.94 151 MET A O 1
ATOM 1272 N N . THR A 1 152 ? 8.617 -26.375 -11.312 1 88.5 152 THR A N 1
ATOM 1273 C CA . THR A 1 152 ? 8.312 -26.578 -9.906 1 88.5 152 THR A CA 1
ATOM 1274 C C . THR A 1 152 ? 9.023 -25.547 -9.039 1 88.5 152 THR A C 1
ATOM 1276 O O . THR A 1 152 ? 10.172 -25.188 -9.312 1 88.5 152 THR A O 1
ATOM 1279 N N . PHE A 1 153 ? 8.289 -25.125 -8.117 1 94.19 153 PHE A N 1
ATOM 1280 C CA . PHE A 1 153 ? 8.891 -24.156 -7.203 1 94.19 153 PHE A CA 1
ATOM 1281 C C . PHE A 1 153 ? 10 -24.812 -6.383 1 94.19 153 PHE A C 1
ATOM 1283 O O . PHE A 1 153 ? 9.852 -25.953 -5.934 1 94.19 153 PHE A O 1
ATOM 1290 N N . GLY A 1 154 ? 11.102 -24.109 -6.184 1 95.75 154 GLY A N 1
ATOM 1291 C CA . GLY A 1 154 ? 12.188 -24.656 -5.398 1 95.75 154 GLY A CA 1
ATOM 1292 C C . GLY A 1 154 ? 13.305 -23.672 -5.137 1 95.75 154 GLY A C 1
ATOM 1293 O O . GLY A 1 154 ? 13.203 -22.5 -5.52 1 95.75 154 GLY A O 1
ATOM 1294 N N . LYS A 1 155 ? 14.289 -24.188 -4.391 1 96.75 155 LYS A N 1
ATOM 1295 C CA . LYS A 1 155 ? 15.492 -23.438 -4.062 1 96.75 155 LYS A CA 1
ATOM 1296 C C . LYS A 1 155 ? 16.641 -23.797 -5.016 1 96.75 155 LYS A C 1
ATOM 1298 O O . LYS A 1 155 ? 16.781 -24.953 -5.41 1 96.75 155 LYS A O 1
ATOM 1303 N N . HIS A 1 156 ? 17.391 -22.781 -5.367 1 97.12 156 HIS A N 1
ATOM 1304 C CA . HIS A 1 156 ? 18.438 -22.969 -6.367 1 97.12 156 HIS A CA 1
ATOM 1305 C C . HIS A 1 156 ? 19.703 -22.203 -5.992 1 97.12 156 HIS A C 1
ATOM 1307 O O . HIS A 1 156 ? 19.656 -21.25 -5.219 1 97.12 156 HIS A O 1
ATOM 1313 N N . LEU A 1 157 ? 20.797 -22.734 -6.512 1 97.38 157 LEU A N 1
ATOM 1314 C CA . LEU A 1 157 ? 22.031 -21.969 -6.508 1 97.38 157 LEU A CA 1
ATOM 1315 C C . LEU A 1 157 ? 22.219 -21.219 -7.832 1 97.38 157 LEU A C 1
ATOM 1317 O O . LEU A 1 157 ? 22.156 -21.844 -8.898 1 97.38 157 LEU A O 1
ATOM 1321 N N . THR A 1 158 ? 22.391 -19.953 -7.77 1 98.25 158 THR A N 1
ATOM 1322 C CA . THR A 1 158 ? 22.594 -19.141 -8.961 1 98.25 158 THR A CA 1
ATOM 1323 C C . THR A 1 158 ? 23.969 -18.484 -8.945 1 98.25 158 THR A C 1
ATOM 1325 O O . THR A 1 158 ? 24.234 -17.594 -8.133 1 98.25 158 THR A O 1
ATOM 1328 N N . PRO A 1 159 ? 24.812 -18.859 -9.812 1 98.31 159 PRO A N 1
ATOM 1329 C CA . PRO A 1 159 ? 26.141 -18.266 -9.828 1 98.31 159 PRO A CA 1
ATOM 1330 C C . PRO A 1 159 ? 26.109 -16.75 -9.93 1 98.31 159 PRO A C 1
ATOM 1332 O O . PRO A 1 159 ? 25.266 -16.188 -10.641 1 98.31 159 PRO A O 1
ATOM 1335 N N . PHE A 1 160 ? 27.078 -16.094 -9.242 1 97.5 160 PHE A N 1
ATOM 1336 C CA . PHE A 1 160 ? 27.172 -14.641 -9.258 1 97.5 160 PHE A CA 1
ATOM 1337 C C . PHE A 1 160 ? 27.219 -14.109 -10.688 1 97.5 160 PHE A C 1
ATOM 1339 O O . PHE A 1 160 ? 26.5 -13.172 -11.039 1 97.5 160 PHE A O 1
ATOM 1346 N N . ALA A 1 161 ? 28 -14.727 -11.469 1 97.38 161 ALA A N 1
ATOM 1347 C CA . ALA A 1 161 ? 28.234 -14.266 -12.836 1 97.38 161 ALA A CA 1
ATOM 1348 C C . ALA A 1 161 ? 26.953 -14.336 -13.664 1 97.38 161 ALA A C 1
ATOM 1350 O O . ALA A 1 161 ? 26.688 -13.453 -14.477 1 97.38 161 ALA A O 1
ATOM 1351 N N . ASP A 1 162 ? 26.203 -15.43 -13.492 1 98 162 ASP A N 1
ATOM 1352 C CA . ASP A 1 162 ? 24.953 -15.586 -14.234 1 98 162 ASP A CA 1
ATOM 1353 C C . ASP A 1 162 ? 23.938 -14.523 -13.836 1 98 162 ASP A C 1
ATOM 1355 O O . ASP A 1 162 ? 23.25 -13.961 -14.688 1 98 162 ASP A O 1
ATOM 1359 N N . LEU A 1 163 ? 23.828 -14.266 -12.578 1 97.5 163 LEU A N 1
ATOM 1360 C CA . LEU A 1 163 ? 22.891 -13.242 -12.109 1 97.5 163 LEU A CA 1
ATOM 1361 C C . LEU A 1 163 ? 23.297 -11.867 -12.633 1 97.5 163 LEU A C 1
ATOM 1363 O O . LEU A 1 163 ? 22.438 -11.07 -13.008 1 97.5 163 LEU A O 1
ATOM 1367 N N . GLU A 1 164 ? 24.594 -11.594 -12.625 1 95.44 164 GLU A N 1
ATOM 1368 C CA . GLU A 1 164 ? 25.078 -10.32 -13.133 1 95.44 164 GLU A CA 1
ATOM 1369 C C . GLU A 1 164 ? 24.688 -10.133 -14.602 1 95.44 164 GLU A C 1
ATOM 1371 O O . GLU A 1 164 ? 24.219 -9.062 -14.992 1 95.44 164 GLU A O 1
ATOM 1376 N N . ARG A 1 165 ? 24.859 -11.18 -15.352 1 96.31 165 ARG A N 1
ATOM 1377 C CA . ARG A 1 165 ? 24.484 -11.117 -16.766 1 96.31 165 ARG A CA 1
ATOM 1378 C C . ARG A 1 165 ? 22.984 -10.898 -16.938 1 96.31 165 ARG A C 1
ATOM 1380 O O . ARG A 1 165 ? 22.562 -10.117 -17.781 1 96.31 165 ARG A O 1
ATOM 1387 N N . ALA A 1 166 ? 22.219 -11.656 -16.156 1 97.44 166 ALA A N 1
ATOM 1388 C CA . ALA A 1 166 ? 20.766 -11.555 -16.219 1 97.44 166 ALA A CA 1
ATOM 1389 C C . ALA A 1 166 ? 20.297 -10.148 -15.875 1 97.44 166 ALA A C 1
ATOM 1391 O O . ALA A 1 166 ? 19.391 -9.609 -16.531 1 97.44 166 ALA A O 1
ATOM 1392 N N . TYR A 1 167 ? 20.906 -9.578 -14.859 1 94.62 167 TYR A N 1
ATOM 1393 C CA . TYR A 1 167 ? 20.578 -8.234 -14.414 1 94.62 167 TYR A CA 1
ATOM 1394 C C . TYR A 1 167 ? 20.938 -7.203 -15.477 1 94.62 167 TYR A C 1
ATOM 1396 O O . TYR A 1 167 ? 20.156 -6.305 -15.781 1 94.62 167 TYR A O 1
ATOM 1404 N N . GLU A 1 168 ? 22.078 -7.309 -16.031 1 93.31 168 GLU A N 1
ATOM 1405 C CA . GLU A 1 168 ? 22.562 -6.375 -17.062 1 93.31 168 GLU A CA 1
ATOM 1406 C C . GLU A 1 168 ? 21.688 -6.426 -18.297 1 93.31 168 GLU A C 1
ATOM 1408 O O . GLU A 1 168 ? 21.469 -5.402 -18.953 1 93.31 168 GLU A O 1
ATOM 1413 N N . SER A 1 169 ? 21.266 -7.621 -18.578 1 95.38 169 SER A N 1
ATOM 1414 C CA . SER A 1 169 ? 20.391 -7.789 -19.734 1 95.38 169 SER A CA 1
ATOM 1415 C C . SER A 1 169 ? 19.141 -6.938 -19.609 1 95.38 169 SER A C 1
ATOM 1417 O O . SER A 1 169 ? 18.781 -6.207 -20.531 1 95.38 169 SER A O 1
ATOM 1419 N N . ILE A 1 170 ? 18.469 -7.008 -18.453 1 94.81 170 ILE A N 1
ATOM 1420 C CA . ILE A 1 170 ? 17.234 -6.238 -18.234 1 94.81 170 ILE A CA 1
ATOM 1421 C C . ILE A 1 170 ? 17.562 -4.75 -18.203 1 94.81 170 ILE A C 1
ATOM 1423 O O . ILE A 1 170 ? 16.844 -3.938 -18.781 1 94.81 170 ILE A O 1
ATOM 1427 N N . ARG A 1 171 ? 18.641 -4.406 -17.516 1 91.38 171 ARG A N 1
ATOM 1428 C CA . ARG A 1 171 ? 19.047 -3.01 -17.422 1 91.38 171 ARG A CA 1
ATOM 1429 C C . ARG A 1 171 ? 19.234 -2.395 -18.812 1 91.38 171 ARG A C 1
ATOM 1431 O O . ARG A 1 171 ? 18.734 -1.296 -19.078 1 91.38 171 ARG A O 1
ATOM 1438 N N . ASP A 1 172 ? 19.891 -3.094 -19.672 1 92.94 172 ASP A N 1
ATOM 1439 C CA . ASP A 1 172 ? 20.141 -2.627 -21.031 1 92.94 172 ASP A CA 1
ATOM 1440 C C . ASP A 1 172 ? 18.844 -2.467 -21.812 1 92.94 172 ASP A C 1
ATOM 1442 O O . ASP A 1 172 ? 18.672 -1.484 -22.531 1 92.94 172 ASP A O 1
ATOM 1446 N N . LYS A 1 173 ? 18.031 -3.457 -21.719 1 94.75 173 LYS A N 1
ATOM 1447 C CA . LYS A 1 173 ? 16.766 -3.426 -22.438 1 94.75 173 LYS A CA 1
ATOM 1448 C C . LYS A 1 173 ? 15.898 -2.27 -21.953 1 94.75 173 LYS A C 1
ATOM 1450 O O . LYS A 1 173 ? 15.18 -1.662 -22.75 1 94.75 173 LYS A O 1
ATOM 1455 N N . VAL A 1 174 ? 15.891 -2.045 -20.656 1 91.94 174 VAL A N 1
ATOM 1456 C CA . VAL A 1 174 ? 15.148 -0.915 -20.109 1 91.94 174 VAL A CA 1
ATOM 1457 C C . VAL A 1 174 ? 15.727 0.392 -20.641 1 91.94 174 VAL A C 1
ATOM 1459 O O . VAL A 1 174 ? 14.984 1.274 -21.078 1 91.94 174 VAL A O 1
ATOM 1462 N N . ALA A 1 175 ? 17.031 0.53 -20.656 1 88.88 175 ALA A N 1
ATOM 1463 C CA . ALA A 1 175 ? 17.703 1.731 -21.141 1 88.88 175 ALA A CA 1
ATOM 1464 C C . ALA A 1 175 ? 17.359 2 -22.594 1 88.88 175 ALA A C 1
ATOM 1466 O O . ALA A 1 175 ? 17.25 3.154 -23.016 1 88.88 175 ALA A O 1
ATOM 1467 N N . ARG A 1 176 ? 17.141 0.967 -23.375 1 93.5 176 ARG A N 1
ATOM 1468 C CA . ARG A 1 176 ? 16.859 1.07 -24.812 1 93.5 176 ARG A CA 1
ATOM 1469 C C . ARG A 1 176 ? 15.352 1.12 -25.062 1 93.5 176 ARG A C 1
ATOM 1471 O O . ARG A 1 176 ? 14.906 1.039 -26.203 1 93.5 176 ARG A O 1
ATOM 1478 N N . LYS A 1 177 ? 14.641 1.068 -24.031 1 90.5 177 LYS A N 1
ATOM 1479 C CA . LYS A 1 177 ? 13.188 1.162 -24.094 1 90.5 177 LYS A CA 1
ATOM 1480 C C . LYS A 1 177 ? 12.586 -0.074 -24.75 1 90.5 177 LYS A C 1
ATOM 1482 O O . LYS A 1 177 ? 11.547 0.014 -25.422 1 90.5 177 LYS A O 1
ATOM 1487 N N . GLN A 1 178 ? 13.219 -1.251 -24.609 1 93.12 178 GLN A N 1
ATOM 1488 C CA . GLN A 1 178 ? 12.734 -2.521 -25.141 1 93.12 178 GLN A CA 1
ATOM 1489 C C . GLN A 1 178 ? 12 -3.318 -24.062 1 93.12 178 GLN A C 1
ATOM 1491 O O . GLN A 1 178 ? 11.328 -4.309 -24.359 1 93.12 178 GLN A O 1
ATOM 1496 N N . GLN A 1 179 ? 12.227 -2.982 -22.891 1 91.62 179 GLN A N 1
ATOM 1497 C CA . GLN A 1 179 ? 11.578 -3.541 -21.703 1 91.62 179 GLN A CA 1
ATOM 1498 C C . GLN A 1 179 ? 11.078 -2.438 -20.781 1 91.62 179 GLN A C 1
ATOM 1500 O O . GLN A 1 179 ? 11.766 -1.438 -20.562 1 91.62 179 GLN A O 1
ATOM 1505 N N . ARG A 1 180 ? 9.883 -2.621 -20.484 1 88.19 180 ARG A N 1
ATOM 1506 C CA . ARG A 1 180 ? 9.352 -1.655 -19.531 1 88.19 180 ARG A CA 1
ATOM 1507 C C . ARG A 1 180 ? 10.094 -1.732 -18.203 1 88.19 180 ARG A C 1
ATOM 1509 O O . ARG A 1 180 ? 10.414 -2.824 -17.719 1 88.19 180 ARG A O 1
ATOM 1516 N N . ASP A 1 181 ? 10.344 -0.586 -17.672 1 85.62 181 ASP A N 1
ATOM 1517 C CA . ASP A 1 181 ? 10.984 -0.508 -16.359 1 85.62 181 ASP A CA 1
ATOM 1518 C C . ASP A 1 181 ? 10.07 -1.055 -15.273 1 85.62 181 ASP A C 1
ATOM 1520 O O . ASP A 1 181 ? 8.867 -0.783 -15.266 1 85.62 181 ASP A O 1
ATOM 1524 N N . ASP A 1 182 ? 10.664 -1.896 -14.398 1 88.81 182 ASP A N 1
ATOM 1525 C CA . ASP A 1 182 ? 9.906 -2.471 -13.297 1 88.81 182 ASP A CA 1
ATOM 1526 C C . ASP A 1 182 ? 10.68 -2.359 -11.977 1 88.81 182 ASP A C 1
ATOM 1528 O O . ASP A 1 182 ? 11.891 -2.119 -11.984 1 88.81 182 ASP A O 1
ATOM 1532 N N . HIS A 1 183 ? 9.961 -2.58 -10.984 1 90.19 183 HIS A N 1
ATOM 1533 C CA . HIS A 1 183 ? 10.539 -2.389 -9.664 1 90.19 183 HIS A CA 1
ATOM 1534 C C . HIS A 1 183 ? 11.289 -3.635 -9.203 1 90.19 183 HIS A C 1
ATOM 1536 O O . HIS A 1 183 ? 10.898 -4.758 -9.531 1 90.19 183 HIS A O 1
ATOM 1542 N N . MET A 1 184 ? 12.336 -3.357 -8.547 1 92.88 184 MET A N 1
ATOM 1543 C CA . MET A 1 184 ? 12.945 -4.348 -7.66 1 92.88 184 MET A CA 1
ATOM 1544 C C . MET A 1 184 ? 12.531 -4.105 -6.211 1 92.88 184 MET A C 1
ATOM 1546 O O . MET A 1 184 ? 12.281 -2.965 -5.812 1 92.88 184 MET A O 1
ATOM 1550 N N . PHE A 1 185 ? 12.508 -5.176 -5.477 1 94.06 185 PHE A N 1
ATOM 1551 C CA . PHE A 1 185 ? 12.023 -5.055 -4.105 1 94.06 185 PHE A CA 1
ATOM 1552 C C . PHE A 1 185 ? 13.055 -5.586 -3.121 1 94.06 185 PHE A C 1
ATOM 1554 O O . PHE A 1 185 ? 13.836 -6.484 -3.453 1 94.06 185 PHE A O 1
ATOM 1561 N N . PHE A 1 186 ? 13.047 -5.004 -1.969 1 94.5 186 PHE A N 1
ATOM 1562 C CA . PHE A 1 186 ? 13.891 -5.414 -0.854 1 94.5 186 PHE A CA 1
ATOM 1563 C C . PHE A 1 186 ? 13.07 -5.562 0.421 1 94.5 186 PHE A C 1
ATOM 1565 O O . PHE A 1 186 ? 12.727 -4.57 1.062 1 94.5 186 PHE A O 1
ATOM 1572 N N . PHE A 1 187 ? 12.836 -6.836 0.797 1 94.94 187 PHE A N 1
ATOM 1573 C CA . PHE A 1 187 ? 12 -7.117 1.955 1 94.94 187 PHE A CA 1
ATOM 1574 C C . PHE A 1 187 ? 12.844 -7.352 3.197 1 94.94 187 PHE A C 1
ATOM 1576 O O . PHE A 1 187 ? 13.953 -7.887 3.105 1 94.94 187 PHE A O 1
ATOM 1583 N N . ARG A 1 188 ? 12.367 -6.977 4.254 1 93.62 188 ARG A N 1
ATOM 1584 C CA . ARG A 1 188 ? 12.961 -7.293 5.547 1 93.62 188 ARG A CA 1
ATOM 1585 C C . ARG A 1 188 ? 11.898 -7.707 6.555 1 93.62 188 ARG A C 1
ATOM 1587 O O . ARG A 1 188 ? 10.844 -7.074 6.652 1 93.62 188 ARG A O 1
ATOM 1594 N N . PHE A 1 189 ? 12.141 -8.805 7.195 1 93.25 189 PHE A N 1
ATOM 1595 C CA . PHE A 1 189 ? 11.203 -9.281 8.203 1 93.25 189 PHE A CA 1
ATOM 1596 C C . PHE A 1 189 ? 11.25 -8.398 9.445 1 93.25 189 PHE A C 1
ATOM 1598 O O . PHE A 1 189 ? 12.328 -8.109 9.969 1 93.25 189 PHE A O 1
ATOM 1605 N N . ASN A 1 190 ? 10.039 -7.867 9.781 1 83.38 190 ASN A N 1
ATOM 1606 C CA . ASN A 1 190 ? 9.883 -7.043 10.977 1 83.38 190 ASN A CA 1
ATOM 1607 C C . ASN A 1 190 ? 9.305 -7.848 12.133 1 83.38 190 ASN A C 1
ATOM 1609 O O . ASN A 1 190 ? 8.203 -8.375 12.039 1 83.38 190 ASN A O 1
ATOM 1613 N N . THR A 1 191 ? 9.984 -7.934 13.18 1 68.56 191 THR A N 1
ATOM 1614 C CA . THR A 1 191 ? 9.594 -8.75 14.328 1 68.56 191 THR A CA 1
ATOM 1615 C C . THR A 1 191 ? 8.594 -7.996 15.203 1 68.56 191 THR A C 1
ATOM 1617 O O . THR A 1 191 ? 7.875 -8.609 16 1 68.56 191 THR A O 1
ATOM 1620 N N . ALA A 1 192 ? 8.555 -6.766 15.047 1 62.41 192 ALA A N 1
ATOM 1621 C CA . ALA A 1 192 ? 7.848 -5.969 16.047 1 62.41 192 ALA A CA 1
ATOM 1622 C C . ALA A 1 192 ? 6.348 -5.961 15.781 1 62.41 192 ALA A C 1
ATOM 1624 O O . ALA A 1 192 ? 5.551 -5.723 16.688 1 62.41 192 ALA A O 1
ATOM 1625 N N . ASP A 1 193 ? 6.035 -6.406 14.672 1 63.5 193 ASP A N 1
ATOM 1626 C CA . ASP A 1 193 ? 4.613 -6.234 14.391 1 63.5 193 ASP A CA 1
ATOM 1627 C C . ASP A 1 193 ? 3.809 -7.441 14.867 1 63.5 193 ASP A C 1
ATOM 1629 O O . ASP A 1 193 ? 4.25 -8.586 14.727 1 63.5 193 ASP A O 1
ATOM 1633 N N . ALA A 1 194 ? 2.887 -7.055 15.711 1 68.25 194 ALA A N 1
ATOM 1634 C CA . ALA A 1 194 ? 1.994 -8.117 16.172 1 68.25 194 ALA A CA 1
ATOM 1635 C C . ALA A 1 194 ? 0.667 -8.078 15.422 1 68.25 194 ALA A C 1
ATOM 1637 O O . ALA A 1 194 ? 0.174 -7.008 15.07 1 68.25 194 ALA A O 1
ATOM 1638 N N . TYR A 1 195 ? 0.365 -9.133 14.781 1 78.56 195 TYR A N 1
ATOM 1639 C CA . TYR A 1 195 ? -0.954 -9.352 14.195 1 78.56 195 TYR A CA 1
ATOM 1640 C C . TYR A 1 195 ? -1.739 -10.383 15 1 78.56 195 TYR A C 1
ATOM 1642 O O . TYR A 1 195 ? -1.222 -11.453 15.32 1 78.56 195 TYR A O 1
ATOM 1650 N N . ALA A 1 196 ? -2.879 -9.891 15.445 1 83.31 196 ALA A N 1
ATOM 1651 C CA . ALA A 1 196 ? -3.793 -10.836 16.094 1 83.31 196 ALA A CA 1
ATOM 1652 C C . ALA A 1 196 ? -4.887 -11.281 15.125 1 83.31 196 ALA A C 1
ATOM 1654 O O . ALA A 1 196 ? -5.434 -10.461 14.375 1 83.31 196 ALA A O 1
ATOM 1655 N N . PHE A 1 197 ? -5.145 -12.586 15.141 1 89 197 PHE A N 1
ATOM 1656 C CA . PHE A 1 197 ? -6.234 -13.109 14.328 1 89 197 PHE A CA 1
ATOM 1657 C C . PHE A 1 197 ? -7.543 -12.398 14.648 1 89 197 PHE A C 1
ATOM 1659 O O . PHE A 1 197 ? -7.906 -12.242 15.812 1 89 197 PHE A O 1
ATOM 1666 N N . ASN A 1 198 ? -8.211 -11.953 13.656 1 86.81 198 ASN A N 1
ATOM 1667 C CA . ASN A 1 198 ? -9.453 -11.203 13.805 1 86.81 198 ASN A CA 1
ATOM 1668 C C . ASN A 1 198 ? -10.625 -11.922 13.133 1 86.81 198 ASN A C 1
ATOM 1670 O O . ASN A 1 198 ? -10.836 -11.773 11.93 1 86.81 198 ASN A O 1
ATOM 1674 N N . PRO A 1 199 ? -11.422 -12.578 13.914 1 88.56 199 PRO A N 1
ATOM 1675 C CA . PRO A 1 199 ? -12.523 -13.352 13.32 1 88.56 199 PRO A CA 1
ATOM 1676 C C . PRO A 1 199 ? -13.523 -12.477 12.57 1 88.56 199 PRO A C 1
ATOM 1678 O O . PRO A 1 199 ? -14.125 -12.922 11.594 1 88.56 199 PRO A O 1
ATOM 1681 N N . GLU A 1 200 ? -13.656 -11.273 12.992 1 85.06 200 GLU A N 1
ATOM 1682 C CA . GLU A 1 200 ? -14.57 -10.367 12.305 1 85.06 200 GLU A CA 1
ATOM 1683 C C . GLU A 1 200 ? -14.055 -10.008 10.914 1 85.06 200 GLU A C 1
ATOM 1685 O O . GLU A 1 200 ? -14.836 -9.898 9.969 1 85.06 200 GLU A O 1
ATOM 1690 N N . SER A 1 201 ? -12.82 -9.805 10.859 1 85.19 201 SER A N 1
ATOM 1691 C CA . SER A 1 201 ? -12.211 -9.555 9.562 1 85.19 201 SER A CA 1
ATOM 1692 C C . SER A 1 201 ? -12.406 -10.742 8.625 1 85.19 201 SER A C 1
ATOM 1694 O O . SER A 1 201 ? -12.719 -10.562 7.445 1 85.19 201 SER A O 1
ATOM 1696 N N . VAL A 1 202 ? -12.227 -11.875 9.172 1 91.81 202 VAL A N 1
ATOM 1697 C CA . VAL A 1 202 ? -12.406 -13.094 8.391 1 91.81 202 VAL A CA 1
ATOM 1698 C C . VAL A 1 202 ? -13.852 -13.195 7.914 1 91.81 202 VAL A C 1
ATOM 1700 O O . VAL A 1 202 ? -14.102 -13.461 6.738 1 91.81 202 VAL A O 1
ATOM 1703 N N . ARG A 1 203 ? -14.758 -12.977 8.781 1 91.62 203 ARG A N 1
ATOM 1704 C CA . ARG A 1 203 ? -16.172 -13.031 8.43 1 91.62 203 ARG A CA 1
ATOM 1705 C C . ARG A 1 203 ? -16.5 -12.055 7.305 1 91.62 203 ARG A C 1
ATOM 1707 O O . ARG A 1 203 ? -17.188 -12.414 6.348 1 91.62 203 ARG A O 1
ATOM 1714 N N . GLN A 1 204 ? -16.031 -10.93 7.387 1 86.62 204 GLN A N 1
ATOM 1715 C CA . GLN A 1 204 ? -16.297 -9.914 6.379 1 86.62 204 GLN A CA 1
ATOM 1716 C C . GLN A 1 204 ? -15.727 -10.312 5.023 1 86.62 204 GLN A C 1
ATOM 1718 O O . GLN A 1 204 ? -16.359 -10.102 3.986 1 86.62 204 GLN A O 1
ATOM 1723 N N . GLN A 1 205 ? -14.555 -10.758 5.008 1 90.5 205 GLN A N 1
ATOM 1724 C CA . GLN A 1 205 ? -13.93 -11.203 3.764 1 90.5 205 GLN A CA 1
ATOM 1725 C C . GLN A 1 205 ? -14.711 -12.352 3.137 1 90.5 205 GLN A C 1
ATOM 1727 O O . GLN A 1 205 ? -14.859 -12.414 1.914 1 90.5 205 GLN A O 1
ATOM 1732 N N . LEU A 1 206 ? -15.148 -13.242 4.012 1 94.94 206 LEU A N 1
ATOM 1733 C CA . LEU A 1 206 ? -15.953 -14.359 3.525 1 94.94 206 LEU A CA 1
ATOM 1734 C C . LEU A 1 206 ? -17.281 -13.867 2.949 1 94.94 206 LEU A C 1
ATOM 1736 O O . LEU A 1 206 ? -17.766 -14.406 1.955 1 94.94 206 LEU A O 1
ATOM 1740 N N . GLU A 1 207 ? -17.812 -12.906 3.584 1 92.69 207 GLU A N 1
ATOM 1741 C CA . GLU A 1 207 ? -19.031 -12.312 3.062 1 92.69 207 GLU A CA 1
ATOM 1742 C C . GLU A 1 207 ? -18.797 -11.672 1.695 1 92.69 207 GLU A C 1
ATOM 1744 O O . GLU A 1 207 ? -19.625 -11.828 0.784 1 92.69 207 GLU A O 1
ATOM 1749 N N . ASN A 1 208 ? -17.766 -10.953 1.591 1 89.31 208 ASN A N 1
ATOM 1750 C CA . ASN A 1 208 ? -17.391 -10.391 0.296 1 89.31 208 ASN A CA 1
ATOM 1751 C C . ASN A 1 208 ? -17.25 -11.477 -0.77 1 89.31 208 ASN A C 1
ATOM 1753 O O . ASN A 1 208 ? -17.766 -11.32 -1.883 1 89.31 208 ASN A O 1
ATOM 1757 N N . TYR A 1 209 ? -16.562 -12.5 -0.383 1 95.12 209 TYR A N 1
ATOM 1758 C CA . TYR A 1 209 ? -16.375 -13.617 -1.299 1 95.12 209 TYR A CA 1
ATOM 1759 C C . TYR A 1 209 ? -17.719 -14.203 -1.719 1 95.12 209 TYR A C 1
ATOM 1761 O O . TYR A 1 209 ? -17.969 -14.414 -2.908 1 95.12 209 TYR A O 1
ATOM 1769 N N . TYR A 1 210 ? -18.578 -14.406 -0.775 1 96.81 210 TYR A N 1
ATOM 1770 C CA . TYR A 1 210 ? -19.875 -15.039 -0.991 1 96.81 210 TYR A CA 1
ATOM 1771 C C . TYR A 1 210 ? -20.75 -14.188 -1.907 1 96.81 210 TYR A C 1
ATOM 1773 O O . TYR A 1 210 ? -21.375 -14.703 -2.832 1 96.81 210 TYR A O 1
ATOM 1781 N N . TYR A 1 211 ? -20.703 -12.922 -1.68 1 93.81 211 TYR A N 1
ATOM 1782 C CA . TYR A 1 211 ? -21.594 -12.039 -2.432 1 93.81 211 TYR A CA 1
ATOM 1783 C C . TYR A 1 211 ? -20.875 -11.445 -3.641 1 93.81 211 TYR A C 1
ATOM 1785 O O . TYR A 1 211 ? -21.406 -10.562 -4.312 1 93.81 211 TYR A O 1
ATOM 1793 N N . SER A 1 212 ? -19.703 -11.852 -3.908 1 93.12 212 SER A N 1
ATOM 1794 C CA . SER A 1 212 ? -18.938 -11.461 -5.086 1 93.12 212 SER A CA 1
ATOM 1795 C C . SER A 1 212 ? -18.75 -9.945 -5.141 1 93.12 212 SER A C 1
ATOM 1797 O O . SER A 1 212 ? -19.031 -9.312 -6.16 1 93.12 212 SER A O 1
ATOM 1799 N N . ARG A 1 213 ? -18.234 -9.438 -4.051 1 84.75 213 ARG A N 1
ATOM 1800 C CA . ARG A 1 213 ? -18 -7.996 -3.953 1 84.75 213 ARG A CA 1
ATOM 1801 C C . ARG A 1 213 ? -16.703 -7.707 -3.203 1 84.75 213 ARG A C 1
ATOM 1803 O O . ARG A 1 213 ? -16.062 -8.625 -2.701 1 84.75 213 ARG A O 1
ATOM 1810 N N . THR A 1 214 ? -16.25 -6.492 -3.342 1 78.56 214 THR A N 1
ATOM 1811 C CA . THR A 1 214 ? -15.102 -6.078 -2.551 1 78.56 214 THR A CA 1
ATOM 1812 C C . THR A 1 214 ? -15.406 -4.793 -1.784 1 78.56 214 THR A C 1
ATOM 1814 O O . THR A 1 214 ? -16.219 -3.975 -2.23 1 78.56 214 THR A O 1
ATOM 1817 N N . THR A 1 215 ? -14.883 -4.699 -0.647 1 69.38 215 THR A N 1
ATOM 1818 C CA . THR A 1 215 ? -15.039 -3.488 0.15 1 69.38 215 THR A CA 1
ATOM 1819 C C . THR A 1 215 ? -13.789 -2.613 0.056 1 69.38 215 THR A C 1
ATOM 1821 O O . THR A 1 215 ? -13.789 -1.474 0.525 1 69.38 215 THR A O 1
ATOM 1824 N N . HIS A 1 216 ? -12.664 -3.109 -0.462 1 66.19 216 HIS A N 1
ATOM 1825 C CA . HIS A 1 216 ? -11.398 -2.383 -0.549 1 66.19 216 HIS A CA 1
ATOM 1826 C C . HIS A 1 216 ? -11.43 -1.354 -1.674 1 66.19 216 HIS A C 1
ATOM 1828 O O . HIS A 1 216 ? -10.992 -0.215 -1.491 1 66.19 216 HIS A O 1
ATOM 1834 N N . ASN A 1 217 ? -11.719 -1.759 -2.963 1 58.28 217 ASN A N 1
ATOM 1835 C CA . ASN A 1 217 ? -11.508 -1.064 -4.23 1 58.28 217 ASN A CA 1
ATOM 1836 C C . ASN A 1 217 ? -12.273 0.251 -4.285 1 58.28 217 ASN A C 1
ATOM 1838 O O . ASN A 1 217 ? -12.055 1.065 -5.184 1 58.28 217 ASN A O 1
ATOM 1842 N N . LEU A 1 218 ? -13.008 0.49 -3.275 1 62.88 218 LEU A N 1
ATOM 1843 C CA . LEU A 1 218 ? -13.875 1.64 -3.506 1 62.88 218 LEU A CA 1
ATOM 1844 C C . LEU A 1 218 ? -13.203 2.928 -3.033 1 62.88 218 LEU A C 1
ATOM 1846 O O . LEU A 1 218 ? -13.648 4.023 -3.385 1 62.88 218 LEU A O 1
ATOM 1850 N N . MET A 1 219 ? -11.875 2.477 -2.469 1 64.44 219 MET A N 1
ATOM 1851 C CA . MET A 1 219 ? -11.078 3.645 -2.119 1 64.44 219 MET A CA 1
ATOM 1852 C C . 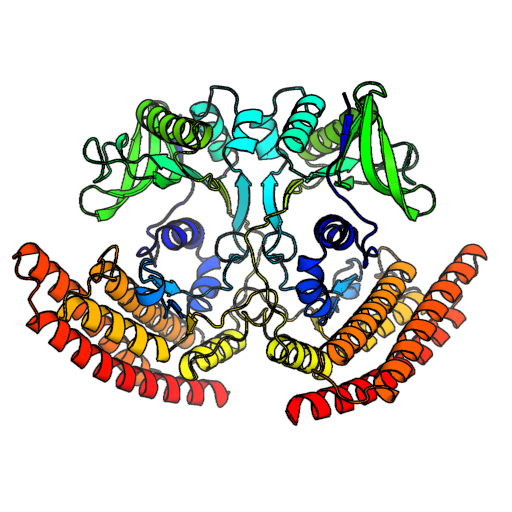MET A 1 219 ? -9.93 3.832 -3.105 1 64.44 219 MET A C 1
ATOM 1854 O O . MET A 1 219 ? -9.258 2.865 -3.479 1 64.44 219 MET A O 1
ATOM 1858 N N . ASN A 1 220 ? -9.828 4.836 -3.877 1 67 220 ASN A N 1
ATOM 1859 C CA . ASN A 1 220 ? -8.695 5.355 -4.629 1 67 220 ASN A CA 1
ATOM 1860 C C . ASN A 1 220 ? -8.672 4.812 -6.055 1 67 220 ASN A C 1
ATOM 1862 O O . ASN A 1 220 ? -8.109 5.438 -6.953 1 67 220 ASN A O 1
ATOM 1866 N N . ARG A 1 221 ? -9.133 3.381 -6.242 1 68.81 221 ARG A N 1
ATOM 1867 C CA . ARG A 1 221 ? -9.016 2.785 -7.566 1 68.81 221 ARG A CA 1
ATOM 1868 C C . ARG A 1 221 ? -10.359 2.271 -8.062 1 68.81 221 ARG A C 1
ATOM 1870 O O . ARG A 1 221 ? -11.25 1.965 -7.262 1 68.81 221 ARG A O 1
ATOM 1877 N N . ASN A 1 222 ? -10.438 2.342 -9.398 1 67.75 222 ASN A N 1
ATOM 1878 C CA . ASN A 1 222 ? -11.617 1.734 -10.008 1 67.75 222 ASN A CA 1
ATOM 1879 C C . ASN A 1 222 ? -11.453 0.225 -10.156 1 67.75 222 ASN A C 1
ATOM 1881 O O . ASN A 1 222 ? -10.438 -0.246 -10.68 1 67.75 222 ASN A O 1
ATOM 1885 N N . VAL A 1 223 ? -12.367 -0.548 -9.594 1 63.22 223 VAL A N 1
ATOM 1886 C CA . VAL A 1 223 ? -12.273 -2.004 -9.633 1 63.22 223 VAL A CA 1
ATOM 1887 C C . VAL A 1 223 ? -13.359 -2.57 -10.539 1 63.22 223 VAL A C 1
ATOM 1889 O O . VAL A 1 223 ? -13.562 -3.785 -10.594 1 63.22 223 VAL A O 1
ATOM 1892 N N . ASP A 1 224 ? -13.953 -1.867 -11.281 1 69.56 224 ASP A N 1
ATOM 1893 C CA . ASP A 1 224 ? -15.117 -2.275 -12.062 1 69.56 224 ASP A CA 1
ATOM 1894 C C . ASP A 1 224 ? -14.734 -3.264 -13.156 1 69.56 224 ASP A C 1
ATOM 1896 O O . ASP A 1 224 ? -15.594 -3.951 -13.711 1 69.56 224 ASP A O 1
ATOM 1900 N N . ARG A 1 225 ? -13.57 -3.5 -13.32 1 78.94 225 ARG A N 1
ATOM 1901 C CA . ARG A 1 225 ? -13.148 -4.363 -14.414 1 78.94 225 ARG A CA 1
ATOM 1902 C C . ARG A 1 225 ? -12.867 -5.777 -13.922 1 78.94 225 ARG A C 1
ATOM 1904 O O . ARG A 1 225 ? -12.516 -6.656 -14.711 1 78.94 225 ARG A O 1
ATOM 1911 N N . TYR A 1 226 ? -13.141 -6 -12.648 1 88.12 226 TYR A N 1
ATOM 1912 C CA . TYR A 1 226 ? -12.781 -7.289 -12.07 1 88.12 226 TYR A CA 1
ATOM 1913 C C . TYR A 1 226 ? -14.008 -7.984 -11.492 1 88.12 226 TYR A C 1
ATOM 1915 O O . TYR A 1 226 ? -14.969 -7.324 -11.086 1 88.12 226 TYR A O 1
ATOM 1923 N N . SER A 1 227 ? -14.016 -9.242 -11.562 1 93.12 227 SER A N 1
ATOM 1924 C CA . SER A 1 227 ? -14.938 -10.047 -10.773 1 93.12 227 SER A CA 1
ATOM 1925 C C . SER A 1 227 ? -14.297 -10.516 -9.477 1 93.12 227 SER A C 1
ATOM 1927 O O . SER A 1 227 ? -13.078 -10.719 -9.414 1 93.12 227 SER A O 1
ATOM 1929 N N . PHE A 1 228 ? -15.141 -10.695 -8.508 1 92.38 228 PHE A N 1
ATOM 1930 C CA . PHE A 1 228 ? -14.656 -11.094 -7.195 1 92.38 228 PHE A CA 1
ATOM 1931 C C . PHE A 1 228 ? -15.422 -12.297 -6.672 1 92.38 228 PHE A C 1
ATOM 1933 O O . PHE A 1 228 ? -16.547 -12.555 -7.09 1 92.38 228 PHE A O 1
ATOM 1940 N N . GLY A 1 229 ? -14.773 -13.062 -5.77 1 95.56 229 GLY A N 1
ATOM 1941 C CA . GLY A 1 229 ? -15.438 -14.109 -5.012 1 95.56 229 GLY A CA 1
ATOM 1942 C C . GLY A 1 229 ? -16.016 -15.203 -5.895 1 95.56 229 GLY A C 1
ATOM 1943 O O . GLY A 1 229 ? -15.352 -15.672 -6.82 1 95.56 229 GLY A O 1
ATOM 1944 N N . LEU A 1 230 ? -17.266 -15.586 -5.645 1 97.62 230 LEU A N 1
ATOM 1945 C CA . LEU A 1 230 ? -17.906 -16.719 -6.312 1 97.62 230 LEU A CA 1
ATOM 1946 C C . LEU A 1 230 ? -18.094 -16.438 -7.801 1 97.62 230 LEU A C 1
ATOM 1948 O O . LEU A 1 230 ? -18.109 -17.359 -8.617 1 97.62 230 LEU A O 1
ATOM 1952 N N . ARG A 1 231 ? -18.109 -15.18 -8.102 1 96.44 231 ARG A N 1
ATOM 1953 C CA . ARG A 1 231 ? -18.297 -14.812 -9.508 1 96.44 231 ARG A CA 1
ATOM 1954 C C . ARG A 1 231 ? -17.078 -15.172 -10.336 1 96.44 231 ARG A C 1
ATOM 1956 O O . ARG A 1 231 ? -17.156 -15.266 -11.562 1 96.44 231 ARG A O 1
ATOM 1963 N N . THR A 1 232 ? -15.961 -15.383 -9.688 1 97.31 232 THR A N 1
ATOM 1964 C CA . THR A 1 232 ? -14.75 -15.719 -10.422 1 97.31 232 THR A CA 1
ATOM 1965 C C . THR A 1 232 ? -14.875 -17.094 -11.078 1 97.31 232 THR A C 1
ATOM 1967 O O . THR A 1 232 ? -14.164 -17.391 -12.039 1 97.31 232 THR A O 1
ATOM 1970 N N . TYR A 1 233 ? -15.797 -17.953 -10.602 1 97.31 233 TYR A N 1
ATOM 1971 C CA . TYR A 1 233 ? -16.094 -19.219 -11.281 1 97.31 233 TYR A CA 1
ATOM 1972 C C . TYR A 1 233 ? -16.547 -18.969 -12.711 1 97.31 233 TYR A C 1
ATOM 1974 O O . TYR A 1 233 ? -16.156 -19.688 -13.633 1 97.31 233 TYR A O 1
ATOM 1982 N N . ASP A 1 234 ? -17.297 -17.953 -12.836 1 96.69 234 ASP A N 1
ATOM 1983 C CA . ASP A 1 234 ? -17.797 -17.625 -14.172 1 96.69 234 ASP A CA 1
ATOM 1984 C C . ASP A 1 234 ? -16.672 -17.109 -15.055 1 96.69 234 ASP A C 1
ATOM 1986 O O . ASP A 1 234 ? -16.625 -17.391 -16.25 1 96.69 234 ASP A O 1
ATOM 1990 N N . SER A 1 235 ? -15.82 -16.359 -14.453 1 96.88 235 SER A N 1
ATOM 1991 C CA . SER A 1 235 ? -14.648 -15.875 -15.18 1 96.88 235 SER A CA 1
ATOM 1992 C C . SER A 1 235 ? -13.781 -17.031 -15.664 1 96.88 235 SER A C 1
ATOM 1994 O O . SER A 1 235 ? -13.312 -17.031 -16.797 1 96.88 235 SER A O 1
ATOM 1996 N N . LEU A 1 236 ? -13.578 -17.984 -14.805 1 96.94 236 LEU A N 1
ATOM 1997 C CA . LEU A 1 236 ? -12.805 -19.172 -15.156 1 96.94 236 LEU A CA 1
ATOM 1998 C C . LEU A 1 236 ? -13.492 -19.969 -16.25 1 96.94 236 LEU A C 1
ATOM 2000 O O . LEU A 1 236 ? -12.844 -20.422 -17.203 1 96.94 236 LEU A O 1
ATOM 2004 N N . ARG A 1 237 ? -14.797 -20.078 -16.125 1 96.62 237 ARG A N 1
ATOM 2005 C CA . ARG A 1 237 ? -15.555 -20.781 -17.172 1 96.62 237 ARG A CA 1
ATOM 2006 C C . ARG A 1 237 ? -15.43 -20.078 -18.516 1 96.62 237 ARG A C 1
ATOM 2008 O O . ARG A 1 237 ? -15.273 -20.719 -19.547 1 96.62 237 ARG A O 1
ATOM 2015 N N . ASN A 1 238 ? -15.523 -18.797 -18.453 1 96.31 238 ASN A N 1
ATOM 2016 C CA . ASN A 1 238 ? -15.352 -18.016 -19.672 1 96.31 238 ASN A CA 1
ATOM 2017 C C . ASN A 1 238 ? -13.969 -18.234 -20.281 1 96.31 238 ASN A C 1
ATOM 2019 O O . ASN A 1 238 ? -13.836 -18.297 -21.5 1 96.31 238 ASN A O 1
ATOM 2023 N N . TYR A 1 239 ? -12.969 -18.281 -19.484 1 96.62 239 TYR A N 1
ATOM 2024 C CA . TYR A 1 239 ? -11.617 -18.547 -19.953 1 96.62 239 TYR A CA 1
ATOM 2025 C C . TYR A 1 239 ? -11.547 -19.891 -20.672 1 96.62 239 TYR A C 1
ATOM 2027 O O . TYR A 1 239 ? -11 -19.984 -21.766 1 96.62 239 TYR A O 1
ATOM 2035 N N . PHE A 1 240 ? -12.094 -20.922 -20.094 1 95.44 240 PHE A N 1
ATOM 2036 C CA . PHE A 1 240 ? -12 -22.266 -20.672 1 95.44 240 PHE A CA 1
ATOM 2037 C C . PHE A 1 240 ? -12.898 -22.375 -21.891 1 95.44 240 PHE A C 1
ATOM 2039 O O . PHE A 1 240 ? -12.617 -23.172 -22.797 1 95.44 240 PHE A O 1
ATOM 2046 N N . GLU A 1 241 ? -13.961 -21.594 -21.906 1 95.81 241 GLU A N 1
ATOM 2047 C CA . GLU A 1 241 ? -14.75 -21.516 -23.125 1 95.81 241 GLU A CA 1
ATOM 2048 C C . GLU A 1 241 ? -13.93 -20.922 -24.281 1 95.81 241 GLU A C 1
ATOM 2050 O O . GLU A 1 241 ? -14.008 -21.391 -25.406 1 95.81 241 GLU A O 1
ATOM 2055 N N . ALA A 1 242 ? -13.219 -19.891 -23.953 1 96 242 ALA A N 1
ATOM 2056 C CA . ALA A 1 242 ? -12.352 -19.281 -24.953 1 96 242 ALA A CA 1
ATOM 2057 C C . ALA A 1 242 ? -11.297 -20.281 -25.438 1 96 242 ALA A C 1
ATOM 2059 O O . ALA A 1 242 ? -10.953 -20.297 -26.625 1 96 242 ALA A O 1
ATOM 2060 N N . GLU A 1 243 ? -10.742 -21.062 -24.516 1 94 243 GLU A N 1
ATOM 2061 C CA . GLU A 1 243 ? -9.82 -22.125 -24.891 1 94 243 GLU A CA 1
ATOM 2062 C C . GLU A 1 243 ? -10.5 -23.141 -25.812 1 94 243 GLU A C 1
ATOM 2064 O O . GLU A 1 243 ? -9.938 -23.516 -26.844 1 94 243 GLU A O 1
ATOM 2069 N N . ARG A 1 244 ? -11.68 -23.547 -25.453 1 93.06 244 ARG A N 1
ATOM 2070 C CA . ARG A 1 244 ? -12.438 -24.562 -26.172 1 93.06 244 ARG A CA 1
ATOM 2071 C C . ARG A 1 244 ? -12.695 -24.141 -27.609 1 93.06 244 ARG A C 1
ATOM 2073 O O . ARG A 1 244 ? -12.562 -24.938 -28.531 1 93.06 244 ARG A O 1
ATOM 2080 N N . THR A 1 245 ? -13 -22.906 -27.797 1 94.06 245 THR A N 1
ATOM 2081 C CA . THR A 1 245 ? -13.391 -22.391 -29.109 1 94.06 245 THR A CA 1
ATOM 2082 C C . THR A 1 245 ? -12.18 -21.828 -29.844 1 94.06 245 THR A C 1
ATOM 2084 O O . THR A 1 245 ? -12.32 -21.25 -30.922 1 94.06 245 THR A O 1
ATOM 2087 N N . ASN A 1 246 ? -11.117 -21.906 -29.234 1 92.44 246 ASN A N 1
ATOM 2088 C CA . ASN A 1 246 ? -9.891 -21.359 -29.797 1 92.44 246 ASN A CA 1
ATOM 2089 C C . ASN A 1 246 ? -10.062 -19.891 -30.172 1 92.44 246 ASN A C 1
ATOM 2091 O O . ASN A 1 246 ? -9.781 -19.484 -31.312 1 92.44 246 ASN A O 1
ATOM 2095 N N . ASP A 1 247 ? -10.539 -19.141 -29.234 1 94.94 247 ASP A N 1
ATOM 2096 C CA . ASP A 1 247 ? -10.742 -17.719 -29.453 1 94.94 247 ASP A CA 1
ATOM 2097 C C . ASP A 1 247 ? -9.422 -17.016 -29.766 1 94.94 247 ASP A C 1
ATOM 2099 O O . ASP A 1 247 ? -8.461 -17.109 -29 1 94.94 247 ASP A O 1
ATOM 2103 N N . PRO A 1 248 ? -9.297 -16.297 -30.875 1 95.62 248 PRO A N 1
ATOM 2104 C CA . PRO A 1 248 ? -8.031 -15.688 -31.281 1 95.62 248 PRO A CA 1
ATOM 2105 C C . PRO A 1 248 ? -7.605 -14.547 -30.359 1 95.62 248 PRO A C 1
ATOM 2107 O O . PRO A 1 248 ? -6.438 -14.148 -30.375 1 95.62 248 PRO A O 1
ATOM 2110 N N . ASN A 1 249 ? -8.547 -14.055 -29.562 1 96.25 249 ASN A N 1
ATOM 2111 C CA . ASN A 1 249 ? -8.234 -12.945 -28.656 1 96.25 249 ASN A CA 1
ATOM 2112 C C . ASN A 1 249 ? -7.641 -13.445 -27.344 1 96.25 249 ASN A C 1
ATOM 2114 O O . ASN A 1 249 ? -7.176 -12.648 -26.531 1 96.25 249 ASN A O 1
ATOM 2118 N N . LEU A 1 250 ? -7.727 -14.688 -27.141 1 95.75 250 LEU A N 1
ATOM 2119 C CA . LEU A 1 250 ? -7.141 -15.25 -25.938 1 95.75 250 LEU A CA 1
ATOM 2120 C C . LEU A 1 250 ? -5.621 -15.328 -26.047 1 95.75 250 LEU A C 1
ATOM 2122 O O . LEU A 1 250 ? -5.094 -16.094 -26.859 1 95.75 250 LEU A O 1
ATOM 2126 N N . VAL A 1 251 ? -4.98 -14.555 -25.25 1 93.94 251 VAL A N 1
ATOM 2127 C CA . VAL A 1 251 ? -3.525 -14.523 -25.312 1 93.94 251 VAL A CA 1
ATOM 2128 C C . VAL A 1 251 ? -2.941 -15.219 -24.078 1 93.94 251 VAL A C 1
ATOM 2130 O O . VAL A 1 251 ? -3.619 -15.352 -23.047 1 93.94 251 VAL A O 1
ATOM 2133 N N . ASN A 1 252 ? -1.713 -15.805 -24.172 1 90.44 252 ASN A N 1
ATOM 2134 C CA . ASN A 1 252 ? -0.969 -16.438 -23.094 1 90.44 252 ASN A CA 1
ATOM 2135 C C . ASN A 1 252 ? -1.798 -17.5 -22.391 1 90.44 252 ASN A C 1
ATOM 2137 O O . ASN A 1 252 ? -2.055 -17.406 -21.188 1 90.44 252 ASN A O 1
ATOM 2141 N N . ARG A 1 253 ? -2.104 -18.469 -23.094 1 91 253 ARG A N 1
ATOM 2142 C CA . ARG A 1 253 ? -2.924 -19.578 -22.625 1 91 253 ARG A CA 1
ATOM 2143 C C . ARG A 1 253 ? -2.223 -20.344 -21.516 1 91 253 ARG A C 1
ATOM 2145 O O . ARG A 1 253 ? -1.185 -20.969 -21.75 1 91 253 ARG A O 1
ATOM 2152 N N . ASN A 1 254 ? -2.762 -20.203 -20.297 1 90.5 254 ASN A N 1
ATOM 2153 C CA . ASN A 1 254 ? -2.178 -20.859 -19.141 1 90.5 254 ASN A CA 1
ATOM 2154 C C . ASN A 1 254 ? -3.254 -21.328 -18.156 1 90.5 254 ASN A C 1
ATOM 2156 O O . ASN A 1 254 ? -3.264 -20.906 -17 1 90.5 254 ASN A O 1
ATOM 2160 N N . GLY A 1 255 ? -4.016 -22.266 -18.656 1 92.19 255 GLY A N 1
ATOM 2161 C CA . GLY A 1 255 ? -5.105 -22.797 -17.828 1 92.19 255 GLY A CA 1
ATOM 2162 C C . GLY A 1 255 ? -4.625 -23.516 -16.594 1 92.19 255 GLY A C 1
ATOM 2163 O O . GLY A 1 255 ? -5.289 -23.5 -15.555 1 92.19 255 GLY A O 1
ATOM 2164 N N . VAL A 1 256 ? -3.484 -24.125 -16.656 1 91.94 256 VAL A N 1
ATOM 2165 C CA . VAL A 1 256 ? -2.928 -24.875 -15.531 1 91.94 256 VAL A CA 1
ATOM 2166 C C . VAL A 1 256 ? -2.67 -23.938 -14.352 1 91.94 256 VAL A C 1
ATOM 2168 O O . VAL A 1 256 ? -2.998 -24.25 -13.211 1 91.94 256 VAL A O 1
ATOM 2171 N N . ARG A 1 257 ? -2.105 -22.781 -14.539 1 93.06 257 ARG A N 1
ATOM 2172 C CA . ARG A 1 257 ? -1.837 -21.812 -13.484 1 93.06 257 ARG A CA 1
ATOM 2173 C C . ARG A 1 257 ? -3.127 -21.391 -12.789 1 93.06 257 ARG A C 1
ATOM 2175 O O . ARG A 1 257 ? -3.172 -21.266 -11.562 1 93.06 257 ARG A O 1
ATOM 2182 N N . GLN A 1 258 ? -4.125 -21.125 -13.617 1 95.62 258 GLN A N 1
ATOM 2183 C CA . GLN A 1 258 ? -5.391 -20.672 -13.062 1 95.62 258 GLN A CA 1
ATOM 2184 C C . GLN A 1 258 ? -5.996 -21.719 -12.125 1 95.62 258 GLN A C 1
ATOM 2186 O O . GLN A 1 258 ? -6.422 -21.391 -11.016 1 95.62 258 GLN A O 1
ATOM 2191 N N . LEU A 1 259 ? -5.953 -22.938 -12.609 1 95.75 259 LEU A N 1
ATOM 2192 C CA . LEU A 1 259 ? -6.508 -24.016 -11.805 1 95.75 259 LEU A CA 1
ATOM 2193 C C . LEU A 1 259 ? -5.648 -24.266 -10.57 1 95.75 259 LEU A C 1
ATOM 2195 O O . LEU A 1 259 ? -6.168 -24.641 -9.516 1 95.75 259 LEU A O 1
ATOM 2199 N N . HIS A 1 260 ? -4.359 -24.094 -10.711 1 96 260 HIS A N 1
ATOM 2200 C CA . HIS A 1 260 ? -3.469 -24.234 -9.57 1 96 260 HIS A CA 1
ATOM 2201 C C . HIS A 1 260 ? -3.803 -23.219 -8.484 1 96 260 HIS A C 1
ATOM 2203 O O . HIS A 1 260 ? -3.881 -23.562 -7.301 1 96 260 HIS A O 1
ATOM 2209 N N . LEU A 1 261 ? -3.998 -21.984 -8.828 1 96.69 261 LEU A N 1
ATOM 2210 C CA . LEU A 1 261 ? -4.336 -20.938 -7.875 1 96.69 261 LEU A CA 1
ATOM 2211 C C . LEU A 1 261 ? -5.684 -21.203 -7.223 1 96.69 261 LEU A C 1
ATOM 2213 O O . LEU A 1 261 ? -5.863 -20.953 -6.027 1 96.69 261 LEU A O 1
ATOM 2217 N N . TYR A 1 262 ? -6.543 -21.703 -8.047 1 96.44 262 TYR A N 1
ATOM 2218 C CA . TYR A 1 262 ? -7.844 -22.094 -7.508 1 96.44 262 TYR A CA 1
ATOM 2219 C C . TYR A 1 262 ? -7.691 -23.156 -6.434 1 96.44 262 TYR A C 1
ATOM 2221 O O . TYR A 1 262 ? -8.297 -23.062 -5.363 1 96.44 262 TYR A O 1
ATOM 2229 N N . MET A 1 263 ? -6.934 -24.125 -6.781 1 97 263 MET A N 1
ATOM 2230 C CA . MET A 1 263 ? -6.656 -25.203 -5.84 1 97 263 MET A CA 1
ATOM 2231 C C . MET A 1 263 ? -6.016 -24.672 -4.562 1 97 263 MET A C 1
ATOM 2233 O O . MET A 1 263 ? -6.398 -25.062 -3.459 1 97 263 MET A O 1
ATOM 2237 N N . GLU A 1 264 ? -5.082 -23.781 -4.648 1 97.5 264 GLU A N 1
ATOM 2238 C CA . GLU A 1 264 ? -4.414 -23.203 -3.492 1 97.5 264 GLU A CA 1
ATOM 2239 C C . GLU A 1 264 ? -5.395 -22.422 -2.623 1 97.5 264 GLU A C 1
ATOM 2241 O O . GLU A 1 264 ? -5.273 -22.406 -1.396 1 97.5 264 GLU A O 1
ATOM 2246 N N . HIS A 1 265 ? -6.277 -21.688 -3.264 1 98.06 265 HIS A N 1
ATOM 2247 C CA . HIS A 1 265 ? -7.297 -20.984 -2.5 1 98.06 265 HIS A CA 1
ATOM 2248 C C . HIS A 1 265 ? -8.078 -21.922 -1.598 1 98.06 265 HIS A C 1
ATOM 2250 O O . HIS A 1 265 ? -8.312 -21.625 -0.428 1 98.06 265 HIS A O 1
ATOM 2256 N N . LYS A 1 266 ? -8.508 -23.078 -2.121 1 98.12 266 LYS A N 1
ATOM 2257 C CA . LYS A 1 266 ? -9.242 -24.047 -1.325 1 98.12 266 LYS A CA 1
ATOM 2258 C C . LYS A 1 266 ? -8.375 -24.609 -0.201 1 98.12 266 LYS A C 1
ATOM 2260 O O . LYS A 1 266 ? -8.867 -24.859 0.904 1 98.12 266 LYS A O 1
ATOM 2265 N N . GLN A 1 267 ? -7.121 -24.812 -0.54 1 97.31 267 GLN A N 1
ATOM 2266 C CA . GLN A 1 267 ? -6.199 -25.266 0.493 1 97.31 267 GLN A CA 1
ATOM 2267 C C . GLN A 1 267 ? -6.109 -24.266 1.642 1 97.31 267 GLN A C 1
ATOM 2269 O O . GLN A 1 267 ? -6.098 -24.656 2.811 1 97.31 267 GLN A O 1
ATOM 2274 N N . VAL A 1 268 ? -6.016 -23.016 1.373 1 97.75 268 VAL A N 1
ATOM 2275 C CA . VAL A 1 268 ? -5.945 -21.984 2.398 1 97.75 268 VAL A CA 1
ATOM 2276 C C . VAL A 1 268 ? -7.234 -21.984 3.217 1 97.75 268 VAL A C 1
ATOM 2278 O O . VAL A 1 268 ? -7.207 -21.766 4.43 1 97.75 268 VAL A O 1
ATOM 2281 N N . MET A 1 269 ? -8.359 -22.141 2.531 1 97.94 269 MET A N 1
ATOM 2282 C CA . MET A 1 269 ? -9.633 -22.234 3.242 1 97.94 269 MET A CA 1
ATOM 2283 C C . MET A 1 269 ? -9.625 -23.375 4.238 1 97.94 269 MET A C 1
ATOM 2285 O O . MET A 1 269 ? -10.109 -23.234 5.363 1 97.94 269 MET A O 1
ATOM 2289 N N . LEU A 1 270 ? -9.047 -24.516 3.834 1 97.62 270 LEU A N 1
ATOM 2290 C CA . LEU A 1 270 ? -8.938 -25.656 4.723 1 97.62 270 LEU A CA 1
ATOM 2291 C C . LEU A 1 270 ? -8.055 -25.328 5.926 1 97.62 270 LEU A C 1
ATOM 2293 O O . LEU A 1 270 ? -8.422 -25.609 7.066 1 97.62 270 LEU A O 1
ATOM 2297 N N . ASP A 1 271 ? -6.922 -24.766 5.688 1 97.5 271 ASP A N 1
ATOM 2298 C CA . ASP A 1 271 ? -6.012 -24.359 6.758 1 97.5 271 ASP A CA 1
ATOM 2299 C C . ASP A 1 271 ? -6.699 -23.406 7.734 1 97.5 271 ASP A C 1
ATOM 2301 O O . ASP A 1 271 ? -6.539 -23.531 8.945 1 97.5 271 ASP A O 1
ATOM 2305 N N . ARG A 1 272 ? -7.461 -22.531 7.199 1 97.5 272 ARG A N 1
ATOM 2306 C CA . ARG A 1 272 ? -8.188 -21.547 7.992 1 97.5 272 ARG A CA 1
ATOM 2307 C C . ARG A 1 272 ? -9.211 -22.219 8.898 1 97.5 272 ARG A C 1
ATOM 2309 O O . ARG A 1 272 ? -9.297 -21.922 10.086 1 97.5 272 ARG A O 1
ATOM 2316 N N . LEU A 1 273 ? -9.969 -23.109 8.328 1 97.56 273 LEU A N 1
ATOM 2317 C CA . LEU A 1 273 ? -10.992 -23.812 9.094 1 97.56 273 LEU A CA 1
ATOM 2318 C C . LEU A 1 273 ? -10.359 -24.625 10.219 1 97.56 273 LEU A C 1
ATOM 2320 O O . LEU A 1 273 ? -10.875 -24.641 11.344 1 97.56 273 LEU A O 1
ATOM 2324 N N . ARG A 1 274 ? -9.281 -25.266 9.945 1 97.44 274 ARG A N 1
ATOM 2325 C CA . ARG A 1 274 ? -8.578 -26.047 10.961 1 97.44 274 ARG A CA 1
ATOM 2326 C C . ARG A 1 274 ? -8.062 -25.141 12.078 1 97.44 274 ARG A C 1
ATOM 2328 O O . ARG A 1 274 ? -8.156 -25.5 13.258 1 97.44 274 ARG A O 1
ATOM 2335 N N . TYR A 1 275 ? -7.516 -24.047 11.688 1 97.06 275 TYR A N 1
ATOM 2336 C CA . TYR A 1 275 ? -7.035 -23.094 12.672 1 97.06 275 TYR A CA 1
ATOM 2337 C C . TYR A 1 275 ? -8.172 -22.594 13.555 1 97.06 275 TYR A C 1
ATOM 2339 O O . TYR A 1 275 ? -8.039 -22.531 14.781 1 97.06 275 TYR A O 1
ATOM 2347 N N . MET A 1 276 ? -9.258 -22.203 12.93 1 96.94 276 MET A N 1
ATOM 2348 C CA . MET A 1 276 ? -10.406 -21.672 13.664 1 96.94 276 MET A CA 1
ATOM 2349 C C . MET A 1 276 ? -10.984 -22.719 14.602 1 96.94 276 MET A C 1
ATOM 2351 O O . MET A 1 276 ? -11.445 -22.391 15.695 1 96.94 276 MET A O 1
ATOM 2355 N N . GLN A 1 277 ? -10.938 -23.953 14.164 1 96.25 277 GLN A N 1
ATOM 2356 C CA . GLN A 1 277 ? -11.352 -25.047 15.039 1 96.25 277 GLN A CA 1
ATOM 2357 C C . GLN A 1 277 ? -10.422 -25.172 16.25 1 96.25 277 GLN A C 1
ATOM 2359 O O . GLN A 1 277 ? -10.883 -25.203 17.391 1 96.25 277 GLN A O 1
ATOM 2364 N N . ALA A 1 278 ? -9.164 -25.203 16.031 1 96.5 278 ALA A N 1
ATOM 2365 C CA . ALA A 1 278 ? -8.156 -25.391 17.062 1 96.5 278 ALA A CA 1
ATOM 2366 C C . ALA A 1 278 ? -8.203 -24.266 18.094 1 96.5 278 ALA A C 1
ATOM 2368 O O . ALA A 1 278 ? -7.945 -24.484 19.281 1 96.5 278 ALA A O 1
ATOM 2369 N N . LYS A 1 279 ? -8.562 -23.078 17.656 1 95.44 279 LYS A N 1
ATOM 2370 C CA . LYS A 1 279 ? -8.555 -21.906 18.531 1 95.44 279 LYS A CA 1
ATOM 2371 C C . LYS A 1 279 ? -9.938 -21.656 19.125 1 95.44 279 LYS A C 1
ATOM 2373 O O . LYS A 1 279 ? -10.125 -20.703 19.875 1 95.44 279 LYS A O 1
ATOM 2378 N N . GLY A 1 280 ? -10.891 -22.422 18.719 1 93.38 280 GLY A N 1
ATOM 2379 C CA . GLY A 1 280 ? -12.203 -22.375 19.359 1 93.38 280 GLY A CA 1
ATOM 2380 C C . GLY A 1 280 ? -13.141 -21.391 18.688 1 93.38 280 GLY A C 1
ATOM 2381 O O . GLY A 1 280 ? -14.203 -21.078 19.234 1 93.38 280 GLY A O 1
ATOM 2382 N N . TYR A 1 281 ? -12.789 -20.891 17.5 1 93.06 281 TYR A N 1
ATOM 2383 C CA . TYR A 1 281 ? -13.656 -19.969 16.781 1 93.06 281 TYR A CA 1
ATOM 2384 C C . TYR A 1 281 ? -14.789 -20.703 16.078 1 93.06 281 TYR A C 1
ATOM 2386 O O . TYR A 1 281 ? -15.812 -20.109 15.758 1 93.06 281 TYR A O 1
ATOM 2394 N N . LEU A 1 282 ? -14.547 -21.938 15.734 1 92.88 282 LEU A N 1
ATOM 2395 C CA . LEU A 1 282 ? -15.547 -22.797 15.125 1 92.88 282 LEU A CA 1
ATOM 2396 C C . LEU A 1 282 ? -15.734 -24.078 15.953 1 92.88 282 LEU A C 1
ATOM 2398 O O . LEU A 1 282 ? -14.758 -24.641 16.453 1 92.88 282 LEU A O 1
ATOM 2402 N N . THR A 1 283 ? -17 -24.406 16.031 1 89.56 283 THR A N 1
ATOM 2403 C CA . THR A 1 283 ? -17.312 -25.641 16.766 1 89.56 283 THR A CA 1
ATOM 2404 C C . THR A 1 283 ? -17.766 -26.734 15.805 1 89.56 283 THR A C 1
ATOM 2406 O O . THR A 1 283 ? -18.703 -26.562 15.039 1 89.56 283 THR A O 1
ATOM 2409 N N . HIS A 1 284 ? -17.141 -27.891 15.797 1 85.5 284 HIS A N 1
ATOM 2410 C CA . HIS A 1 284 ? -17.438 -29.109 15.039 1 85.5 284 HIS A CA 1
ATOM 2411 C C . HIS A 1 284 ? -17.625 -28.797 13.555 1 85.5 284 HIS A C 1
ATOM 2413 O O . HIS A 1 284 ? -18.672 -29.094 12.977 1 85.5 284 HIS A O 1
ATOM 2419 N N . PRO A 1 285 ? -16.609 -28.203 12.938 1 91.12 285 PRO A N 1
ATOM 2420 C CA . PRO A 1 285 ? -16.75 -27.844 11.523 1 91.12 285 PRO A CA 1
ATOM 2421 C C . PRO A 1 285 ? -16.5 -29.031 10.586 1 91.12 285 PRO A C 1
ATOM 2423 O O . PRO A 1 285 ? -15.906 -28.859 9.516 1 91.12 285 PRO A O 1
ATOM 2426 N N . ASP A 1 286 ? -16.797 -30.234 10.93 1 93.75 286 ASP A N 1
ATOM 2427 C CA . ASP A 1 286 ? -16.453 -31.453 10.195 1 93.75 286 ASP A CA 1
ATOM 2428 C C . ASP A 1 286 ? -17.031 -31.406 8.773 1 93.75 286 ASP A C 1
ATOM 2430 O O . ASP A 1 286 ? -16.344 -31.766 7.816 1 93.75 286 ASP A O 1
ATOM 2434 N N . GLU A 1 287 ? -18.234 -31 8.695 1 95.06 287 GLU A N 1
ATOM 2435 C CA . GLU A 1 287 ? -18.859 -30.953 7.383 1 95.06 287 GLU A CA 1
ATOM 2436 C C . GLU A 1 287 ? -18.188 -29.922 6.488 1 95.06 287 GLU A C 1
ATOM 2438 O O . GLU A 1 287 ? -18.016 -30.141 5.289 1 95.06 287 GLU A O 1
ATOM 2443 N N . LEU A 1 288 ? -17.891 -28.828 7.094 1 96.81 288 LEU A N 1
ATOM 2444 C CA . LEU A 1 288 ? -17.203 -27.781 6.348 1 96.81 288 LEU A CA 1
ATOM 2445 C C . LEU A 1 288 ? -15.828 -28.25 5.879 1 96.81 288 LEU A C 1
ATOM 2447 O O . LEU A 1 288 ? -15.445 -28 4.734 1 96.81 288 LEU A O 1
ATOM 2451 N N . LEU A 1 289 ? -15.109 -28.891 6.75 1 97.62 289 LEU A N 1
ATOM 2452 C CA . LEU A 1 289 ? -13.797 -29.422 6.406 1 97.62 289 LEU A CA 1
ATOM 2453 C C . LEU A 1 289 ? -13.914 -30.438 5.277 1 97.62 289 LEU A C 1
ATOM 2455 O O . LEU A 1 289 ? -13.094 -30.438 4.352 1 97.62 289 LEU A O 1
ATOM 2459 N N . ALA A 1 290 ? -14.875 -31.234 5.312 1 97.56 290 ALA A N 1
ATOM 2460 C CA . ALA A 1 290 ? -15.094 -32.25 4.262 1 97.56 290 ALA A CA 1
ATOM 2461 C C . ALA A 1 290 ? -15.406 -31.562 2.928 1 97.56 290 ALA A C 1
ATOM 2463 O O . ALA A 1 290 ? -14.914 -31.984 1.881 1 97.56 290 ALA A O 1
ATOM 2464 N N . ASP A 1 291 ? -16.266 -30.578 2.955 1 97.12 291 ASP A N 1
ATOM 2465 C CA . ASP A 1 291 ? -16.641 -29.844 1.744 1 97.12 291 ASP A CA 1
ATOM 2466 C C . ASP A 1 291 ? -15.406 -29.219 1.09 1 97.12 291 ASP A C 1
ATOM 2468 O O . ASP A 1 291 ? -15.203 -29.344 -0.119 1 97.12 291 ASP A O 1
ATOM 2472 N N . TYR A 1 292 ? -14.633 -28.562 1.868 1 97.56 292 TYR A N 1
ATOM 2473 C CA . TYR A 1 292 ? -13.484 -27.875 1.302 1 97.56 292 TYR A CA 1
ATOM 2474 C C . TYR A 1 292 ? -12.383 -28.859 0.911 1 97.56 292 TYR A C 1
ATOM 2476 O O . TYR A 1 292 ? -11.617 -28.594 -0.02 1 97.56 292 TYR A O 1
ATOM 2484 N N . ALA A 1 293 ? -12.266 -29.938 1.611 1 97.69 293 ALA A N 1
ATOM 2485 C CA . ALA A 1 293 ? -11.367 -31 1.152 1 97.69 293 ALA A CA 1
ATOM 2486 C C . ALA A 1 293 ? -11.773 -31.5 -0.23 1 97.69 293 ALA A C 1
ATOM 2488 O O . ALA A 1 293 ? -10.914 -31.734 -1.089 1 97.69 293 ALA A O 1
ATOM 2489 N N . GLU A 1 294 ? -13.031 -31.672 -0.393 1 97.38 294 GLU A N 1
ATOM 2490 C CA . GLU A 1 294 ? -13.539 -32.094 -1.693 1 97.38 294 GLU A CA 1
ATOM 2491 C C . GLU A 1 294 ? -13.258 -31.047 -2.766 1 97.38 294 GLU A C 1
ATOM 2493 O O . GLU A 1 294 ? -12.836 -31.391 -3.875 1 97.38 294 GLU A O 1
ATOM 2498 N N . LEU A 1 295 ? -13.539 -29.812 -2.43 1 97.44 295 LEU A N 1
ATOM 2499 C CA . LEU A 1 295 ? -13.25 -28.719 -3.35 1 97.44 295 LEU A CA 1
ATOM 2500 C C . LEU A 1 295 ? -11.781 -28.703 -3.748 1 97.44 295 LEU A C 1
ATOM 2502 O O . LEU A 1 295 ? -11.453 -28.562 -4.926 1 97.44 295 LEU A O 1
ATOM 2506 N N . GLN A 1 296 ? -10.922 -28.859 -2.746 1 97.38 296 GLN A N 1
ATOM 2507 C CA . GLN A 1 296 ? -9.484 -28.891 -2.994 1 97.38 296 GLN A CA 1
ATOM 2508 C C . GLN A 1 296 ? -9.102 -30.078 -3.863 1 97.38 296 GLN A C 1
ATOM 2510 O O . GLN A 1 296 ? -8.328 -29.938 -4.816 1 97.38 296 GLN A O 1
ATOM 2515 N N . GLU A 1 297 ? -9.617 -31.203 -3.615 1 97.06 297 GLU A N 1
ATOM 2516 C CA . GLU A 1 297 ? -9.312 -32.438 -4.352 1 97.06 297 GLU A CA 1
ATOM 2517 C C . GLU A 1 297 ? -9.789 -32.344 -5.801 1 97.06 297 GLU A C 1
ATOM 2519 O O . GLU A 1 297 ? -9.07 -32.719 -6.723 1 97.06 297 GLU A O 1
ATOM 2524 N N . GLN A 1 298 ? -10.953 -31.875 -5.988 1 96.31 298 GLN A N 1
ATOM 2525 C CA . GLN A 1 298 ? -11.492 -31.719 -7.336 1 96.31 298 GLN A CA 1
ATOM 2526 C C . GLN A 1 298 ? -10.68 -30.703 -8.141 1 96.31 298 GLN A C 1
ATOM 2528 O O . GLN A 1 298 ? -10.445 -30.891 -9.336 1 96.31 298 GLN A O 1
ATOM 2533 N N . SER A 1 299 ? -10.336 -29.625 -7.449 1 95.81 299 SER A N 1
ATOM 2534 C CA . SER A 1 299 ? -9.5 -28.625 -8.117 1 95.81 299 SER A CA 1
ATOM 2535 C C . SER A 1 299 ? -8.156 -29.203 -8.523 1 95.81 299 SER A C 1
ATOM 2537 O O . SER A 1 299 ? -7.672 -28.953 -9.625 1 95.81 299 SER A O 1
ATOM 2539 N N . LEU A 1 300 ? -7.543 -29.938 -7.633 1 95.94 300 LEU A N 1
ATOM 2540 C CA . LEU A 1 300 ? -6.297 -30.641 -7.93 1 95.94 300 LEU A CA 1
ATOM 2541 C C . LEU A 1 300 ? -6.473 -31.609 -9.102 1 95.94 300 LEU A C 1
ATOM 2543 O O . LEU A 1 300 ? -5.621 -31.672 -9.984 1 95.94 300 LEU A O 1
ATOM 2547 N N . GLY A 1 301 ? -7.531 -32.344 -9.109 1 95.56 301 GLY A N 1
ATOM 2548 C CA . GLY A 1 301 ? -7.844 -33.25 -10.195 1 95.56 301 GLY A CA 1
ATOM 2549 C C . GLY A 1 301 ? -7.98 -32.562 -11.539 1 95.56 301 GLY A C 1
ATOM 2550 O O . GLY A 1 301 ? -7.453 -33.031 -12.547 1 95.56 301 GLY A O 1
ATOM 2551 N N . MET A 1 302 ? -8.68 -31.5 -11.562 1 95.56 302 MET A N 1
ATOM 2552 C CA . MET A 1 302 ? -8.852 -30.719 -12.789 1 95.56 302 MET A CA 1
ATOM 2553 C C . MET A 1 302 ? -7.512 -30.234 -13.32 1 95.56 302 MET A C 1
ATOM 2555 O O . MET A 1 302 ? -7.234 -30.344 -14.516 1 95.56 302 MET A O 1
ATOM 2559 N N . ARG A 1 303 ? -6.723 -29.672 -12.422 1 94.62 303 ARG A N 1
ATOM 2560 C CA . ARG A 1 303 ? -5.395 -29.188 -12.789 1 94.62 303 ARG A CA 1
ATOM 2561 C C . ARG A 1 303 ? -4.551 -30.328 -13.375 1 94.62 303 ARG A C 1
ATOM 2563 O O . ARG A 1 303 ? -3.955 -30.172 -14.445 1 94.62 303 ARG A O 1
ATOM 2570 N N . ASN A 1 304 ? -4.5 -31.453 -12.734 1 93.62 304 ASN A N 1
ATOM 2571 C CA . ASN A 1 304 ? -3.709 -32.594 -13.188 1 93.62 304 ASN A CA 1
ATOM 2572 C C . ASN A 1 304 ? -4.223 -33.125 -14.516 1 93.62 304 ASN A C 1
ATOM 2574 O O . ASN A 1 304 ? -3.436 -33.562 -15.352 1 93.62 304 ASN A O 1
ATOM 2578 N N . HIS A 1 305 ? -5.543 -33.156 -14.656 1 92.19 305 HIS A N 1
ATOM 2579 C CA . HIS A 1 305 ? -6.141 -33.594 -15.914 1 92.19 305 HIS A CA 1
ATOM 2580 C C . HIS A 1 305 ? -5.691 -32.719 -17.062 1 92.19 305 HIS A C 1
ATOM 2582 O O . HIS A 1 305 ? -5.375 -33.219 -18.156 1 92.19 305 HIS A O 1
ATOM 2588 N N . LEU A 1 306 ? -5.691 -31.484 -16.844 1 92.25 306 LEU A N 1
ATOM 2589 C CA . LEU A 1 306 ? -5.27 -30.531 -17.875 1 92.25 306 LEU A CA 1
ATOM 2590 C C . LEU A 1 306 ? -3.795 -30.719 -18.219 1 92.25 306 LEU A C 1
ATOM 2592 O O . LEU A 1 306 ? -3.416 -30.719 -19.391 1 92.25 306 LEU A O 1
ATOM 2596 N N . ILE A 1 307 ? -2.951 -30.891 -17.188 1 89.94 307 ILE A N 1
ATOM 2597 C CA . ILE A 1 307 ? -1.523 -31.125 -17.391 1 89.94 307 ILE A CA 1
ATOM 2598 C C . ILE A 1 307 ? -1.312 -32.375 -18.234 1 89.94 307 ILE A C 1
ATOM 2600 O O . ILE A 1 307 ? -0.53 -32.344 -19.188 1 89.94 307 ILE A O 1
ATOM 2604 N N . ARG A 1 308 ? -2.01 -33.438 -17.953 1 89.06 308 ARG A N 1
ATOM 2605 C CA . ARG A 1 308 ? -1.891 -34.688 -18.688 1 89.06 308 ARG A CA 1
ATOM 2606 C C . ARG A 1 308 ? -2.328 -34.5 -20.141 1 89.06 308 ARG A C 1
ATOM 2608 O O . ARG A 1 308 ? -1.726 -35.094 -21.047 1 89.06 308 ARG A O 1
ATOM 2615 N N . ALA A 1 309 ? -3.352 -33.75 -20.266 1 87.19 309 ALA A N 1
ATOM 2616 C CA . ALA A 1 309 ? -3.826 -33.5 -21.625 1 87.19 309 ALA A CA 1
ATOM 2617 C C . ALA A 1 309 ? -2.77 -32.781 -22.453 1 87.19 309 ALA A C 1
ATOM 2619 O O . ALA A 1 309 ? -2.561 -33.094 -23.625 1 87.19 309 ALA A O 1
ATOM 2620 N N . PHE A 1 310 ? -2.141 -31.859 -21.891 1 83.75 310 PHE A N 1
ATOM 2621 C CA . PHE A 1 310 ? -1.108 -31.094 -22.578 1 83.75 310 PHE A CA 1
ATOM 2622 C C . PHE A 1 310 ? 0.09 -31.969 -22.922 1 83.75 310 PHE A C 1
ATOM 2624 O O . PHE A 1 310 ? 0.677 -31.844 -24 1 83.75 310 PHE A O 1
ATOM 2631 N N . ILE A 1 311 ? 0.472 -32.781 -22.016 1 83.56 311 ILE A N 1
ATOM 2632 C CA . ILE A 1 311 ? 1.601 -33.688 -22.219 1 83.56 311 ILE A CA 1
ATOM 2633 C C . ILE A 1 311 ? 1.294 -34.625 -23.375 1 83.56 311 ILE A C 1
ATOM 2635 O O . ILE A 1 311 ? 2.174 -34.938 -24.188 1 83.56 311 ILE A O 1
ATOM 2639 N N . ARG A 1 312 ? 0.088 -34.969 -23.484 1 82.5 312 ARG A N 1
ATOM 2640 C CA . ARG A 1 312 ? -0.318 -35.906 -24.531 1 82.5 312 ARG A CA 1
ATOM 2641 C C . ARG A 1 312 ? -0.559 -35.188 -25.859 1 82.5 312 ARG A C 1
ATOM 2643 O O . ARG A 1 312 ? -0.771 -35.844 -26.891 1 82.5 312 ARG A O 1
ATOM 2650 N N . GLY A 1 313 ? -0.415 -33.812 -25.844 1 72.5 313 GLY A N 1
ATOM 2651 C CA . GLY A 1 313 ? -0.613 -33.031 -27.062 1 72.5 313 GLY A CA 1
ATOM 2652 C C . GLY A 1 313 ? -2.072 -32.938 -27.453 1 72.5 313 GLY A C 1
ATOM 2653 O O . GLY A 1 313 ? -2.381 -32.625 -28.609 1 72.5 313 GLY A O 1
ATOM 2654 N N . LYS A 1 314 ? -2.947 -33.406 -26.656 1 63.75 314 LYS A N 1
ATOM 2655 C CA . LYS A 1 314 ? -4.355 -33.5 -27.031 1 63.75 314 LYS A CA 1
ATOM 2656 C C . LYS A 1 314 ? -5.195 -32.469 -26.281 1 63.75 314 LYS A C 1
ATOM 2658 O O . LYS A 1 314 ? -6.297 -32.75 -25.812 1 63.75 314 LYS A O 1
ATOM 2663 N N . GLY A 1 315 ? -4.75 -31.25 -26.016 1 62.03 315 GLY A N 1
ATOM 2664 C CA . GLY A 1 315 ? -5.711 -30.328 -25.422 1 62.03 315 GLY A CA 1
ATOM 2665 C C . GLY A 1 315 ? -6.938 -30.109 -26.281 1 62.03 315 GLY A C 1
ATOM 2666 O O . GLY A 1 315 ? -6.844 -29.547 -27.375 1 62.03 315 GLY A O 1
ATOM 2667 N N . ASP A 1 316 ? -7.961 -31.141 -26.25 1 67 316 ASP A N 1
ATOM 2668 C CA . ASP A 1 316 ? -9.094 -31.031 -27.172 1 67 316 ASP A CA 1
ATOM 2669 C C . ASP A 1 316 ? -10.281 -30.344 -26.5 1 67 316 ASP A C 1
ATOM 2671 O O . ASP A 1 316 ? -10.242 -30.047 -25.297 1 67 316 ASP A O 1
ATOM 2675 N N . GLU A 1 317 ? -11.141 -30 -27.328 1 80.12 317 GLU A N 1
ATOM 2676 C CA . GLU A 1 317 ? -12.398 -29.312 -27 1 80.12 317 GLU A CA 1
ATOM 2677 C C . GLU A 1 317 ? -13.133 -30.016 -25.875 1 80.12 317 GLU A C 1
ATOM 2679 O O . GLU A 1 317 ? -13.75 -29.359 -25.031 1 80.12 317 GLU A O 1
ATOM 2684 N N . SER A 1 318 ? -12.906 -31.234 -25.781 1 85.62 318 SER A N 1
ATOM 2685 C CA . SER A 1 318 ? -13.672 -32.031 -24.812 1 85.62 318 SER A CA 1
ATOM 2686 C C . SER A 1 318 ? -13.188 -31.766 -23.391 1 85.62 318 SER A C 1
ATOM 2688 O O . SER A 1 318 ? -13.984 -31.719 -22.453 1 85.62 318 SER A O 1
ATOM 2690 N N . ILE A 1 319 ? -11.945 -31.594 -23.219 1 89.56 319 ILE A N 1
ATOM 2691 C CA . ILE A 1 319 ? -11.398 -31.375 -21.891 1 89.56 319 ILE A CA 1
ATOM 2692 C C . ILE A 1 319 ? -11.93 -30.062 -21.312 1 89.56 319 ILE A C 1
ATOM 2694 O O . ILE A 1 319 ? -12.312 -29.984 -20.141 1 89.56 319 ILE A O 1
ATOM 2698 N N . TYR A 1 320 ? -11.992 -29.094 -22.156 1 92.56 320 TYR A N 1
ATOM 2699 C CA . TYR A 1 320 ? -12.43 -27.781 -21.703 1 92.56 320 TYR A CA 1
ATOM 2700 C C . TYR A 1 320 ? -13.914 -27.781 -21.359 1 92.56 320 TYR A C 1
ATOM 2702 O O . TYR A 1 320 ? -14.336 -27.141 -20.391 1 92.56 320 TYR A O 1
ATOM 2710 N N . ALA A 1 321 ? -14.648 -28.516 -22.141 1 91.62 321 ALA A N 1
ATOM 2711 C CA . ALA A 1 321 ? -16.062 -28.641 -21.828 1 91.62 321 ALA A CA 1
ATOM 2712 C C . ALA A 1 321 ? -16.266 -29.297 -20.453 1 91.62 321 ALA A C 1
ATOM 2714 O O . ALA A 1 321 ? -17.125 -28.891 -19.688 1 91.62 321 ALA A O 1
ATOM 2715 N N . GLN A 1 322 ? -15.539 -30.312 -20.203 1 92.31 322 GLN A N 1
ATOM 2716 C CA . GLN A 1 322 ? -15.617 -31 -18.922 1 92.31 322 GLN A CA 1
ATOM 2717 C C . GLN A 1 322 ? -15.234 -30.078 -17.781 1 92.31 322 GLN A C 1
ATOM 2719 O O . GLN A 1 322 ? -15.859 -30.094 -16.719 1 92.31 322 GLN A O 1
ATOM 2724 N N . LEU A 1 323 ? -14.195 -29.328 -18 1 93.75 323 LEU A N 1
ATOM 2725 C CA . LEU A 1 323 ? -13.742 -28.391 -16.969 1 93.75 323 LEU A CA 1
ATOM 2726 C C . LEU A 1 323 ? -14.844 -27.375 -16.641 1 93.75 323 LEU A C 1
ATOM 2728 O O . LEU A 1 323 ? -15.07 -27.062 -15.477 1 93.75 323 LEU A O 1
ATOM 2732 N N . GLN A 1 324 ? -15.516 -26.859 -17.656 1 93.62 324 GLN A N 1
ATOM 2733 C CA . GLN A 1 324 ? -16.594 -25.906 -17.438 1 93.62 324 GLN A CA 1
ATOM 2734 C C . GLN A 1 324 ? -17.719 -26.5 -16.594 1 93.62 324 GLN A C 1
ATOM 2736 O O . GLN A 1 324 ? -18.234 -25.844 -15.688 1 93.62 324 GLN A O 1
ATOM 2741 N N . ASP A 1 325 ? -18.016 -27.703 -16.922 1 94.12 325 ASP A N 1
ATOM 2742 C CA . ASP A 1 325 ? -19.062 -28.375 -16.172 1 94.12 325 ASP A CA 1
ATOM 2743 C C . ASP A 1 325 ? -18.656 -28.594 -14.719 1 94.12 325 ASP A C 1
ATOM 2745 O O . ASP A 1 325 ? -19.453 -28.359 -13.805 1 94.12 325 ASP A O 1
ATOM 2749 N N . ARG A 1 326 ? -17.484 -29.031 -14.539 1 95.44 326 ARG A N 1
ATOM 2750 C CA . ARG A 1 326 ? -16.969 -29.281 -13.188 1 95.44 326 ARG A CA 1
ATOM 2751 C C . ARG A 1 326 ? -16.938 -27.984 -12.383 1 95.44 326 ARG A C 1
ATOM 2753 O O . ARG A 1 326 ? -17.297 -27.984 -11.195 1 95.44 326 ARG A O 1
ATOM 2760 N N . LEU A 1 327 ? -16.531 -26.922 -12.984 1 96.38 327 LEU A N 1
ATOM 2761 C CA . LEU A 1 327 ? -16.484 -25.641 -12.312 1 96.38 327 LEU A CA 1
ATOM 2762 C C . LEU A 1 327 ? -17.875 -25.203 -11.859 1 96.38 327 LEU A C 1
ATOM 2764 O O . LEU A 1 327 ? -18.016 -24.594 -10.797 1 96.38 327 LEU A O 1
ATOM 2768 N N . GLY A 1 328 ? -18.828 -25.438 -12.711 1 94.75 328 GLY A N 1
ATOM 2769 C CA . GLY A 1 328 ? -20.203 -25.141 -12.312 1 94.75 328 GLY A CA 1
ATOM 2770 C C . GLY A 1 328 ? -20.625 -25.875 -11.055 1 94.75 328 GLY A C 1
ATOM 2771 O O . GLY A 1 328 ? -21.219 -25.266 -10.156 1 94.75 328 GLY A O 1
ATOM 2772 N N . GLY A 1 329 ? -20.312 -27.141 -10.977 1 95.06 329 GLY A N 1
ATOM 2773 C CA . GLY A 1 329 ? -20.625 -27.938 -9.805 1 95.06 329 GLY A CA 1
ATOM 2774 C C . GLY A 1 329 ? -19.875 -27.484 -8.562 1 95.06 329 GLY A C 1
ATOM 2775 O O . GLY A 1 329 ? -20.438 -27.438 -7.469 1 95.06 329 GLY A O 1
ATOM 2776 N N . LEU A 1 330 ? -18.672 -27.172 -8.703 1 96.81 330 LEU A N 1
ATOM 2777 C CA . LEU A 1 330 ? -17.844 -26.719 -7.586 1 96.81 330 LEU A CA 1
ATOM 2778 C C . LEU A 1 330 ? -18.344 -25.391 -7.039 1 96.81 330 LEU A C 1
ATOM 2780 O O . LEU A 1 330 ? -18.297 -25.141 -5.832 1 96.81 330 LEU A O 1
ATOM 2784 N N . LYS A 1 331 ? -18.781 -24.469 -7.98 1 97 331 LYS A N 1
ATOM 2785 C CA . LYS A 1 331 ? -19.359 -23.203 -7.551 1 97 331 LYS A CA 1
ATOM 2786 C C . LYS A 1 331 ? -20.516 -23.422 -6.594 1 97 331 LYS A C 1
ATOM 2788 O O . LYS A 1 331 ? -20.594 -22.766 -5.547 1 97 331 LYS A O 1
ATOM 2793 N N . GLU A 1 332 ? -21.359 -24.312 -6.922 1 96.81 332 GLU A N 1
ATOM 2794 C CA . GLU A 1 332 ? -22.531 -24.609 -6.102 1 96.81 332 GLU A CA 1
ATOM 2795 C C . GLU A 1 332 ? -22.125 -25.203 -4.758 1 96.81 332 GLU A C 1
ATOM 2797 O O . GLU A 1 332 ? -22.688 -24.844 -3.721 1 96.81 332 GLU A O 1
ATOM 2802 N N . LEU A 1 333 ? -21.219 -26.109 -4.848 1 97.06 333 LEU A N 1
ATOM 2803 C CA . LEU A 1 333 ? -20.734 -26.734 -3.621 1 97.06 333 LEU A CA 1
ATOM 2804 C C . LEU A 1 333 ? -20.156 -25.688 -2.678 1 97.06 333 LEU A C 1
ATOM 2806 O O . LEU A 1 333 ? -20.453 -25.688 -1.483 1 97.06 333 LEU A O 1
ATOM 2810 N N . GLU A 1 334 ? -19.297 -24.828 -3.184 1 98.06 334 GLU A N 1
ATOM 2811 C CA . GLU A 1 334 ? -18.672 -23.828 -2.338 1 98.06 334 GLU A CA 1
ATOM 2812 C C . GLU A 1 334 ? -19.688 -22.812 -1.821 1 98.06 334 GLU A C 1
ATOM 2814 O O . GLU A 1 334 ? -19.578 -22.344 -0.688 1 98.06 334 GLU A O 1
ATOM 2819 N N . GLN A 1 335 ? -20.594 -22.438 -2.723 1 97.69 335 GLN A N 1
ATOM 2820 C CA . GLN A 1 335 ? -21.641 -21.516 -2.291 1 97.69 335 GLN A CA 1
ATOM 2821 C C . GLN A 1 335 ? -22.391 -22.062 -1.072 1 97.69 335 GLN A C 1
ATOM 2823 O O . GLN A 1 335 ? -22.656 -21.328 -0.12 1 97.69 335 GLN A O 1
ATOM 2828 N N . GLY A 1 336 ? -22.719 -23.328 -1.12 1 97.12 336 GLY A N 1
ATOM 2829 C CA . GLY A 1 336 ? -23.375 -23.953 0.016 1 97.12 336 GLY A CA 1
ATOM 2830 C C . GLY A 1 336 ? -22.5 -23.984 1.26 1 97.12 336 GLY A C 1
ATOM 2831 O O . GLY A 1 336 ? -22.969 -23.656 2.354 1 97.12 336 GLY A O 1
ATOM 2832 N N . ALA A 1 337 ? -21.281 -24.438 1.101 1 97.19 337 ALA A N 1
ATOM 2833 C CA . ALA A 1 337 ? -20.344 -24.516 2.217 1 97.19 337 ALA A CA 1
ATOM 2834 C C . ALA A 1 337 ? -20.141 -23.141 2.852 1 97.19 337 ALA A C 1
ATOM 2836 O O . ALA A 1 337 ? -20.172 -23 4.078 1 97.19 337 ALA A O 1
ATOM 2837 N N . LEU A 1 338 ? -19.969 -22.094 2.018 1 97.12 338 LEU A N 1
ATOM 2838 C CA . LEU A 1 338 ? -19.75 -20.734 2.486 1 97.12 338 LEU A CA 1
ATOM 2839 C C . LEU A 1 338 ? -20.969 -20.219 3.238 1 97.12 338 LEU A C 1
ATOM 2841 O O . LEU A 1 338 ? -20.828 -19.516 4.246 1 97.12 338 LEU A O 1
ATOM 2845 N N . GLY A 1 339 ? -22.094 -20.484 2.682 1 96 339 GLY A N 1
ATOM 2846 C CA . GLY A 1 339 ? -23.312 -20.094 3.367 1 96 339 GLY A CA 1
ATOM 2847 C C . GLY A 1 339 ? -23.406 -20.641 4.785 1 96 339 GLY A C 1
ATOM 2848 O O . GLY A 1 339 ? -23.719 -19.891 5.715 1 96 339 GLY A O 1
ATOM 2849 N N . ARG A 1 340 ? -23.109 -21.875 4.992 1 95.06 340 ARG A N 1
ATOM 2850 C CA . ARG A 1 340 ? -23.141 -22.5 6.309 1 95.06 340 ARG A CA 1
ATOM 2851 C C . ARG A 1 340 ? -22.062 -21.891 7.219 1 95.06 340 ARG A C 1
ATOM 2853 O O . ARG A 1 340 ? -22.312 -21.688 8.414 1 95.06 340 ARG A O 1
ATOM 2860 N N . LEU A 1 341 ? -20.906 -21.719 6.633 1 96.06 341 LEU A N 1
ATOM 2861 C CA . LEU A 1 341 ? -19.828 -21.125 7.41 1 96.06 341 LEU A CA 1
ATOM 2862 C C . LEU A 1 341 ? -20.219 -19.734 7.922 1 96.06 341 LEU A C 1
ATOM 2864 O O . LEU A 1 341 ? -20 -19.422 9.094 1 96.06 341 LEU A O 1
ATOM 2868 N N . LEU A 1 342 ? -20.781 -18.891 7.066 1 95.5 342 LEU A N 1
ATOM 2869 C CA . LEU A 1 342 ? -21.203 -17.531 7.438 1 95.5 342 LEU A CA 1
ATOM 2870 C C . LEU A 1 342 ? -22.281 -17.578 8.508 1 95.5 342 LEU A C 1
ATOM 2872 O O . LEU A 1 342 ? -22.281 -16.734 9.422 1 95.5 342 LEU A O 1
ATOM 2876 N N . GLU A 1 343 ? -23.094 -18.5 8.43 1 92.75 343 GLU A N 1
ATOM 2877 C CA . GLU A 1 343 ? -24.125 -18.672 9.453 1 92.75 343 GLU A CA 1
ATOM 2878 C C . GLU A 1 343 ? -23.5 -19 10.812 1 92.75 343 GLU A C 1
ATOM 2880 O O . GLU A 1 343 ? -23.938 -18.469 11.836 1 92.75 343 GLU A O 1
ATOM 2885 N N . GLN A 1 344 ? -22.578 -19.844 10.781 1 91 344 GLN A N 1
ATOM 2886 C CA . GLN A 1 344 ? -21.906 -20.234 12.023 1 91 344 GLN A CA 1
ATOM 2887 C C . GLN A 1 344 ? -21.156 -19.062 12.641 1 91 344 GLN A C 1
ATOM 2889 O O . GLN A 1 344 ? -21.141 -18.906 13.859 1 91 344 GLN A O 1
ATOM 2894 N N . LEU A 1 345 ? -20.594 -18.266 11.797 1 91.88 345 LEU A N 1
ATOM 2895 C CA . LEU A 1 345 ? -19.797 -17.141 12.281 1 91.88 345 LEU A CA 1
ATOM 2896 C C . LEU A 1 345 ? -20.688 -16 12.758 1 91.88 345 LEU A C 1
ATOM 2898 O O . LEU A 1 345 ? -20.281 -15.195 13.602 1 91.88 345 LEU A O 1
ATOM 2902 N N . SER A 1 346 ? -21.781 -15.867 12.203 1 86.75 346 SER A N 1
ATOM 2903 C CA . SER A 1 346 ? -22.703 -14.812 12.586 1 86.75 346 SER A CA 1
ATOM 2904 C C . SER A 1 346 ? -23.406 -15.148 13.898 1 86.75 346 SER A C 1
ATOM 2906 O O . SER A 1 346 ? -23.922 -14.258 14.578 1 86.75 346 SER A O 1
ATOM 2908 N N . ALA A 1 347 ? -23.531 -16.312 14.25 1 77.62 347 ALA A N 1
ATOM 2909 C CA . ALA A 1 347 ? -24.203 -16.75 15.477 1 77.62 347 ALA A CA 1
ATOM 2910 C C . ALA A 1 347 ? -23.312 -16.5 16.703 1 77.62 347 ALA A C 1
ATOM 2912 O O . ALA A 1 347 ? -23.797 -16.531 17.828 1 77.62 347 ALA A O 1
ATOM 2913 N N . LYS A 1 348 ? -22.156 -16.078 16.609 1 66.5 348 LYS A N 1
ATOM 2914 C CA . LYS A 1 348 ? -21.266 -15.797 17.734 1 66.5 348 LYS A CA 1
ATOM 2915 C C . LYS A 1 348 ? -21.125 -14.297 17.969 1 66.5 348 LYS A C 1
ATOM 2917 O O . LYS A 1 348 ? -21.172 -13.508 17.016 1 66.5 348 LYS A O 1
ATOM 2922 N N . MET B 1 1 ? 21.969 26 -15.625 1 87.06 1 MET B N 1
ATOM 2923 C CA . MET B 1 1 ? 20.891 25.125 -16.078 1 87.06 1 MET B CA 1
ATOM 2924 C C . MET B 1 1 ? 19.891 24.875 -14.953 1 87.06 1 MET B C 1
ATOM 2926 O O . MET B 1 1 ? 20.281 24.719 -13.797 1 87.06 1 MET B O 1
ATOM 2930 N N . ARG B 1 2 ? 18.734 25.281 -15.172 1 92.44 2 ARG B N 1
ATOM 2931 C CA . ARG B 1 2 ? 17.641 25.141 -14.227 1 92.44 2 ARG B CA 1
ATOM 2932 C C . ARG B 1 2 ? 16.609 24.141 -14.727 1 92.44 2 ARG B C 1
ATOM 2934 O O . ARG B 1 2 ? 16.359 24.031 -15.93 1 92.44 2 ARG B O 1
ATOM 2941 N N . ASN B 1 3 ? 16.141 23.203 -13.82 1 97.56 3 ASN B N 1
ATOM 2942 C CA . ASN B 1 3 ? 15.07 22.25 -14.117 1 97.56 3 ASN B CA 1
ATOM 2943 C C . ASN B 1 3 ? 14.047 22.203 -12.984 1 97.56 3 ASN B C 1
ATOM 2945 O O . ASN B 1 3 ? 14.414 21.984 -11.82 1 97.56 3 ASN B O 1
ATOM 2949 N N . GLU B 1 4 ? 12.836 22.484 -13.32 1 97.94 4 GLU B N 1
ATOM 2950 C CA . GLU B 1 4 ? 11.742 22.531 -12.352 1 97.94 4 GLU B CA 1
ATOM 2951 C C . GLU B 1 4 ? 10.57 21.656 -12.805 1 97.94 4 GLU B C 1
ATOM 2953 O O . GLU B 1 4 ? 10.047 21.844 -13.898 1 97.94 4 GLU B O 1
ATOM 2958 N N . LEU B 1 5 ? 10.211 20.703 -11.992 1 98.19 5 LEU B N 1
ATOM 2959 C CA . LEU B 1 5 ? 9.047 19.875 -12.273 1 98.19 5 LEU B CA 1
ATOM 2960 C C . LEU B 1 5 ? 7.758 20.562 -11.836 1 98.19 5 LEU B C 1
ATOM 2962 O O . LEU B 1 5 ? 7.777 21.391 -10.922 1 98.19 5 LEU B O 1
ATOM 2966 N N . PRO B 1 6 ? 6.668 20.297 -12.516 1 97.62 6 PRO B N 1
ATOM 2967 C CA . PRO B 1 6 ? 5.395 20.891 -12.117 1 97.62 6 PRO B CA 1
ATOM 2968 C C . PRO B 1 6 ? 5.023 20.594 -10.664 1 97.62 6 PRO B C 1
ATOM 2970 O O . PRO B 1 6 ? 5.066 19.422 -10.25 1 97.62 6 PRO B O 1
ATOM 2973 N N . PHE B 1 7 ? 4.719 21.625 -9.938 1 98.06 7 PHE B N 1
ATOM 2974 C CA . PHE B 1 7 ? 4.332 21.516 -8.539 1 98.06 7 PHE B CA 1
ATOM 2975 C C . PHE B 1 7 ? 3.477 22.719 -8.125 1 98.06 7 PHE B C 1
ATOM 2977 O O . PHE B 1 7 ? 3.938 23.859 -8.148 1 98.06 7 PHE B O 1
ATOM 2984 N N . ASN B 1 8 ? 2.258 22.469 -7.66 1 97.31 8 ASN B N 1
ATOM 2985 C CA . ASN B 1 8 ? 1.333 23.531 -7.262 1 97.31 8 ASN B CA 1
ATOM 2986 C C . ASN B 1 8 ? 1.198 23.609 -5.742 1 97.31 8 ASN B C 1
ATOM 2988 O O . ASN B 1 8 ? 1.684 22.75 -5.023 1 97.31 8 ASN B O 1
ATOM 2992 N N . ASP B 1 9 ? 0.584 24.734 -5.332 1 95.88 9 ASP B N 1
ATOM 2993 C CA . ASP B 1 9 ? 0.136 24.766 -3.941 1 95.88 9 ASP B CA 1
ATOM 2994 C C . ASP B 1 9 ? -0.914 23.688 -3.68 1 95.88 9 ASP B C 1
ATOM 2996 O O . ASP B 1 9 ? -1.952 23.656 -4.344 1 95.88 9 ASP B O 1
ATOM 3000 N N . PRO B 1 10 ? -0.633 22.844 -2.758 1 96.69 10 PRO B N 1
ATOM 3001 C CA . PRO B 1 10 ? -1.538 21.719 -2.539 1 96.69 10 PRO B CA 1
ATOM 3002 C C . PRO B 1 10 ? -2.871 22.141 -1.925 1 96.69 10 PRO B C 1
ATOM 3004 O O . PRO B 1 10 ? -2.914 23.062 -1.105 1 96.69 10 PRO B O 1
ATOM 3007 N N . PRO B 1 11 ? -3.934 21.516 -2.275 1 95.56 11 PRO B N 1
ATOM 3008 C CA . PRO B 1 11 ? -5.234 21.828 -1.681 1 95.56 11 PRO B CA 1
ATOM 3009 C C . PRO B 1 11 ? -5.32 21.438 -0.208 1 95.56 11 PRO B C 1
ATOM 3011 O O . PRO B 1 11 ? -6.152 21.969 0.53 1 95.56 11 PRO B O 1
ATOM 3014 N N . VAL B 1 12 ? -4.598 20.469 0.21 1 95.5 12 VAL B N 1
ATOM 3015 C CA . VAL B 1 12 ? -4.434 20.031 1.591 1 95.5 12 VAL B CA 1
ATOM 3016 C C . VAL B 1 12 ? -2.951 20.047 1.963 1 95.5 12 VAL B C 1
ATOM 3018 O O . VAL B 1 12 ? -2.121 19.469 1.25 1 95.5 12 VAL B O 1
ATOM 3021 N N . TRP B 1 13 ? -2.65 20.672 3.076 1 94.5 13 TRP B N 1
ATOM 3022 C CA . TRP B 1 13 ? -1.224 20.812 3.352 1 94.5 13 TRP B CA 1
ATOM 3023 C C . TRP B 1 13 ? -0.939 20.641 4.84 1 94.5 13 TRP B C 1
ATOM 3025 O O . TRP B 1 13 ? 0.205 20.766 5.281 1 94.5 13 TRP B O 1
ATOM 3035 N N . GLY B 1 14 ? -1.958 20.391 5.68 1 93.19 14 GLY B N 1
ATOM 3036 C CA . GLY B 1 14 ? -1.782 20.25 7.117 1 93.19 14 GLY B CA 1
ATOM 3037 C C . GLY B 1 14 ? -0.752 19.188 7.488 1 93.19 14 GLY B C 1
ATOM 3038 O O . GLY B 1 14 ? -0.029 19.344 8.477 1 93.19 14 GLY B O 1
ATOM 3039 N N . LEU B 1 15 ? -0.713 18.156 6.75 1 93.19 15 LEU B N 1
ATOM 3040 C CA . LEU B 1 15 ? 0.327 17.141 6.836 1 93.19 15 LEU B CA 1
ATOM 3041 C C . LEU B 1 15 ? 1.135 17.078 5.547 1 93.19 15 LEU B C 1
ATOM 3043 O O . LEU B 1 15 ? 0.565 16.969 4.457 1 93.19 15 LEU B O 1
ATOM 3047 N N . LEU B 1 16 ? 2.373 17.031 5.711 1 93.25 16 LEU B N 1
ATOM 3048 C CA . LEU B 1 16 ? 3.26 17.219 4.566 1 93.25 16 LEU B CA 1
ATOM 3049 C C . LEU B 1 16 ? 3.16 16.031 3.611 1 93.25 16 LEU B C 1
ATOM 3051 O O . LEU B 1 16 ? 3.381 16.172 2.406 1 93.25 16 LEU B O 1
ATOM 3055 N N . SER B 1 17 ? 2.814 14.867 4.07 1 92.06 17 SER B N 1
ATOM 3056 C CA . SER B 1 17 ? 2.65 13.727 3.178 1 92.06 17 SER B CA 1
ATOM 3057 C C . SER B 1 17 ? 1.58 13.992 2.125 1 92.06 17 SER B C 1
ATOM 3059 O O . SER B 1 17 ? 1.775 13.695 0.945 1 92.06 17 SER B O 1
ATOM 3061 N N . TRP B 1 18 ? 0.52 14.578 2.584 1 93.81 18 TRP B N 1
ATOM 3062 C CA . TRP B 1 18 ? -0.556 14.914 1.656 1 93.81 18 TRP B CA 1
ATOM 3063 C C . TRP B 1 18 ? -0.18 16.109 0.801 1 93.81 18 TRP B C 1
ATOM 3065 O O . TRP B 1 18 ? -0.46 16.141 -0.399 1 93.81 18 TRP B O 1
ATOM 3075 N N . ALA B 1 19 ? 0.471 17.062 1.491 1 96.06 19 ALA B N 1
ATOM 3076 C CA . ALA B 1 19 ? 0.861 18.281 0.774 1 96.06 19 ALA B CA 1
ATOM 3077 C C . ALA B 1 19 ? 1.764 17.953 -0.411 1 96.06 19 ALA B C 1
ATOM 3079 O O . ALA B 1 19 ? 1.595 18.5 -1.5 1 96.06 19 ALA B O 1
ATOM 3080 N N . TYR B 1 20 ? 2.658 17.078 -0.234 1 96.31 20 TYR B N 1
ATOM 3081 C CA . TYR B 1 20 ? 3.627 16.734 -1.27 1 96.31 20 TYR B CA 1
ATOM 3082 C C . TYR B 1 20 ? 2.953 16 -2.428 1 96.31 20 TYR B C 1
ATOM 3084 O O . TYR B 1 20 ? 3.107 16.391 -3.586 1 96.31 20 TYR B O 1
ATOM 3092 N N . THR B 1 21 ? 2.172 14.992 -2.176 1 94.94 21 THR B N 1
ATOM 3093 C CA . THR B 1 21 ? 1.552 14.195 -3.234 1 94.94 21 THR B CA 1
ATOM 3094 C C . THR B 1 21 ? 0.49 15.016 -3.969 1 94.94 21 THR B C 1
ATOM 3096 O O . THR B 1 21 ? 0.417 14.984 -5.199 1 94.94 21 THR B O 1
ATOM 3099 N N . LEU B 1 22 ? -0.238 15.789 -3.207 1 95.62 22 LEU B N 1
ATOM 3100 C CA . LEU B 1 22 ? -1.295 16.578 -3.83 1 95.62 22 LEU B CA 1
ATOM 3101 C C . LEU B 1 22 ? -0.716 17.797 -4.527 1 95.62 22 LEU B C 1
ATOM 3103 O O . LEU B 1 22 ? -1.304 18.312 -5.484 1 95.62 22 LEU B O 1
ATOM 3107 N N . GLY B 1 23 ? 0.444 18.281 -3.979 1 97.38 23 GLY B N 1
ATOM 3108 C CA . GLY B 1 23 ? 1.122 19.344 -4.703 1 97.38 23 GLY B CA 1
ATOM 3109 C C . GLY B 1 23 ? 1.588 18.922 -6.082 1 97.38 23 GLY B C 1
ATOM 3110 O O . GLY B 1 23 ? 1.536 19.719 -7.027 1 97.38 23 GLY B O 1
ATOM 3111 N N . ILE B 1 24 ? 1.998 17.688 -6.234 1 96.88 24 ILE B N 1
ATOM 3112 C CA . ILE B 1 24 ? 2.4 17.141 -7.52 1 96.88 24 ILE B CA 1
ATOM 3113 C C . ILE B 1 24 ? 1.171 16.938 -8.406 1 96.88 24 ILE B C 1
ATOM 3115 O O . ILE B 1 24 ? 1.109 17.453 -9.516 1 96.88 24 ILE B O 1
ATOM 3119 N N . THR B 1 25 ? 0.143 16.281 -7.914 1 94.81 25 THR B N 1
ATOM 3120 C CA . THR B 1 25 ? -0.971 15.859 -8.758 1 94.81 25 THR B CA 1
ATOM 3121 C C . THR B 1 25 ? -1.851 17.062 -9.117 1 94.81 25 THR B C 1
ATOM 3123 O O . THR B 1 25 ? -2.42 17.109 -10.211 1 94.81 25 THR B O 1
ATOM 3126 N N . SER B 1 26 ? -1.945 18.047 -8.219 1 95.94 26 SER B N 1
ATOM 3127 C CA . SER B 1 26 ? -2.82 19.188 -8.484 1 95.94 26 SER B CA 1
ATOM 3128 C C . SER B 1 26 ? -2.283 20.047 -9.633 1 95.94 26 SER B C 1
ATOM 3130 O O . SER B 1 26 ? -2.994 20.906 -10.156 1 95.94 26 SER B O 1
ATOM 3132 N N . ALA B 1 27 ? -1.069 19.812 -10.016 1 96.12 27 ALA B N 1
ATOM 3133 C CA . ALA B 1 27 ? -0.512 20.516 -11.172 1 96.12 27 ALA B CA 1
ATOM 3134 C C . ALA B 1 27 ? -1.137 20 -12.469 1 96.12 27 ALA B C 1
ATOM 3136 O O . ALA B 1 27 ? -0.966 20.609 -13.531 1 96.12 27 ALA B O 1
ATOM 3137 N N . TYR B 1 28 ? -1.906 18.953 -12.422 1 94.19 28 TYR B N 1
ATOM 3138 C CA . TYR B 1 28 ? -2.557 18.344 -13.57 1 94.19 28 TYR B CA 1
ATOM 3139 C C . TYR B 1 28 ? -4.062 18.25 -13.359 1 94.19 28 TYR B C 1
ATOM 3141 O O . TYR B 1 28 ? -4.535 17.484 -12.523 1 94.19 28 TYR B O 1
ATOM 3149 N N . GLU B 1 29 ? -4.781 18.859 -14.188 1 91.75 29 GLU B N 1
ATOM 3150 C CA . GLU B 1 29 ? -6.223 19.016 -14.008 1 91.75 29 GLU B CA 1
ATOM 3151 C C . GLU B 1 29 ? -6.941 17.672 -14.047 1 91.75 29 GLU B C 1
ATOM 3153 O O . GLU B 1 29 ? -7.969 17.5 -13.398 1 91.75 29 GLU B O 1
ATOM 3158 N N . GLN B 1 30 ? -6.395 16.719 -14.727 1 91.69 30 GLN B N 1
ATOM 3159 C CA . GLN B 1 30 ? -7.039 15.422 -14.906 1 91.69 30 GLN B CA 1
ATOM 3160 C C . GLN B 1 30 ? -7.113 14.656 -13.586 1 91.69 30 GLN B C 1
ATOM 3162 O O . GLN B 1 30 ? -7.836 13.664 -13.477 1 91.69 30 GLN B O 1
ATOM 3167 N N . THR B 1 31 ? -6.375 15.133 -12.57 1 92.94 31 THR B N 1
ATOM 3168 C CA . THR B 1 31 ? -6.32 14.398 -11.312 1 92.94 31 THR B CA 1
ATOM 3169 C C . THR B 1 31 ? -7.398 14.891 -10.352 1 92.94 31 THR B C 1
ATOM 3171 O O . THR B 1 31 ? -7.641 14.273 -9.312 1 92.94 31 THR B O 1
ATOM 3174 N N . TYR B 1 32 ? -8.094 15.945 -10.734 1 94.44 32 TYR B N 1
ATOM 3175 C CA . TYR B 1 32 ? -9.016 16.609 -9.828 1 94.44 32 TYR B CA 1
ATOM 3176 C C . TYR B 1 32 ? -10.164 15.672 -9.438 1 94.44 32 TYR B C 1
ATOM 3178 O O . TYR B 1 32 ? -10.547 15.602 -8.273 1 94.44 32 TYR B O 1
ATOM 3186 N N . PRO B 1 33 ? -10.773 14.836 -10.344 1 92.88 33 PRO B N 1
ATOM 3187 C CA . PRO B 1 33 ? -11.844 13.914 -9.961 1 92.88 33 PRO B CA 1
ATOM 3188 C C . PRO B 1 33 ? -11.406 12.898 -8.914 1 92.88 33 PRO B C 1
ATOM 3190 O O . PRO B 1 33 ? -12.203 12.516 -8.047 1 92.88 33 PRO B O 1
ATOM 3193 N N . TRP B 1 34 ? -10.188 12.523 -9.031 1 91.38 34 TRP B N 1
ATOM 3194 C CA . TRP B 1 34 ? -9.664 11.602 -8.031 1 91.38 34 TRP B CA 1
ATOM 3195 C C . TRP B 1 34 ? -9.586 12.258 -6.664 1 91.38 34 TRP B C 1
ATOM 3197 O O . TRP B 1 34 ? -9.984 11.672 -5.656 1 91.38 34 TRP B O 1
ATOM 3207 N N . TYR B 1 35 ? -9.102 13.484 -6.648 1 93.31 35 TYR B N 1
ATOM 3208 C CA . TYR B 1 35 ? -8.953 14.227 -5.402 1 93.31 35 TYR B CA 1
ATOM 3209 C C . TYR B 1 35 ? -10.297 14.391 -4.703 1 93.31 35 TYR B C 1
ATOM 3211 O O . TYR B 1 35 ? -10.453 14.008 -3.541 1 93.31 35 TYR B O 1
ATOM 3219 N N . VAL B 1 36 ? -11.281 14.82 -5.391 1 95.56 36 VAL B N 1
ATOM 3220 C CA . VAL B 1 36 ? -12.578 15.102 -4.773 1 95.56 36 VAL B CA 1
ATOM 3221 C C . VAL B 1 36 ? -13.32 13.797 -4.512 1 95.56 36 VAL B C 1
ATOM 3223 O O . VAL B 1 36 ? -14.219 13.742 -3.666 1 95.56 36 VAL B O 1
ATOM 3226 N N . GLY B 1 37 ? -13 12.781 -5.207 1 92.25 37 GLY B N 1
ATOM 3227 C CA . GLY B 1 37 ? -13.625 11.492 -5.004 1 92.25 37 GLY B CA 1
ATOM 3228 C C . GLY B 1 37 ? -13.055 10.727 -3.828 1 92.25 37 GLY B C 1
ATOM 3229 O O . GLY B 1 37 ? -13.641 9.734 -3.383 1 92.25 37 GLY B O 1
ATOM 3230 N N . ASN B 1 38 ? -11.938 11.289 -3.48 1 90.12 38 ASN B N 1
ATOM 3231 C CA . ASN B 1 38 ? -11.258 10.664 -2.352 1 90.12 38 ASN B CA 1
ATOM 3232 C C . ASN B 1 38 ? -11.055 11.648 -1.204 1 90.12 38 ASN B C 1
ATOM 3234 O O . ASN B 1 38 ? -11.625 12.742 -1.207 1 90.12 38 ASN B O 1
ATOM 3238 N N . PHE B 1 39 ? -10.438 11.328 -0.066 1 92.12 39 PHE B N 1
ATOM 3239 C CA . PHE B 1 39 ? -10.203 12.148 1.116 1 92.12 39 PHE B CA 1
ATOM 3240 C C . PHE B 1 39 ? -11.508 12.414 1.858 1 92.12 39 PHE B C 1
ATOM 3242 O O . PHE B 1 39 ? -11.812 13.555 2.195 1 92.12 39 PHE B O 1
ATOM 3249 N N . ILE B 1 40 ? -12.258 11.43 2.064 1 94.75 40 ILE B N 1
ATOM 3250 C CA . ILE B 1 40 ? -13.539 11.5 2.762 1 94.75 40 ILE B CA 1
ATOM 3251 C C . ILE B 1 40 ? -13.391 10.945 4.176 1 94.75 40 ILE B C 1
ATOM 3253 O O . ILE B 1 40 ? -13.773 11.602 5.152 1 94.75 40 ILE B O 1
ATOM 3257 N N . GLU B 1 41 ? -12.781 9.859 4.277 1 91.88 41 GLU B N 1
ATOM 3258 C CA . GLU B 1 41 ? -12.664 9.188 5.566 1 91.88 41 GLU B CA 1
ATOM 3259 C C . GLU B 1 41 ? -11.539 9.781 6.402 1 91.88 41 GLU B C 1
ATOM 3261 O O . GLU B 1 41 ? -10.508 10.195 5.859 1 91.88 41 GLU B O 1
ATOM 3266 N N . VAL B 1 42 ? -11.766 9.812 7.66 1 94.69 42 VAL B N 1
ATOM 3267 C CA . VAL B 1 42 ? -10.766 10.281 8.617 1 94.69 42 VAL B CA 1
ATOM 3268 C C . VAL B 1 42 ? -10.68 9.312 9.789 1 94.69 42 VAL B C 1
ATOM 3270 O O . VAL B 1 42 ? -11.602 8.531 10.031 1 94.69 42 VAL B O 1
ATOM 3273 N N . PHE B 1 43 ? -9.539 9.359 10.445 1 93.38 43 PHE B N 1
ATOM 3274 C CA . PHE B 1 43 ? -9.375 8.5 11.617 1 93.38 43 PHE B CA 1
ATOM 3275 C C . PHE B 1 43 ? -8.555 9.211 12.695 1 93.38 43 PHE B C 1
ATOM 3277 O O . PHE B 1 43 ? -7.941 10.242 12.438 1 93.38 43 PHE B O 1
ATOM 3284 N N . ALA B 1 44 ? -8.633 8.789 13.938 1 95.5 44 ALA B N 1
ATOM 3285 C CA . ALA B 1 44 ? -7.859 9.258 15.078 1 95.5 44 ALA B CA 1
ATOM 3286 C C . ALA B 1 44 ? -7.43 8.094 15.969 1 95.5 44 ALA B C 1
ATOM 3288 O O . ALA B 1 44 ? -8.102 7.059 16.016 1 95.5 44 ALA B O 1
ATOM 3289 N N . ASN B 1 45 ? -6.27 8.188 16.547 1 93.31 45 ASN B N 1
ATOM 3290 C CA . ASN B 1 45 ? -5.836 7.156 17.484 1 93.31 45 ASN B CA 1
ATOM 3291 C C . ASN B 1 45 ? -6.375 7.41 18.891 1 93.31 45 ASN B C 1
ATOM 3293 O O . ASN B 1 45 ? -5.969 8.367 19.547 1 93.31 45 ASN B O 1
ATOM 3297 N N . ASP B 1 46 ? -7.082 6.504 19.406 1 91.88 46 ASP B N 1
ATOM 3298 C CA . ASP B 1 46 ? -7.852 6.746 20.625 1 91.88 46 ASP B CA 1
ATOM 3299 C C . ASP B 1 46 ? -7.055 6.363 21.875 1 91.88 46 ASP B C 1
ATOM 3301 O O . ASP B 1 46 ? -7.426 6.727 22.984 1 91.88 46 ASP B O 1
ATOM 3305 N N . TYR B 1 47 ? -5.957 5.73 21.719 1 93.31 47 TYR B N 1
ATOM 3306 C CA . TYR B 1 47 ? -5.211 5.27 22.891 1 93.31 47 TYR B CA 1
ATOM 3307 C C . TYR B 1 47 ? -3.953 6.102 23.094 1 93.31 47 TYR B C 1
ATOM 3309 O O . TYR B 1 47 ? -2.963 5.617 23.641 1 93.31 47 TYR B O 1
ATOM 3317 N N . PHE B 1 48 ? -4 7.312 22.625 1 94.94 48 PHE B N 1
ATOM 3318 C CA . PHE B 1 48 ? -2.822 8.172 22.641 1 94.94 48 PHE B CA 1
ATOM 3319 C C . PHE B 1 48 ? -2.398 8.5 24.062 1 94.94 48 PHE B C 1
ATOM 3321 O O . PHE B 1 48 ? -1.207 8.656 24.344 1 94.94 48 PHE B O 1
ATOM 3328 N N . LEU B 1 49 ? -3.316 8.562 25.047 1 96.19 49 LEU B N 1
ATOM 3329 C CA . LEU B 1 49 ? -2.959 8.828 26.438 1 96.19 49 LEU B CA 1
ATOM 3330 C C . LEU B 1 49 ? -2.367 7.59 27.094 1 96.19 49 LEU B C 1
ATOM 3332 O O . LEU B 1 49 ? -1.312 7.66 27.734 1 96.19 49 LEU B O 1
ATOM 3336 N N . GLU B 1 50 ? -3.027 6.516 26.859 1 94.44 50 GLU B N 1
ATOM 3337 C CA . GLU B 1 50 ? -2.592 5.25 27.453 1 94.44 50 GLU B CA 1
ATOM 3338 C C . GLU B 1 50 ? -1.216 4.844 26.922 1 94.44 50 GLU B C 1
ATOM 3340 O O . GLU B 1 50 ? -0.399 4.301 27.672 1 94.44 50 GLU B O 1
ATOM 3345 N N . GLU B 1 51 ? -1.014 5.145 25.719 1 93.44 51 GLU B N 1
ATOM 3346 C CA . GLU B 1 51 ? 0.22 4.711 25.062 1 93.44 51 GLU B CA 1
ATOM 3347 C C . GLU B 1 51 ? 1.275 5.812 25.094 1 93.44 51 GLU B C 1
ATOM 3349 O O . GLU B 1 51 ? 2.418 5.594 24.688 1 93.44 51 GLU B O 1
ATOM 3354 N N . ARG B 1 52 ? 0.942 6.961 25.609 1 94.06 52 ARG B N 1
ATOM 3355 C CA . ARG B 1 52 ? 1.825 8.117 25.656 1 94.06 52 ARG B CA 1
ATOM 3356 C C . ARG B 1 52 ? 2.439 8.398 24.297 1 94.06 52 ARG B C 1
ATOM 3358 O O . ARG B 1 52 ? 3.662 8.516 24.156 1 94.06 52 ARG B O 1
ATOM 3365 N N . THR B 1 53 ? 1.503 8.336 23.297 1 93.62 53 THR B N 1
ATOM 3366 C CA . THR B 1 53 ? 1.88 8.695 21.938 1 93.62 53 THR B CA 1
ATOM 3367 C C . THR B 1 53 ? 1.187 9.984 21.5 1 93.62 53 THR B C 1
ATOM 3369 O O . THR B 1 53 ? 0.228 10.43 22.141 1 93.62 53 THR B O 1
ATOM 3372 N N . GLU B 1 54 ? 1.74 10.539 20.5 1 93.69 54 GLU B N 1
ATOM 3373 C CA . GLU B 1 54 ? 1.117 11.75 19.969 1 93.69 54 GLU B CA 1
ATOM 3374 C C . GLU B 1 54 ? -0.29 11.461 19.453 1 93.69 54 GLU B C 1
ATOM 3376 O O . GLU B 1 54 ? -0.525 10.43 18.812 1 93.69 54 GLU B O 1
ATOM 3381 N N . PHE B 1 55 ? -1.244 12.312 19.781 1 94.88 55 PHE B N 1
ATOM 3382 C CA . PHE B 1 55 ? -2.561 12.258 19.156 1 94.88 55 PHE B CA 1
ATOM 3383 C C . PHE B 1 55 ? -2.479 12.633 17.688 1 94.88 55 PHE B C 1
ATOM 3385 O O . PHE B 1 55 ? -1.772 13.578 17.328 1 94.88 55 PHE B O 1
ATOM 3392 N N . PHE B 1 56 ? -3.146 11.906 16.922 1 92.38 56 PHE B N 1
ATOM 3393 C CA . PHE B 1 56 ? -3.186 12.312 15.516 1 92.38 56 PHE B CA 1
ATOM 3394 C C . PHE B 1 56 ? -4.582 12.133 14.938 1 92.38 56 PHE B C 1
ATOM 3396 O O . PHE B 1 56 ? -5.234 11.117 15.188 1 92.38 56 PHE B O 1
ATOM 3403 N N . PHE B 1 57 ? -5.023 13.125 14.336 1 95.06 57 PHE B N 1
ATOM 3404 C CA . PHE B 1 57 ? -6.188 13.164 13.461 1 95.06 57 PHE B CA 1
ATOM 3405 C C . PHE B 1 57 ? -5.762 13.328 12.008 1 95.06 57 PHE B C 1
ATOM 3407 O O . PHE B 1 57 ? -4.973 14.211 11.68 1 95.06 57 PHE B O 1
ATOM 3414 N N . ASP B 1 58 ? -6.285 12.391 11.117 1 94 58 ASP B N 1
ATOM 3415 C CA . ASP B 1 58 ? -5.789 12.43 9.742 1 94 58 ASP B CA 1
ATOM 3416 C C . ASP B 1 58 ? -6.805 11.828 8.773 1 94 58 ASP B C 1
ATOM 3418 O O . ASP B 1 58 ? -7.789 11.219 9.203 1 94 58 ASP B O 1
ATOM 3422 N N . PHE B 1 59 ? -6.559 12.195 7.555 1 92.88 59 PHE B N 1
ATOM 3423 C CA . PHE B 1 59 ? -7.281 11.492 6.5 1 92.88 59 PHE B CA 1
ATOM 3424 C C . PHE B 1 59 ? -6.922 10.008 6.496 1 92.88 59 PHE B C 1
ATOM 3426 O O . PHE B 1 59 ? -5.766 9.648 6.723 1 92.88 59 PHE B O 1
ATOM 3433 N N . TYR B 1 60 ? -7.898 9.227 6.285 1 88.38 60 TYR B N 1
ATOM 3434 C CA . TYR B 1 60 ? -7.66 7.797 6.133 1 88.38 60 TYR B CA 1
ATOM 3435 C C . TYR B 1 60 ? -7.789 7.375 4.672 1 88.38 60 TYR B C 1
ATOM 3437 O O . TYR B 1 60 ? -8.875 7.43 4.098 1 88.38 60 TYR B O 1
ATOM 3445 N N . ARG B 1 61 ? -6.703 6.922 4.125 1 82.31 61 ARG B N 1
ATOM 3446 C CA . ARG B 1 61 ? -6.68 6.559 2.711 1 82.31 61 ARG B CA 1
ATOM 3447 C C . ARG B 1 61 ? -6.199 5.125 2.521 1 82.31 61 ARG B C 1
ATOM 3449 O O . ARG B 1 61 ? -5.469 4.828 1.573 1 82.31 61 ARG B O 1
ATOM 3456 N N . GLY B 1 62 ? -6.406 4.234 3.461 1 75.31 62 GLY B N 1
ATOM 3457 C CA . GLY B 1 62 ? -6.055 2.83 3.322 1 75.31 62 GLY B CA 1
ATOM 3458 C C . GLY B 1 62 ? -4.848 2.434 4.152 1 75.31 62 GLY B C 1
ATOM 3459 O O . GLY B 1 62 ? -4.16 1.463 3.828 1 75.31 62 GLY B O 1
ATOM 3460 N N . GLY B 1 63 ? -4.438 3.273 5.137 1 69.94 63 GLY B N 1
ATOM 3461 C CA . GLY B 1 63 ? -3.385 2.916 6.074 1 69.94 63 GLY B CA 1
ATOM 3462 C C . GLY B 1 63 ? -1.997 2.971 5.465 1 69.94 63 GLY B C 1
ATOM 3463 O O . GLY B 1 63 ? -1.62 3.977 4.855 1 69.94 63 GLY B O 1
ATOM 3464 N N . GLY B 1 64 ? -1.208 1.881 5.551 1 63.81 64 GLY B N 1
ATOM 3465 C CA . GLY B 1 64 ? 0.188 1.818 5.148 1 63.81 64 GLY B CA 1
ATOM 3466 C C . GLY B 1 64 ? 0.397 2.096 3.672 1 63.81 64 GLY B C 1
ATOM 3467 O O . GLY B 1 64 ? 1.517 2.381 3.24 1 63.81 64 GLY B O 1
ATOM 3468 N N . ASN B 1 65 ? -0.656 2.191 2.936 1 66.38 65 ASN B N 1
ATOM 3469 C CA . ASN B 1 65 ? -0.53 2.328 1.488 1 66.38 65 ASN B CA 1
ATOM 3470 C C . ASN B 1 65 ? -0.632 3.785 1.053 1 66.38 65 ASN B C 1
ATOM 3472 O O . ASN B 1 65 ? -0.445 4.102 -0.124 1 66.38 65 ASN B O 1
ATOM 3476 N N . GLU B 1 66 ? -0.887 4.594 1.938 1 68.94 66 GLU B N 1
ATOM 3477 C CA . GLU B 1 66 ? -1.229 5.98 1.641 1 68.94 66 GLU B CA 1
ATOM 3478 C C . GLU B 1 66 ? -0.101 6.68 0.888 1 68.94 66 GLU B C 1
ATOM 3480 O O . GLU B 1 66 ? -0.348 7.414 -0.071 1 68.94 66 GLU B O 1
ATOM 3485 N N . PHE B 1 67 ? 1.154 6.266 1.139 1 67.38 67 PHE B N 1
ATOM 3486 C CA . PHE B 1 67 ? 2.246 6.977 0.483 1 67.38 67 PHE B CA 1
ATOM 3487 C C . PHE B 1 67 ? 2.965 6.066 -0.506 1 67.38 67 PHE B C 1
ATOM 3489 O O . PHE B 1 67 ? 4.008 6.434 -1.053 1 67.38 67 PHE B O 1
ATOM 3496 N N . ARG B 1 68 ? 2.285 5.027 -0.762 1 72.19 68 ARG B N 1
ATOM 3497 C CA . ARG B 1 68 ? 3.039 4.074 -1.569 1 72.19 68 ARG B CA 1
ATOM 3498 C C . ARG B 1 68 ? 2.283 3.713 -2.844 1 72.19 68 ARG B C 1
ATOM 3500 O O . ARG B 1 68 ? 2.877 3.613 -3.918 1 72.19 68 ARG B O 1
ATOM 3507 N N . SER B 1 69 ? 0.994 3.605 -2.707 1 72.06 69 SER B N 1
ATOM 3508 C CA . SER B 1 69 ? 0.34 3.068 -3.895 1 72.06 69 SER B CA 1
ATOM 3509 C C . SER B 1 69 ? -1.108 3.537 -3.988 1 72.06 69 SER B C 1
ATOM 3511 O O . SER B 1 69 ? -1.851 3.104 -4.875 1 72.06 69 SER B O 1
ATOM 3513 N N . ASN B 1 70 ? -1.456 4.402 -3.287 1 78.19 70 ASN B N 1
ATOM 3514 C CA . ASN B 1 70 ? -2.879 4.719 -3.25 1 78.19 70 ASN B CA 1
ATOM 3515 C C . ASN B 1 70 ? -3.219 5.887 -4.176 1 78.19 70 ASN B C 1
ATOM 3517 O O . ASN B 1 70 ? -4.387 6.242 -4.328 1 78.19 70 ASN B O 1
ATOM 3521 N N . ASN B 1 71 ? -2.26 6.535 -4.68 1 83.62 71 ASN B N 1
ATOM 3522 C CA . ASN B 1 71 ? -2.469 7.559 -5.699 1 83.62 71 ASN B CA 1
ATOM 3523 C C . ASN B 1 71 ? -2.189 7.02 -7.102 1 83.62 71 ASN B C 1
ATOM 3525 O O . ASN B 1 71 ? -1.037 6.762 -7.453 1 83.62 71 ASN B O 1
ATOM 3529 N N . PRO B 1 72 ? -3.248 6.77 -7.875 1 83.31 72 PRO B N 1
ATOM 3530 C CA . PRO B 1 72 ? -3.059 6.113 -9.172 1 83.31 72 PRO B CA 1
ATOM 3531 C C . PRO B 1 72 ? -2.207 6.938 -10.133 1 83.31 72 PRO B C 1
ATOM 3533 O O . PRO B 1 72 ? -1.684 6.402 -11.109 1 83.31 72 PRO B O 1
ATOM 3536 N N . PHE B 1 73 ? -2.025 8.211 -9.852 1 89.56 73 PHE B N 1
ATOM 3537 C CA . PHE B 1 73 ? -1.303 9.086 -10.758 1 89.56 73 PHE B CA 1
ATOM 3538 C C . PHE B 1 73 ? 0.17 9.172 -10.375 1 89.56 73 PHE B C 1
ATOM 3540 O O . PHE B 1 73 ? 0.962 9.812 -11.07 1 89.56 73 PHE B O 1
ATOM 3547 N N . LEU B 1 74 ? 0.522 8.531 -9.273 1 90.31 74 LEU B N 1
ATOM 3548 C CA . LEU B 1 74 ? 1.905 8.609 -8.82 1 90.31 74 LEU B CA 1
ATOM 3549 C C . LEU B 1 74 ? 2.516 7.211 -8.703 1 90.31 74 LEU B C 1
ATOM 3551 O O . LEU B 1 74 ? 1.939 6.328 -8.07 1 90.31 74 LEU B O 1
ATOM 3555 N N . SER B 1 75 ? 3.576 7.051 -9.438 1 88.81 75 SER B N 1
ATOM 3556 C CA . SER B 1 75 ? 4.434 5.91 -9.133 1 88.81 75 SER B CA 1
ATOM 3557 C C . SER B 1 75 ? 5.422 6.242 -8.016 1 88.81 75 SER B C 1
ATOM 3559 O O . SER B 1 75 ? 5.891 7.379 -7.914 1 88.81 75 SER B O 1
ATOM 3561 N N . SER B 1 76 ? 5.68 5.281 -7.164 1 89.25 76 SER B N 1
ATOM 3562 C CA . SER B 1 76 ? 6.535 5.59 -6.023 1 89.25 76 SER B CA 1
ATOM 3563 C C . SER B 1 76 ? 7.629 4.539 -5.852 1 89.25 76 SER B C 1
ATOM 3565 O O . SER B 1 76 ? 7.367 3.34 -5.973 1 89.25 76 SER B O 1
ATOM 3567 N N . CYS B 1 77 ? 8.844 4.938 -5.699 1 91.06 77 CYS B N 1
ATOM 3568 C CA . CYS B 1 77 ? 9.969 4.16 -5.188 1 91.06 77 CYS B CA 1
ATOM 3569 C C . CYS B 1 77 ? 10.336 4.598 -3.775 1 91.06 77 CYS B C 1
ATOM 3571 O O . CYS B 1 77 ? 10.07 5.738 -3.387 1 91.06 77 CYS B O 1
ATOM 3573 N N . ASN B 1 78 ? 10.766 3.785 -3.012 1 91.62 78 ASN B N 1
ATOM 3574 C CA . ASN B 1 78 ? 11.188 4.152 -1.666 1 91.62 78 ASN B CA 1
ATOM 3575 C C . ASN B 1 78 ? 12.453 3.404 -1.252 1 91.62 78 ASN B C 1
ATOM 3577 O O . ASN B 1 78 ? 12.625 2.232 -1.591 1 91.62 78 ASN B O 1
ATOM 3581 N N . LEU B 1 79 ? 13.297 4.117 -0.616 1 89.62 79 LEU B N 1
ATOM 3582 C CA . LEU B 1 79 ? 14.594 3.623 -0.165 1 89.62 79 LEU B CA 1
ATOM 3583 C C . LEU B 1 79 ? 14.914 4.137 1.235 1 89.62 79 LEU B C 1
ATOM 3585 O O . LEU B 1 79 ? 14.602 5.281 1.569 1 89.62 79 LEU B O 1
ATOM 3589 N N . ASN B 1 80 ? 15.508 3.244 2.031 1 89.38 80 ASN B N 1
ATOM 3590 C CA . ASN B 1 80 ? 15.969 3.729 3.33 1 89.38 80 ASN B CA 1
ATOM 3591 C C . ASN B 1 80 ? 17.484 3.932 3.352 1 89.38 80 ASN B C 1
ATOM 3593 O O . ASN B 1 80 ? 18.141 3.768 2.33 1 89.38 80 ASN B O 1
ATOM 3597 N N . PHE B 1 81 ? 18.047 4.379 4.461 1 87.56 81 PHE B N 1
ATOM 3598 C CA . PHE B 1 81 ? 19.438 4.781 4.551 1 87.56 81 PHE B CA 1
ATOM 3599 C C . PHE B 1 81 ? 20.359 3.562 4.492 1 87.56 81 PHE B C 1
ATOM 3601 O O . PHE B 1 81 ? 21.438 3.621 3.9 1 87.56 81 PHE B O 1
ATOM 3608 N N . GLU B 1 82 ? 19.922 2.514 5.059 1 85.5 82 GLU B N 1
ATOM 3609 C CA . GLU B 1 82 ? 20.734 1.307 5.062 1 85.5 82 GLU B CA 1
ATOM 3610 C C . GLU B 1 82 ? 20.969 0.793 3.645 1 85.5 82 GLU B C 1
ATOM 3612 O O . GLU B 1 82 ? 22.094 0.431 3.289 1 85.5 82 GLU B O 1
ATOM 3617 N N . LEU B 1 83 ? 19.938 0.814 2.875 1 85.94 83 LEU B N 1
ATOM 3618 C CA . LEU B 1 83 ? 20.062 0.326 1.504 1 85.94 83 LEU B CA 1
ATOM 3619 C C . LEU B 1 83 ? 20.75 1.356 0.615 1 85.94 83 LEU B C 1
ATOM 3621 O O . LEU B 1 83 ? 21.453 0.995 -0.323 1 85.94 83 LEU B O 1
ATOM 3625 N N . ALA B 1 84 ? 20.516 2.631 0.931 1 82.94 84 ALA B N 1
ATOM 3626 C CA . ALA B 1 84 ? 21.094 3.697 0.119 1 82.94 84 ALA B CA 1
ATOM 3627 C C . ALA B 1 84 ? 22.594 3.795 0.336 1 82.94 84 ALA B C 1
ATOM 3629 O O . ALA B 1 84 ? 23.328 4.191 -0.569 1 82.94 84 ALA B O 1
ATOM 3630 N N . ALA B 1 85 ? 22.984 3.639 1.557 1 75.19 85 ALA B N 1
ATOM 3631 C CA . ALA B 1 85 ? 24.406 3.764 1.899 1 75.19 85 ALA B CA 1
ATOM 3632 C C . ALA B 1 85 ? 25.266 2.867 1.015 1 75.19 85 ALA B C 1
ATOM 3634 O O . ALA B 1 85 ? 26.359 3.258 0.602 1 75.19 85 ALA B O 1
ATOM 3635 N N . ALA B 1 86 ? 24.672 1.798 0.74 1 68.81 86 ALA B N 1
ATOM 3636 C CA . ALA B 1 86 ? 25.422 0.82 -0.047 1 68.81 86 ALA B CA 1
ATOM 3637 C C . ALA B 1 86 ? 25.484 1.231 -1.515 1 68.81 86 ALA B C 1
ATOM 3639 O O . ALA B 1 86 ? 26.344 0.75 -2.264 1 68.81 86 ALA B O 1
ATOM 3640 N N . LEU B 1 87 ? 24.578 2.188 -1.88 1 66.06 87 LEU B N 1
ATOM 3641 C CA . LEU B 1 87 ? 24.406 2.514 -3.291 1 66.06 87 LEU B CA 1
ATOM 3642 C C . LEU B 1 87 ? 25.094 3.826 -3.635 1 66.06 87 LEU B C 1
ATOM 3644 O O . LEU B 1 87 ? 25.688 3.953 -4.707 1 66.06 87 LEU B O 1
ATOM 3648 N N . THR B 1 88 ? 24.734 4.996 -3 1 59.66 88 THR B N 1
ATOM 3649 C CA . THR B 1 88 ? 24.922 6.375 -3.441 1 59.66 88 THR B CA 1
ATOM 3650 C C . THR B 1 88 ? 26.406 6.77 -3.334 1 59.66 88 THR B C 1
ATOM 3652 O O . THR B 1 88 ? 26.859 7.676 -4.031 1 59.66 88 THR B O 1
ATOM 3655 N N . GLY B 1 89 ? 27.188 5.828 -2.982 1 56.41 89 GLY B N 1
ATOM 3656 C CA . GLY B 1 89 ? 28.5 6.367 -2.707 1 56.41 89 GLY B CA 1
ATOM 3657 C C . GLY B 1 89 ? 28.469 7.68 -1.946 1 56.41 89 GLY B C 1
ATOM 3658 O O . GLY B 1 89 ? 27.734 7.812 -0.963 1 56.41 89 GLY B O 1
ATOM 3659 N N . GLU B 1 90 ? 29.375 8.906 -2.418 1 59.06 90 GLU B N 1
ATOM 3660 C CA . GLU B 1 90 ? 29.609 10.109 -1.627 1 59.06 90 GLU B CA 1
ATOM 3661 C C . GLU B 1 90 ? 28.828 11.297 -2.18 1 59.06 90 GLU B C 1
ATOM 3663 O O . GLU B 1 90 ? 28.969 12.414 -1.687 1 59.06 90 GLU B O 1
ATOM 3668 N N . ARG B 1 91 ? 27.844 11.164 -3.215 1 78.69 91 ARG B N 1
ATOM 3669 C CA . ARG B 1 91 ? 27.422 12.5 -3.623 1 78.69 91 ARG B CA 1
ATOM 3670 C C . ARG B 1 91 ? 25.922 12.57 -3.805 1 78.69 91 ARG B C 1
ATOM 3672 O O . ARG B 1 91 ? 25.422 12.477 -4.926 1 78.69 91 ARG B O 1
ATOM 3679 N N . ILE B 1 92 ? 25.094 12.961 -2.828 1 88.62 92 ILE B N 1
ATOM 3680 C CA . ILE B 1 92 ? 23.641 13.008 -2.783 1 88.62 92 ILE B CA 1
ATOM 3681 C C . ILE B 1 92 ? 23.125 14.102 -3.721 1 88.62 92 ILE B C 1
ATOM 3683 O O . ILE B 1 92 ? 22.094 13.93 -4.375 1 88.62 92 ILE B O 1
ATOM 3687 N N . THR B 1 93 ? 23.891 15.203 -3.881 1 92.88 93 THR B N 1
ATOM 3688 C CA . THR B 1 93 ? 23.469 16.328 -4.707 1 92.88 93 THR B CA 1
ATOM 3689 C C . THR B 1 93 ? 23.328 15.898 -6.168 1 92.88 93 THR B C 1
ATOM 3691 O O . THR B 1 93 ? 22.281 16.125 -6.781 1 92.88 93 THR B O 1
ATOM 3694 N N . ASP B 1 94 ? 24.312 15.289 -6.719 1 90.06 94 ASP B N 1
ATOM 3695 C CA . ASP B 1 94 ? 24.281 14.844 -8.109 1 90.06 94 ASP B CA 1
ATOM 3696 C C . ASP B 1 94 ? 23.156 13.828 -8.336 1 90.06 94 ASP B C 1
ATOM 3698 O O . ASP B 1 94 ? 22.5 13.844 -9.375 1 90.06 94 ASP B O 1
ATOM 3702 N N . TYR B 1 95 ? 22.984 13.031 -7.43 1 89.38 95 TYR B N 1
ATOM 3703 C CA . TYR B 1 95 ? 21.938 12.023 -7.527 1 89.38 95 TYR B CA 1
ATOM 3704 C C . TYR B 1 95 ? 20.562 12.672 -7.609 1 89.38 95 TYR B C 1
ATOM 3706 O O . TYR B 1 95 ? 19.734 12.281 -8.43 1 89.38 95 TYR B O 1
ATOM 3714 N N . LEU B 1 96 ? 20.344 13.617 -6.73 1 94.38 96 LEU B N 1
ATOM 3715 C CA . LEU B 1 96 ? 19.047 14.297 -6.699 1 94.38 96 LEU B CA 1
ATOM 3716 C C . LEU B 1 96 ? 18.797 15.055 -8 1 94.38 96 LEU B C 1
ATOM 3718 O O . LEU B 1 96 ? 17.672 15.086 -8.5 1 94.38 96 LEU B O 1
ATOM 3722 N N . ILE B 1 97 ? 19.859 15.664 -8.484 1 94.75 97 ILE B N 1
ATOM 3723 C CA . ILE B 1 97 ? 19.75 16.375 -9.766 1 94.75 97 ILE B CA 1
ATOM 3724 C C . ILE B 1 97 ? 19.359 15.383 -10.867 1 94.75 97 ILE B C 1
ATOM 3726 O O . ILE B 1 97 ? 18.469 15.656 -11.664 1 94.75 97 ILE B O 1
ATOM 3730 N N . ASP B 1 98 ? 20 14.195 -10.867 1 91.44 98 ASP B N 1
ATOM 3731 C CA . ASP B 1 98 ? 19.672 13.164 -11.844 1 91.44 98 ASP B CA 1
ATOM 3732 C C . ASP B 1 98 ? 18.219 12.719 -11.719 1 91.44 98 ASP B C 1
ATOM 3734 O O . ASP B 1 98 ? 17.547 12.477 -12.719 1 91.44 98 ASP B O 1
ATOM 3738 N N . CYS B 1 99 ? 17.75 12.547 -10.516 1 93.12 99 CYS B N 1
ATOM 3739 C CA . CYS B 1 99 ? 16.359 12.148 -10.273 1 93.12 99 CYS B CA 1
ATOM 3740 C C . CYS B 1 99 ? 15.391 13.148 -10.883 1 93.12 99 CYS B C 1
ATOM 3742 O O . CYS B 1 99 ? 14.422 12.766 -11.539 1 93.12 99 CYS B O 1
ATOM 3744 N N . ILE B 1 100 ? 15.68 14.414 -10.625 1 96.88 100 ILE B N 1
ATOM 3745 C CA . ILE B 1 100 ? 14.82 15.469 -11.148 1 96.88 100 ILE B CA 1
ATOM 3746 C C . ILE B 1 100 ? 14.82 15.414 -12.68 1 96.88 100 ILE B C 1
ATOM 3748 O O . ILE B 1 100 ? 13.773 15.586 -13.312 1 96.88 100 ILE B O 1
ATOM 3752 N N . ASP B 1 101 ? 16 15.211 -13.227 1 94.75 101 ASP B N 1
ATOM 3753 C CA . ASP B 1 101 ? 16.109 15.141 -14.68 1 94.75 101 ASP B CA 1
ATOM 3754 C C . ASP B 1 101 ? 15.32 13.953 -15.234 1 94.75 101 ASP B C 1
ATOM 3756 O O . ASP B 1 101 ? 14.852 13.992 -16.375 1 94.75 101 ASP B O 1
ATOM 3760 N N . LEU B 1 102 ? 15.203 12.922 -14.453 1 92.38 102 LEU B N 1
ATOM 3761 C CA . LEU B 1 102 ? 14.406 11.758 -14.828 1 92.38 102 LEU B CA 1
ATOM 3762 C C . LEU B 1 102 ? 12.938 11.961 -14.453 1 92.38 102 LEU B C 1
ATOM 3764 O O . LEU B 1 102 ? 12.141 11.023 -14.531 1 92.38 102 LEU B O 1
ATOM 3768 N N . LYS B 1 103 ? 12.578 13.156 -13.914 1 95.44 103 LYS B N 1
ATOM 3769 C CA . LYS B 1 103 ? 11.219 13.609 -13.617 1 95.44 103 LYS B CA 1
ATOM 3770 C C . LYS B 1 103 ? 10.711 13 -12.312 1 95.44 103 LYS B C 1
ATOM 3772 O O . LYS B 1 103 ? 9.5 12.852 -12.125 1 95.44 103 LYS B O 1
ATOM 3777 N N . TYR B 1 104 ? 11.68 12.594 -11.508 1 95.94 104 TYR B N 1
ATOM 3778 C CA . TYR B 1 104 ? 11.289 12.156 -10.172 1 95.94 104 TYR B CA 1
ATOM 3779 C C . TYR B 1 104 ? 11.266 13.328 -9.195 1 95.94 104 TYR B C 1
ATOM 3781 O O . TYR B 1 104 ? 12.086 14.242 -9.297 1 95.94 104 TYR B O 1
ATOM 3789 N N . TYR B 1 105 ? 10.312 13.266 -8.266 1 97.56 105 TYR B N 1
ATOM 3790 C CA . TYR B 1 105 ? 10.273 14.141 -7.098 1 97.56 105 TYR B CA 1
ATOM 3791 C C . TYR B 1 105 ? 10.844 13.445 -5.871 1 97.56 105 TYR B C 1
ATOM 3793 O O . TYR B 1 105 ? 10.164 12.656 -5.219 1 97.56 105 TYR B O 1
ATOM 3801 N N . PRO B 1 106 ? 12.031 13.766 -5.504 1 96.62 106 PRO B N 1
ATOM 3802 C CA . PRO B 1 106 ? 12.555 13.164 -4.273 1 96.62 106 PRO B CA 1
ATOM 3803 C C . PRO B 1 106 ? 11.93 13.75 -3.014 1 96.62 106 PRO B C 1
ATOM 3805 O O . PRO B 1 106 ? 11.695 14.961 -2.941 1 96.62 106 PRO B O 1
ATOM 3808 N N . VAL B 1 107 ? 11.586 12.938 -2.096 1 96.69 107 VAL B N 1
ATOM 3809 C CA . VAL B 1 107 ? 11.227 13.297 -0.728 1 96.69 107 VAL B CA 1
ATOM 3810 C C . VAL B 1 107 ? 12.234 12.695 0.249 1 96.69 107 VAL B C 1
ATOM 3812 O O . VAL B 1 107 ? 12.117 11.531 0.627 1 96.69 107 VAL B O 1
ATOM 3815 N N . LEU B 1 108 ? 13.094 13.516 0.726 1 95.88 108 LEU B N 1
ATOM 3816 C CA . LEU B 1 108 ? 14.219 13.047 1.534 1 95.88 108 LEU B CA 1
ATOM 3817 C C . LEU B 1 108 ? 13.898 13.164 3.021 1 95.88 108 LEU B C 1
ATOM 3819 O O . LEU B 1 108 ? 13.156 14.055 3.434 1 95.88 108 LEU B O 1
ATOM 3823 N N . PHE B 1 109 ? 14.414 12.242 3.711 1 95.81 109 PHE B N 1
ATOM 3824 C CA . PHE B 1 109 ? 14.422 12.336 5.164 1 95.81 109 PHE B CA 1
ATOM 3825 C C . PHE B 1 109 ? 15.68 13.039 5.656 1 95.81 109 PHE B C 1
ATOM 3827 O O . PHE B 1 109 ? 16.797 12.531 5.484 1 95.81 109 PHE B O 1
ATOM 3834 N N . ILE B 1 110 ? 15.547 14.297 6.207 1 96.56 110 ILE B N 1
ATOM 3835 C CA . ILE B 1 110 ? 16.703 15.133 6.516 1 96.56 110 ILE B CA 1
ATOM 3836 C C . ILE B 1 110 ? 16.531 15.758 7.898 1 96.56 110 ILE B C 1
ATOM 3838 O O . ILE B 1 110 ? 15.484 15.594 8.531 1 96.56 110 ILE B O 1
ATOM 3842 N N . ASP B 1 111 ? 17.578 16.406 8.359 1 97.56 111 ASP B N 1
ATOM 3843 C CA . ASP B 1 111 ? 17.562 17.156 9.602 1 97.56 111 ASP B CA 1
ATOM 3844 C C . ASP B 1 111 ? 17.344 18.656 9.336 1 97.56 111 ASP B C 1
ATOM 3846 O O . ASP B 1 111 ? 18.266 19.344 8.906 1 97.56 111 ASP B O 1
ATOM 3850 N N . GLU B 1 112 ? 16.25 19.188 9.727 1 97.38 112 GLU B N 1
ATOM 3851 C CA . GLU B 1 112 ? 15.891 20.562 9.414 1 97.38 112 GLU B CA 1
ATOM 3852 C C . GLU B 1 112 ? 16.75 21.547 10.195 1 97.38 112 GLU B C 1
ATOM 3854 O O . GLU B 1 112 ? 16.781 22.75 9.883 1 97.38 112 GLU B O 1
ATOM 3859 N N . TYR B 1 113 ? 17.484 21.078 11.156 1 97.62 113 TYR B N 1
ATOM 3860 C CA . TYR B 1 113 ? 18.453 21.891 11.867 1 97.62 113 TYR B CA 1
ATOM 3861 C C . TYR B 1 113 ? 19.391 22.594 10.898 1 97.62 113 TYR B C 1
ATOM 3863 O O . TYR B 1 113 ? 19.859 23.703 11.172 1 97.62 113 TYR B O 1
ATOM 3871 N N . TYR B 1 114 ? 19.625 22.078 9.781 1 97.88 114 TYR B N 1
ATOM 3872 C CA . TYR B 1 114 ? 20.656 22.578 8.875 1 97.88 114 TYR B CA 1
ATOM 3873 C C . TYR B 1 114 ? 20.016 23.312 7.699 1 97.88 114 TYR B C 1
ATOM 3875 O O . TYR B 1 114 ? 20.719 23.719 6.766 1 97.88 114 TYR B O 1
ATOM 3883 N N . ILE B 1 115 ? 18.734 23.516 7.688 1 98.06 115 ILE B N 1
ATOM 3884 C CA . ILE B 1 115 ? 18.031 24.156 6.574 1 98.06 115 ILE B CA 1
ATOM 3885 C C . ILE B 1 115 ? 17.594 25.562 6.973 1 98.06 115 ILE B C 1
ATOM 3887 O O . ILE B 1 115 ? 16.625 25.719 7.73 1 98.06 115 ILE B O 1
ATOM 3891 N N . PRO B 1 116 ? 18.109 26.578 6.398 1 96 116 PRO B N 1
ATOM 3892 C CA . PRO B 1 116 ? 17.891 27.953 6.855 1 96 116 PRO B CA 1
ATOM 3893 C C . PRO B 1 116 ? 16.422 28.375 6.758 1 96 116 PRO B C 1
ATOM 3895 O O . PRO B 1 116 ? 15.961 29.203 7.559 1 96 116 PRO B O 1
ATOM 3898 N N . SER B 1 117 ? 15.734 27.875 5.809 1 94.31 117 SER B N 1
ATOM 3899 C CA . SER B 1 117 ? 14.359 28.312 5.57 1 94.31 117 SER B CA 1
ATOM 3900 C C . SER B 1 117 ? 13.398 27.688 6.578 1 94.31 117 SER B C 1
ATOM 3902 O O . SER B 1 117 ? 12.211 28 6.598 1 94.31 117 SER B O 1
ATOM 3904 N N . ARG B 1 118 ? 13.898 26.812 7.465 1 95.31 118 ARG B N 1
ATOM 3905 C CA . ARG B 1 118 ? 13.016 26.078 8.367 1 95.31 118 ARG B CA 1
ATOM 3906 C C . ARG B 1 118 ? 13.062 26.672 9.773 1 95.31 118 ARG B C 1
ATOM 3908 O O . ARG B 1 118 ? 14.07 27.25 10.18 1 95.31 118 ARG B O 1
ATOM 3915 N N . HIS B 1 119 ? 12 26.453 10.492 1 92.44 119 HIS B N 1
ATOM 3916 C CA . HIS B 1 119 ? 11.891 26.953 11.859 1 92.44 119 HIS B CA 1
ATOM 3917 C C . HIS B 1 119 ? 12.938 26.312 12.766 1 92.44 119 HIS B C 1
ATOM 3919 O O . HIS B 1 119 ? 13.445 26.969 13.688 1 92.44 119 HIS B O 1
ATOM 3925 N N . ALA B 1 120 ? 13.352 25.156 12.5 1 94.69 120 ALA B N 1
ATOM 3926 C CA . ALA B 1 120 ? 14.289 24.406 13.336 1 94.69 120 ALA B CA 1
ATOM 3927 C C . ALA B 1 120 ? 15.727 24.844 13.078 1 94.69 120 ALA B C 1
ATOM 3929 O O . ALA B 1 120 ? 16.641 24.469 13.828 1 94.69 120 ALA B O 1
ATOM 3930 N N . TYR B 1 121 ? 15.984 25.703 12.195 1 96.25 121 TYR B N 1
ATOM 3931 C CA . TYR B 1 121 ? 17.328 26.062 11.758 1 96.25 121 TYR B CA 1
ATOM 3932 C C . TYR B 1 121 ? 18.188 26.5 12.938 1 96.25 121 TYR B C 1
ATOM 3934 O O . TYR B 1 121 ? 17.875 27.516 13.594 1 96.25 121 TYR B O 1
ATOM 3942 N N . GLN B 1 122 ? 19.172 25.766 13.266 1 95.69 122 GLN B N 1
ATOM 3943 C CA . GLN B 1 122 ? 20.172 26.047 14.297 1 95.69 122 GLN B CA 1
ATOM 3944 C C . GLN B 1 122 ? 19.516 26.172 15.672 1 95.69 122 GLN B C 1
ATOM 3946 O O . GLN B 1 122 ? 20.047 26.844 16.562 1 95.69 122 GLN B O 1
ATOM 3951 N N . ASN B 1 123 ? 18.391 25.656 15.828 1 94.5 123 ASN B N 1
ATOM 3952 C CA . ASN B 1 123 ? 17.672 25.734 17.094 1 94.5 123 ASN B CA 1
ATOM 3953 C C . ASN B 1 123 ? 17.484 24.359 17.719 1 94.5 123 ASN B C 1
ATOM 3955 O O . ASN B 1 123 ? 17.75 24.172 18.906 1 94.5 123 ASN B O 1
ATOM 3959 N N . TYR B 1 124 ? 17 23.391 17 1 94.31 124 TYR B N 1
ATOM 3960 C CA . TYR B 1 124 ? 16.812 22.031 17.484 1 94.31 124 TYR B CA 1
ATOM 3961 C C . TYR B 1 124 ? 16.828 21.031 16.344 1 94.31 124 TYR B C 1
ATOM 3963 O O . TYR B 1 124 ? 16.484 21.359 15.211 1 94.31 124 TYR B O 1
ATOM 3971 N N . TYR B 1 125 ? 17.219 19.797 16.656 1 93.69 125 TYR B N 1
ATOM 3972 C CA . TYR B 1 125 ? 17.219 18.703 15.695 1 93.69 125 TYR B CA 1
ATOM 3973 C C . TYR B 1 125 ? 15.797 18.297 15.336 1 93.69 125 TYR B C 1
ATOM 3975 O O . TYR B 1 125 ? 14.961 18.094 16.219 1 93.69 125 TYR B O 1
ATOM 3983 N N . CYS B 1 126 ? 15.547 18.25 14.039 1 94.75 126 CYS B N 1
ATOM 3984 C CA . CYS B 1 126 ? 14.195 17.938 13.586 1 94.75 126 CYS B CA 1
ATOM 3985 C C . CYS B 1 126 ? 14.227 17.062 12.344 1 94.75 126 CYS B C 1
ATOM 3987 O O . CYS B 1 126 ? 14.102 17.547 11.227 1 94.75 126 CYS B O 1
ATOM 3989 N N . PRO B 1 127 ? 14.391 15.711 12.578 1 95.69 127 PRO B N 1
ATOM 3990 C CA . PRO B 1 127 ? 14.266 14.805 11.438 1 95.69 127 PRO B CA 1
ATOM 3991 C C . PRO B 1 127 ? 12.898 14.883 10.766 1 95.69 127 PRO B C 1
ATOM 3993 O O . PRO B 1 127 ? 11.867 14.703 11.422 1 95.69 127 PRO B O 1
ATOM 3996 N N . HIS B 1 128 ? 12.898 15.203 9.445 1 95.44 128 HIS B N 1
ATOM 3997 C CA . HIS B 1 128 ? 11.641 15.398 8.734 1 95.44 128 HIS B CA 1
ATOM 3998 C C . HIS B 1 128 ? 11.82 15.234 7.227 1 95.44 128 HIS B C 1
ATOM 4000 O O . HIS B 1 128 ? 12.906 15.5 6.699 1 95.44 128 HIS B O 1
ATOM 4006 N N . HIS B 1 129 ? 10.766 14.867 6.605 1 96 129 HIS B N 1
ATOM 4007 C CA . HIS B 1 129 ? 10.812 14.703 5.156 1 96 129 HIS B CA 1
ATOM 4008 C C . HIS B 1 129 ? 10.75 16.047 4.445 1 96 129 HIS B C 1
ATOM 4010 O O . HIS B 1 129 ? 10.062 16.969 4.906 1 96 129 HIS B O 1
ATOM 4016 N N . MET B 1 130 ? 11.461 16.125 3.34 1 97.19 130 MET B N 1
ATOM 4017 C CA . MET B 1 130 ? 11.461 17.328 2.512 1 97.19 130 MET B CA 1
ATOM 4018 C C . MET B 1 130 ? 11.32 16.969 1.035 1 97.19 130 MET B C 1
ATOM 4020 O O . MET B 1 130 ? 12.07 16.141 0.515 1 97.19 130 MET B O 1
ATOM 4024 N N . LEU B 1 131 ? 10.367 17.609 0.358 1 98.19 131 LEU B N 1
ATOM 4025 C CA . LEU B 1 131 ? 10.148 17.375 -1.065 1 98.19 131 LEU B CA 1
ATOM 4026 C C . LEU B 1 131 ? 11.031 18.297 -1.907 1 98.19 131 LEU B C 1
ATOM 4028 O O . LEU B 1 131 ? 11.164 19.484 -1.607 1 98.19 131 LEU B O 1
ATOM 4032 N N . ILE B 1 132 ? 11.641 17.766 -2.924 1 98.62 132 ILE B N 1
ATOM 4033 C CA . ILE B 1 132 ? 12.422 18.5 -3.918 1 98.62 132 ILE B CA 1
ATOM 4034 C C . ILE B 1 132 ? 11.734 18.406 -5.277 1 98.62 132 ILE B C 1
ATOM 4036 O O . ILE B 1 132 ? 11.477 17.312 -5.781 1 98.62 132 ILE B O 1
ATOM 4040 N N . TYR B 1 133 ? 11.453 19.578 -5.891 1 98.69 133 TYR B N 1
ATOM 4041 C CA . TYR B 1 133 ? 10.742 19.531 -7.164 1 98.69 133 TYR B CA 1
ATOM 4042 C C . TYR B 1 133 ? 11.562 20.172 -8.273 1 98.69 133 TYR B C 1
ATOM 4044 O O . TYR B 1 133 ? 11.102 20.297 -9.406 1 98.69 133 TYR B O 1
ATOM 4052 N N . GLY B 1 134 ? 12.836 20.625 -7.957 1 98.69 134 GLY B N 1
ATOM 4053 C CA . GLY B 1 134 ? 13.703 21.203 -8.969 1 98.69 134 GLY B CA 1
ATOM 4054 C C . GLY B 1 134 ? 15.062 21.625 -8.422 1 98.69 134 GLY B C 1
ATOM 4055 O O . GLY B 1 134 ? 15.359 21.391 -7.25 1 98.69 134 GLY B O 1
ATOM 4056 N N . TYR B 1 135 ? 15.875 22.109 -9.344 1 98.56 135 TYR B N 1
ATOM 4057 C CA . TYR B 1 135 ? 17.188 22.625 -8.945 1 98.56 135 TYR B CA 1
ATOM 4058 C C . TYR B 1 135 ? 17.594 23.797 -9.828 1 98.56 13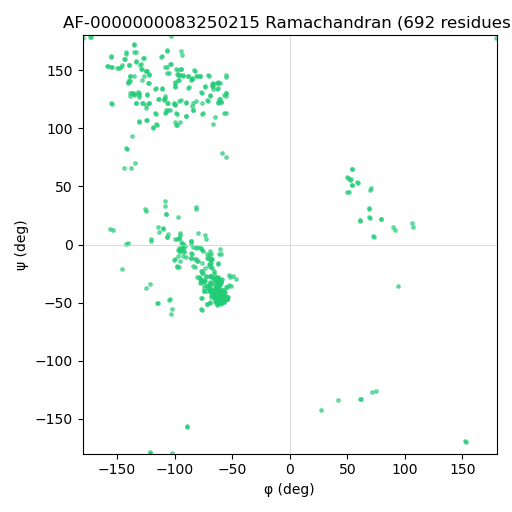5 TYR B C 1
ATOM 4060 O O . TYR B 1 135 ? 17.031 24 -10.906 1 98.56 135 TYR B O 1
ATOM 4068 N N . ASP B 1 136 ? 18.391 24.641 -9.281 1 98.19 136 ASP B N 1
ATOM 4069 C CA . ASP B 1 136 ? 19.062 25.734 -9.969 1 98.19 136 ASP B CA 1
ATOM 4070 C C . ASP B 1 136 ? 20.578 25.656 -9.781 1 98.19 136 ASP B C 1
ATOM 4072 O O . ASP B 1 136 ? 21.094 26.047 -8.734 1 98.19 136 ASP B O 1
ATOM 4076 N N . ARG B 1 137 ? 21.266 25.281 -10.82 1 96.31 137 ARG B N 1
ATOM 4077 C CA . ARG B 1 137 ? 22.719 25.078 -10.719 1 96.31 137 ARG B CA 1
ATOM 4078 C C . ARG B 1 137 ? 23.438 26.406 -10.523 1 96.31 137 ARG B C 1
ATOM 4080 O O . ARG B 1 137 ? 24.469 26.453 -9.844 1 96.31 137 ARG B O 1
ATOM 4087 N N . GLU B 1 138 ? 22.969 27.406 -11.203 1 96.5 138 GLU B N 1
ATOM 4088 C CA . GLU B 1 138 ? 23.594 28.719 -11.055 1 96.5 138 GLU B CA 1
ATOM 4089 C C . GLU B 1 138 ? 23.531 29.203 -9.609 1 96.5 138 GLU B C 1
ATOM 4091 O O . GLU B 1 138 ? 24.516 29.703 -9.07 1 96.5 138 GLU B O 1
ATOM 4096 N N . GLN B 1 139 ? 22.438 29.031 -8.992 1 97 139 GLN B N 1
ATOM 4097 C CA . GLN B 1 139 ? 22.266 29.438 -7.602 1 97 139 GLN B CA 1
ATOM 4098 C C . GLN B 1 139 ? 22.75 28.344 -6.652 1 97 139 GLN B C 1
ATOM 4100 O O . GLN B 1 139 ? 22.797 28.547 -5.438 1 97 139 GLN B O 1
ATOM 4105 N N . GLN B 1 140 ? 23.078 27.25 -7.156 1 97.88 140 GLN B N 1
ATOM 4106 C CA . GLN B 1 140 ? 23.5 26.094 -6.387 1 97.88 140 GLN B CA 1
ATOM 4107 C C . GLN B 1 140 ? 22.5 25.734 -5.297 1 97.88 140 GLN B C 1
ATOM 4109 O O . GLN B 1 140 ? 22.859 25.625 -4.121 1 97.88 140 GLN B O 1
ATOM 4114 N N . ALA B 1 141 ? 21.266 25.531 -5.77 1 98.56 141 ALA B N 1
ATOM 4115 C CA . ALA B 1 141 ? 20.188 25.297 -4.801 1 98.56 141 ALA B CA 1
ATOM 4116 C C . ALA B 1 141 ? 19.125 24.375 -5.383 1 98.56 141 ALA B C 1
ATOM 4118 O O . ALA B 1 141 ? 18.938 24.312 -6.602 1 98.56 141 ALA B O 1
ATOM 4119 N N . PHE B 1 142 ? 18.5 23.688 -4.477 1 98.62 142 PHE B N 1
ATOM 4120 C CA . PHE B 1 142 ? 17.312 22.922 -4.832 1 98.62 142 PHE B CA 1
ATOM 4121 C C . PHE B 1 142 ? 16.047 23.75 -4.605 1 98.62 142 PHE B C 1
ATOM 4123 O O . PHE B 1 142 ? 16.016 24.609 -3.721 1 98.62 142 PHE B O 1
ATOM 4130 N N . LEU B 1 143 ? 15.102 23.531 -5.449 1 98.69 143 LEU B N 1
ATOM 4131 C CA . LEU B 1 143 ? 13.742 24 -5.199 1 98.69 143 LEU B CA 1
ATOM 4132 C C . LEU B 1 143 ? 12.977 23.016 -4.324 1 98.69 143 LEU B C 1
ATOM 4134 O O . LEU B 1 143 ? 12.742 21.875 -4.727 1 98.69 143 LEU B O 1
ATOM 4138 N N . THR B 1 144 ? 12.578 23.406 -3.133 1 98.38 144 THR B N 1
ATOM 4139 C CA . THR B 1 144 ? 11.961 22.531 -2.15 1 98.38 144 THR B CA 1
ATOM 4140 C C . THR B 1 144 ? 10.633 23.109 -1.659 1 98.38 144 THR B C 1
ATOM 4142 O O . THR B 1 144 ? 10.336 24.281 -1.899 1 98.38 144 THR B O 1
ATOM 4145 N N . ALA B 1 145 ? 9.797 22.281 -1.085 1 97.62 145 ALA B N 1
ATOM 4146 C CA . ALA B 1 145 ? 8.516 22.688 -0.521 1 97.62 145 ALA B CA 1
ATOM 4147 C C . ALA B 1 145 ? 8.352 22.172 0.906 1 97.62 145 ALA B C 1
ATOM 4149 O O . ALA B 1 145 ? 8.922 21.141 1.268 1 97.62 145 ALA B O 1
ATOM 4150 N N . GLY B 1 146 ? 7.605 22.859 1.733 1 96.06 146 GLY B N 1
ATOM 4151 C CA . GLY B 1 146 ? 7.324 22.5 3.115 1 96.06 146 GLY B CA 1
ATOM 4152 C C . GLY B 1 146 ? 7.043 23.703 3.992 1 96.06 146 GLY B C 1
ATOM 4153 O O . GLY B 1 146 ? 6.844 24.812 3.486 1 96.06 146 GLY B O 1
ATOM 4154 N N . PHE B 1 147 ? 7.02 23.422 5.316 1 94.31 147 PHE B N 1
ATOM 4155 C CA . PHE B 1 147 ? 6.773 24.516 6.254 1 94.31 147 PHE B CA 1
ATOM 4156 C C . PHE B 1 147 ? 8.023 25.359 6.438 1 94.31 147 PHE B C 1
ATOM 4158 O O . PHE B 1 147 ? 9.117 24.844 6.664 1 94.31 147 PHE B O 1
ATOM 4165 N N . GLY B 1 148 ? 7.855 26.656 6.34 1 93.12 148 GLY B N 1
ATOM 4166 C CA . GLY B 1 148 ? 8.961 27.578 6.512 1 93.12 148 GLY B CA 1
ATOM 4167 C C . GLY B 1 148 ? 9.156 28.016 7.949 1 93.12 148 GLY B C 1
ATOM 4168 O O . GLY B 1 148 ? 8.711 27.344 8.875 1 93.12 148 GLY B O 1
ATOM 4169 N N . GLN B 1 149 ? 9.758 29.125 8.055 1 90.56 149 GLN B N 1
ATOM 4170 C CA . GLN B 1 149 ? 10.125 29.672 9.359 1 90.56 149 GLN B CA 1
ATOM 4171 C C . GLN B 1 149 ? 8.883 30.062 10.156 1 90.56 149 GLN B C 1
ATOM 4173 O O . GLN B 1 149 ? 8.875 29.953 11.391 1 90.56 149 GLN B O 1
ATOM 4178 N N . THR B 1 150 ? 7.922 30.484 9.406 1 85.62 150 THR B N 1
ATOM 4179 C CA . THR B 1 150 ? 6.711 30.938 10.078 1 85.62 150 THR B CA 1
ATOM 4180 C C . THR B 1 150 ? 5.68 29.812 10.148 1 85.62 150 THR B C 1
ATOM 4182 O O . THR B 1 150 ? 4.492 30.062 10.375 1 85.62 150 THR B O 1
ATOM 4185 N N . MET B 1 151 ? 6.035 28.594 9.781 1 85.25 151 MET B N 1
ATOM 4186 C CA . MET B 1 151 ? 5.188 27.406 9.844 1 85.25 151 MET B CA 1
ATOM 4187 C C . MET B 1 151 ? 4.066 27.484 8.812 1 85.25 151 MET B C 1
ATOM 4189 O O . MET B 1 151 ? 2.969 26.984 9.039 1 85.25 151 MET B O 1
ATOM 4193 N N . THR B 1 152 ? 4.34 28.266 7.84 1 88.75 152 THR B N 1
ATOM 4194 C CA . THR B 1 152 ? 3.453 28.297 6.68 1 88.75 152 THR B CA 1
ATOM 4195 C C . THR B 1 152 ? 4.023 27.453 5.543 1 88.75 152 THR B C 1
ATOM 4197 O O . THR B 1 152 ? 5.238 27.438 5.32 1 88.75 152 THR B O 1
ATOM 4200 N N . PHE B 1 153 ? 3.121 26.797 4.953 1 94.31 153 PHE B N 1
ATOM 4201 C CA . PHE B 1 153 ? 3.559 25.984 3.82 1 94.31 153 PHE B CA 1
ATOM 4202 C C . PHE B 1 153 ? 4.012 26.875 2.67 1 94.31 153 PHE B C 1
ATOM 4204 O O . PHE B 1 153 ? 3.385 27.906 2.383 1 94.31 153 PHE B O 1
ATOM 4211 N N . GLY B 1 154 ? 5.098 26.516 2.021 1 95.75 154 GLY B N 1
ATOM 4212 C CA . GLY B 1 154 ? 5.582 27.297 0.904 1 95.75 154 GLY B CA 1
ATOM 4213 C C . GLY B 1 154 ? 6.734 26.656 0.162 1 95.75 154 GLY B C 1
ATOM 4214 O O . GLY B 1 154 ? 7.129 25.531 0.482 1 95.75 154 GLY B O 1
ATOM 4215 N N . LYS B 1 155 ? 7.141 27.375 -0.883 1 96.75 155 LYS B N 1
ATOM 4216 C CA . LYS B 1 155 ? 8.281 26.984 -1.706 1 96.75 155 LYS B CA 1
ATOM 4217 C C . LYS B 1 155 ? 9.547 27.703 -1.266 1 96.75 155 LYS B C 1
ATOM 4219 O O . LYS B 1 155 ? 9.508 28.875 -0.898 1 96.75 155 LYS B O 1
ATOM 4224 N N . HIS B 1 156 ? 10.641 26.984 -1.296 1 97.19 156 HIS B N 1
ATOM 4225 C CA . HIS B 1 156 ? 11.898 27.531 -0.784 1 97.19 156 HIS B CA 1
ATOM 4226 C C . HIS B 1 156 ? 13.07 27.141 -1.676 1 97.19 156 HIS B C 1
ATOM 4228 O O . HIS B 1 156 ? 12.992 26.172 -2.422 1 97.19 156 HIS B O 1
ATOM 4234 N N . LEU B 1 157 ? 14.078 27.984 -1.598 1 97.44 157 LEU B N 1
ATOM 4235 C CA . LEU B 1 157 ? 15.375 27.609 -2.139 1 97.44 157 LEU B CA 1
ATOM 4236 C C . LEU B 1 157 ? 16.281 27.047 -1.047 1 97.44 157 LEU B C 1
ATOM 4238 O O . LEU B 1 157 ? 16.469 27.672 -0.006 1 97.44 157 LEU B O 1
ATOM 4242 N N . THR B 1 158 ? 16.75 25.875 -1.252 1 98.25 158 THR B N 1
ATOM 4243 C CA . THR B 1 158 ? 17.641 25.219 -0.291 1 98.25 158 THR B CA 1
ATOM 4244 C C . THR B 1 158 ? 19.016 24.984 -0.889 1 98.25 158 THR B C 1
ATOM 4246 O O . THR B 1 158 ? 19.188 24.156 -1.79 1 98.25 158 THR B O 1
ATOM 4249 N N . PRO B 1 159 ? 19.984 25.656 -0.388 1 98.38 159 PRO B N 1
ATOM 4250 C CA . PRO B 1 159 ? 21.328 25.469 -0.944 1 98.38 159 PRO B CA 1
ATOM 4251 C C . PRO B 1 159 ? 21.781 24.016 -0.93 1 98.38 159 PRO B C 1
ATOM 4253 O O . PRO B 1 159 ? 21.484 23.281 0.023 1 98.38 159 PRO B O 1
ATOM 4256 N N . PHE B 1 160 ? 22.562 23.625 -1.977 1 97.62 160 PHE B N 1
ATOM 4257 C CA . PHE B 1 160 ? 23.062 22.266 -2.096 1 97.62 160 PHE B CA 1
ATOM 4258 C C . PHE B 1 160 ? 23.828 21.859 -0.841 1 97.62 160 PHE B C 1
ATOM 4260 O O . PHE B 1 160 ? 23.609 20.766 -0.297 1 97.62 160 PHE B O 1
ATOM 4267 N N . ALA B 1 161 ? 24.641 22.703 -0.385 1 97.38 161 ALA B N 1
ATOM 4268 C CA . ALA B 1 161 ? 25.516 22.422 0.746 1 97.38 161 ALA B CA 1
ATOM 4269 C C . ALA B 1 161 ? 24.703 22.156 2.014 1 97.38 161 ALA B C 1
ATOM 4271 O O . ALA B 1 161 ? 25.047 21.281 2.805 1 97.38 161 ALA B O 1
ATOM 4272 N N . ASP B 1 162 ? 23.672 22.984 2.223 1 97.94 162 ASP B N 1
ATOM 4273 C CA . ASP B 1 162 ? 22.828 22.812 3.406 1 97.94 162 ASP B CA 1
ATOM 4274 C C . ASP B 1 162 ? 22.094 21.484 3.369 1 97.94 162 ASP B C 1
ATOM 4276 O O . ASP B 1 162 ? 21.984 20.781 4.387 1 97.94 162 ASP B O 1
ATOM 4280 N N . LEU B 1 163 ? 21.562 21.125 2.25 1 97.5 163 LEU B N 1
ATOM 4281 C CA . LEU B 1 163 ? 20.859 19.859 2.117 1 97.5 163 LEU B CA 1
ATOM 4282 C C . LEU B 1 163 ? 21.797 18.688 2.348 1 97.5 163 LEU B C 1
ATOM 4284 O O . LEU B 1 163 ? 21.422 17.703 2.982 1 97.5 163 LEU B O 1
ATOM 4288 N N . GLU B 1 164 ? 23 18.797 1.815 1 95.25 164 GLU B N 1
ATOM 4289 C CA . GLU B 1 164 ? 23.984 17.75 2.014 1 95.25 164 GLU B CA 1
ATOM 4290 C C . GLU B 1 164 ? 24.297 17.547 3.496 1 95.25 164 GLU B C 1
ATOM 4292 O O . GLU B 1 164 ? 24.344 16.406 3.973 1 95.25 164 GLU B O 1
ATOM 4297 N N . ARG B 1 165 ? 24.453 18.625 4.184 1 96.12 165 ARG B N 1
ATOM 4298 C CA . ARG B 1 165 ? 24.703 18.547 5.621 1 96.12 165 ARG B CA 1
ATOM 4299 C C . ARG B 1 165 ? 23.531 17.922 6.352 1 96.12 165 ARG B C 1
ATOM 4301 O O . ARG B 1 165 ? 23.719 17.094 7.254 1 96.12 165 ARG B O 1
ATOM 4308 N N . ALA B 1 166 ? 22.328 18.375 5.996 1 97.25 166 ALA B N 1
ATOM 4309 C CA . ALA B 1 166 ? 21.109 17.875 6.621 1 97.25 166 ALA B CA 1
ATOM 4310 C C . ALA B 1 166 ? 20.969 16.359 6.406 1 97.25 166 ALA B C 1
ATOM 4312 O O . ALA B 1 166 ? 20.609 15.633 7.328 1 97.25 166 ALA B O 1
ATOM 4313 N N . TYR B 1 167 ? 21.25 15.938 5.195 1 94.38 167 TYR B N 1
ATOM 4314 C CA . TYR B 1 167 ? 21.172 14.531 4.836 1 94.38 167 TYR B CA 1
ATOM 4315 C C . TYR B 1 167 ? 22.203 13.711 5.598 1 94.38 167 TYR B C 1
ATOM 4317 O O . TYR B 1 167 ? 21.891 12.641 6.129 1 94.38 167 TYR B O 1
ATOM 4325 N N . GLU B 1 168 ? 23.391 14.172 5.656 1 93.06 168 GLU B N 1
ATOM 4326 C CA . GLU B 1 168 ? 24.484 13.477 6.336 1 93.06 168 GLU B CA 1
ATOM 4327 C C . GLU B 1 168 ? 24.203 13.344 7.832 1 93.06 168 GLU B C 1
ATOM 4329 O O . GLU B 1 168 ? 24.562 12.336 8.445 1 93.06 168 GLU B O 1
ATOM 4334 N N . SER B 1 169 ? 23.625 14.383 8.328 1 95 169 SER B N 1
ATOM 4335 C CA . SER B 1 169 ? 23.281 14.359 9.742 1 95 169 SER B CA 1
ATOM 4336 C C . SER B 1 169 ? 22.375 13.172 10.07 1 95 169 SER B C 1
ATOM 4338 O O . SER B 1 169 ? 22.641 12.43 11.016 1 95 169 SER B O 1
ATOM 4340 N N . ILE B 1 170 ? 21.312 12.984 9.297 1 94.44 170 ILE B N 1
ATOM 4341 C CA . ILE B 1 170 ? 20.375 11.898 9.531 1 94.44 170 ILE B CA 1
ATOM 4342 C C . ILE B 1 170 ? 21.062 10.555 9.273 1 94.44 170 ILE B C 1
ATOM 4344 O O . ILE B 1 170 ? 20.891 9.609 10.039 1 94.44 170 ILE B O 1
ATOM 4348 N N . ARG B 1 171 ? 21.812 10.484 8.195 1 91.06 171 ARG B N 1
ATOM 4349 C CA . ARG B 1 171 ? 22.531 9.266 7.852 1 91.06 171 ARG B CA 1
ATOM 4350 C C . ARG B 1 171 ? 23.406 8.805 9.008 1 91.06 171 ARG B C 1
ATOM 4352 O O . ARG B 1 171 ? 23.406 7.629 9.375 1 91.06 171 ARG B O 1
ATOM 4359 N N . ASP B 1 172 ? 24.141 9.719 9.578 1 92.31 172 ASP B N 1
ATOM 4360 C CA . ASP B 1 172 ? 25.031 9.422 10.688 1 92.31 172 ASP B CA 1
ATOM 4361 C C . ASP B 1 172 ? 24.266 8.945 11.914 1 92.31 172 ASP B C 1
ATOM 4363 O O . ASP B 1 172 ? 24.672 7.992 12.586 1 92.31 172 ASP B O 1
ATOM 4367 N N . LYS B 1 173 ? 23.234 9.664 12.203 1 94.38 173 LYS B N 1
ATOM 4368 C CA . LYS B 1 173 ? 22.438 9.312 13.375 1 94.38 173 LYS B CA 1
ATOM 4369 C C . LYS B 1 173 ? 21.797 7.934 13.219 1 94.38 173 LYS B C 1
ATOM 4371 O O . LYS B 1 173 ? 21.672 7.195 14.195 1 94.38 173 LYS B O 1
ATOM 4376 N N . VAL B 1 174 ? 21.344 7.637 12.023 1 90.88 174 VAL B N 1
ATOM 4377 C CA . VAL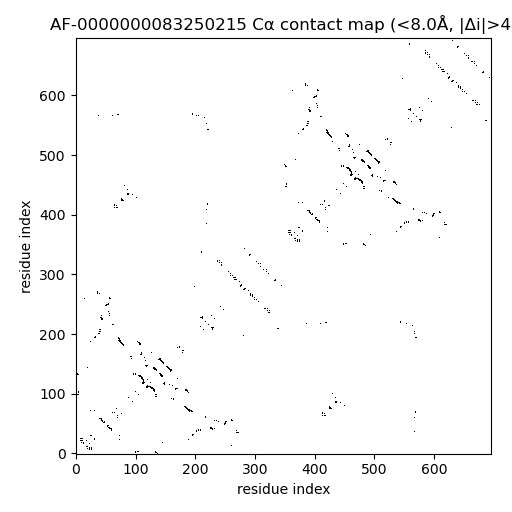 B 1 174 ? 20.781 6.312 11.75 1 90.88 174 VAL B CA 1
ATOM 4378 C C . VAL B 1 174 ? 21.875 5.254 11.914 1 90.88 174 VAL B C 1
ATOM 4380 O O . VAL B 1 174 ? 21.656 4.223 12.555 1 90.88 174 VAL B O 1
ATOM 4383 N N . ALA B 1 175 ? 23.031 5.496 11.391 1 88.12 175 ALA B N 1
ATOM 4384 C CA . ALA B 1 175 ? 24.156 4.562 11.484 1 88.12 175 ALA B CA 1
ATOM 4385 C C . ALA B 1 175 ? 24.531 4.289 12.938 1 88.12 175 ALA B C 1
ATOM 4387 O O . ALA B 1 175 ? 24.922 3.174 13.281 1 88.12 175 ALA B O 1
ATOM 4388 N N . ARG B 1 176 ? 24.359 5.262 13.812 1 93 176 ARG B N 1
ATOM 4389 C CA . ARG B 1 176 ? 24.703 5.156 15.219 1 93 176 ARG B CA 1
ATOM 4390 C C . ARG B 1 176 ? 23.516 4.699 16.047 1 93 176 ARG B C 1
ATOM 4392 O O . ARG B 1 176 ? 23.578 4.711 17.281 1 93 176 ARG B O 1
ATOM 4399 N N . LYS B 1 177 ? 22.453 4.488 15.406 1 90.06 177 LYS B N 1
ATOM 4400 C CA . LYS B 1 177 ? 21.234 3.994 16.047 1 90.06 177 LYS B CA 1
ATOM 4401 C C . LYS B 1 177 ? 20.641 5.051 16.969 1 90.06 177 LYS B C 1
ATOM 4403 O O . LYS B 1 177 ? 20.031 4.715 17.984 1 90.06 177 LYS B O 1
ATOM 4408 N N . GLN B 1 178 ? 20.812 6.344 16.641 1 93 178 GLN B N 1
ATOM 4409 C CA . GLN B 1 178 ? 20.25 7.457 17.406 1 93 178 GLN B CA 1
ATOM 4410 C C . GLN B 1 178 ? 18.953 7.949 16.766 1 93 178 GLN B C 1
ATOM 4412 O O . GLN B 1 178 ? 18.203 8.719 17.375 1 93 178 GLN B O 1
ATOM 4417 N N . GLN B 1 179 ? 18.781 7.621 15.57 1 91.62 179 GLN B N 1
ATOM 4418 C CA . GLN B 1 179 ? 17.578 7.918 14.789 1 91.62 179 GLN B CA 1
ATOM 4419 C C . GLN B 1 179 ? 17.062 6.668 14.07 1 91.62 179 GLN B C 1
ATOM 4421 O O . GLN B 1 179 ? 17.859 5.898 13.516 1 91.62 179 GLN B O 1
ATOM 4426 N N . ARG B 1 180 ? 15.875 6.508 14.344 1 88.12 180 ARG B N 1
ATOM 4427 C CA . ARG B 1 180 ? 15.289 5.383 13.617 1 88.12 180 ARG B CA 1
ATOM 4428 C C . ARG B 1 180 ? 15.367 5.598 12.109 1 88.12 180 ARG B C 1
ATOM 4430 O O . ARG B 1 180 ? 15.141 6.707 11.625 1 88.12 180 ARG B O 1
ATOM 4437 N N . ASP B 1 181 ? 15.68 4.535 11.43 1 84.69 181 ASP B N 1
ATOM 4438 C CA . ASP B 1 181 ? 15.719 4.566 9.969 1 84.69 181 ASP B CA 1
ATOM 4439 C C . ASP B 1 181 ? 14.328 4.781 9.383 1 84.69 181 ASP B C 1
ATOM 4441 O O . ASP B 1 181 ? 13.344 4.23 9.891 1 84.69 181 ASP B O 1
ATOM 4445 N N . ASP B 1 182 ? 14.273 5.668 8.367 1 88 182 ASP B N 1
ATOM 4446 C CA . ASP B 1 182 ? 13.016 5.93 7.684 1 88 182 ASP B CA 1
ATOM 4447 C C . ASP B 1 182 ? 13.203 5.969 6.172 1 88 182 ASP B C 1
ATOM 4449 O O . ASP B 1 182 ? 14.328 6.102 5.688 1 88 182 ASP B O 1
ATOM 4453 N N . HIS B 1 183 ? 12.125 5.906 5.551 1 89.62 183 HIS B N 1
ATOM 4454 C CA . HIS B 1 183 ? 12.172 5.805 4.094 1 89.62 183 HIS B CA 1
ATOM 4455 C C . HIS B 1 183 ? 12.297 7.18 3.451 1 89.62 183 HIS B C 1
ATOM 4457 O O . HIS B 1 183 ? 11.766 8.164 3.969 1 89.62 183 HIS B O 1
ATOM 4463 N N . MET B 1 184 ? 13.047 7.184 2.43 1 92.62 184 MET B N 1
ATOM 4464 C CA . MET B 1 184 ? 12.945 8.242 1.432 1 92.62 184 MET B CA 1
ATOM 4465 C C . MET B 1 184 ? 12.078 7.809 0.256 1 92.62 184 MET B C 1
ATOM 4467 O O . MET B 1 184 ? 12.039 6.621 -0.082 1 92.62 184 MET B O 1
ATOM 4471 N N . PHE B 1 185 ? 11.445 8.766 -0.343 1 94.25 185 PHE B N 1
ATOM 4472 C CA . PHE B 1 185 ? 10.516 8.422 -1.415 1 94.25 185 PHE B CA 1
ATOM 4473 C C . PHE B 1 185 ? 10.875 9.164 -2.697 1 94.25 185 PHE B C 1
ATOM 4475 O O . PHE B 1 185 ? 11.43 10.266 -2.65 1 94.25 185 PHE B O 1
ATOM 4482 N N . PHE B 1 186 ? 10.586 8.539 -3.777 1 94.75 186 PHE B N 1
ATOM 4483 C CA . PHE B 1 186 ? 10.766 9.109 -5.109 1 94.75 186 PHE B CA 1
ATOM 4484 C C . PHE B 1 186 ? 9.5 8.938 -5.945 1 94.75 186 PHE B C 1
ATOM 4486 O O . PHE B 1 186 ? 9.227 7.844 -6.445 1 94.75 186 PHE B O 1
ATOM 4493 N N . PHE B 1 187 ? 8.789 10.055 -6.133 1 95.38 187 PHE B N 1
ATOM 4494 C CA . PHE B 1 187 ? 7.523 10.008 -6.848 1 95.38 187 PHE B CA 1
ATOM 4495 C C . PHE B 1 187 ? 7.711 10.406 -8.305 1 95.38 187 PHE B C 1
ATOM 4497 O O . PHE B 1 187 ? 8.562 11.242 -8.625 1 95.38 187 PHE B O 1
ATOM 4504 N N . ARG B 1 188 ? 6.984 9.859 -9.117 1 94.06 188 ARG B N 1
ATOM 4505 C CA . ARG B 1 188 ? 6.91 10.258 -10.516 1 94.06 188 ARG B CA 1
ATOM 4506 C C . ARG B 1 188 ? 5.465 10.289 -11 1 94.06 188 ARG B C 1
ATOM 4508 O O . ARG B 1 188 ? 4.688 9.375 -10.719 1 94.06 188 ARG B O 1
ATOM 4515 N N . PHE B 1 189 ? 5.117 11.367 -11.617 1 93.5 189 PHE B N 1
ATOM 4516 C CA . PHE B 1 189 ? 3.766 11.5 -12.141 1 93.5 189 PHE B CA 1
ATOM 4517 C C . PHE B 1 189 ? 3.574 10.602 -13.359 1 93.5 189 PHE B C 1
ATOM 4519 O O . PHE B 1 189 ? 4.391 10.625 -14.289 1 93.5 189 PHE B O 1
ATOM 4526 N N . ASN B 1 190 ? 2.521 9.734 -13.25 1 83.81 190 ASN B N 1
ATOM 4527 C CA . ASN B 1 190 ? 2.154 8.844 -14.344 1 83.81 190 ASN B CA 1
ATOM 4528 C C . ASN B 1 190 ? 0.962 9.391 -15.133 1 83.81 190 ASN B C 1
ATOM 4530 O O . ASN B 1 190 ? -0.121 9.578 -14.57 1 83.81 190 ASN B O 1
ATOM 4534 N N . THR B 1 191 ? 1.115 9.594 -16.344 1 69.06 191 THR B N 1
ATOM 4535 C CA . THR B 1 191 ? 0.084 10.203 -17.172 1 69.06 191 THR B CA 1
ATOM 4536 C C . THR B 1 191 ? -0.918 9.156 -17.656 1 69.06 191 THR B C 1
ATOM 4538 O O . THR B 1 191 ? -2.035 9.492 -18.047 1 69.06 191 THR B O 1
ATOM 4541 N N . ALA B 1 192 ? -0.554 7.961 -17.609 1 63.72 192 ALA B N 1
ATOM 4542 C CA . ALA B 1 192 ? -1.341 6.945 -18.297 1 63.72 192 ALA B CA 1
ATOM 4543 C C . ALA B 1 192 ? -2.543 6.516 -17.469 1 63.72 192 ALA B C 1
ATOM 4545 O O . ALA B 1 192 ? -3.525 6 -18 1 63.72 192 ALA B O 1
ATOM 4546 N N . ASP B 1 193 ? -2.51 6.91 -16.297 1 63.28 193 ASP B N 1
ATOM 4547 C CA . ASP B 1 193 ? -3.586 6.352 -15.484 1 63.28 193 ASP B CA 1
ATOM 4548 C C . ASP B 1 193 ? -4.824 7.25 -15.516 1 63.28 193 ASP B C 1
ATOM 4550 O O . ASP B 1 193 ? -4.711 8.477 -15.469 1 63.28 193 ASP B O 1
ATOM 4554 N N . ALA B 1 194 ? -5.84 6.562 -15.961 1 68.06 194 ALA B N 1
ATOM 4555 C CA . ALA B 1 194 ? -7.102 7.297 -15.969 1 68.06 194 ALA B CA 1
ATOM 4556 C C . ALA B 1 194 ? -7.961 6.926 -14.758 1 68.06 194 ALA B C 1
ATOM 4558 O O . ALA B 1 194 ? -7.965 5.77 -14.328 1 68.06 194 ALA B O 1
ATOM 4559 N N . TYR B 1 195 ? -8.266 7.859 -13.961 1 78.38 195 TYR B N 1
ATOM 4560 C CA . TYR B 1 195 ? -9.242 7.719 -12.891 1 78.38 195 TYR B CA 1
ATOM 4561 C C . TYR B 1 195 ? -10.539 8.43 -13.242 1 78.38 195 TYR B C 1
ATOM 4563 O O . TYR B 1 195 ? -10.523 9.594 -13.656 1 78.38 195 TYR B O 1
ATOM 4571 N N . ALA B 1 196 ? -11.578 7.625 -13.234 1 83.44 196 ALA B N 1
ATOM 4572 C CA . ALA B 1 196 ? -12.898 8.227 -13.398 1 83.44 196 ALA B CA 1
ATOM 4573 C C . ALA B 1 196 ? -13.594 8.391 -12.055 1 83.44 196 ALA B C 1
ATOM 4575 O O . ALA B 1 196 ? -13.539 7.496 -11.203 1 83.44 196 ALA B O 1
ATOM 4576 N N . PHE B 1 197 ? -14.203 9.562 -11.883 1 89.19 197 PHE B N 1
ATOM 4577 C CA . PHE B 1 197 ? -14.984 9.805 -10.672 1 89.19 197 PHE B CA 1
ATOM 4578 C C . PHE B 1 197 ? -16.047 8.727 -10.492 1 89.19 197 PHE B C 1
ATOM 4580 O O . PHE B 1 197 ? -16.797 8.422 -11.43 1 89.19 197 PHE B O 1
ATOM 4587 N N . ASN B 1 198 ? -16.125 8.164 -9.359 1 86.81 198 ASN B N 1
ATOM 4588 C CA . ASN B 1 198 ? -17.047 7.086 -9.055 1 86.81 198 ASN B CA 1
ATOM 4589 C C . ASN B 1 198 ? -18.016 7.477 -7.93 1 86.81 198 ASN B C 1
ATOM 4591 O O . ASN B 1 198 ? -17.672 7.344 -6.75 1 86.81 198 ASN B O 1
ATOM 4595 N N . PRO B 1 199 ? -19.203 7.844 -8.289 1 89.06 199 PRO B N 1
ATOM 4596 C CA . PRO B 1 199 ? -20.156 8.305 -7.262 1 89.06 199 PRO B CA 1
ATOM 4597 C C . PRO B 1 199 ? -20.484 7.219 -6.238 1 89.06 199 PRO B C 1
ATOM 4599 O O . PRO B 1 199 ? -20.75 7.523 -5.074 1 89.06 199 PRO B O 1
ATOM 4602 N N . GLU B 1 200 ? -20.422 6.008 -6.652 1 85.38 200 GLU B N 1
ATOM 4603 C CA . GLU B 1 200 ? -20.703 4.918 -5.719 1 85.38 200 GLU B CA 1
ATOM 4604 C C . GLU B 1 200 ? -19.594 4.797 -4.676 1 85.38 200 GLU B C 1
ATOM 4606 O O . GLU B 1 200 ? -19.875 4.512 -3.506 1 85.38 200 GLU B O 1
ATOM 4611 N N . SER B 1 201 ? -18.438 4.961 -5.121 1 85.44 201 SER B N 1
ATOM 4612 C CA . SER B 1 201 ? -17.312 4.969 -4.184 1 85.44 201 SER B CA 1
ATOM 4613 C C . SER B 1 201 ? -17.453 6.102 -3.17 1 85.44 201 SER B C 1
ATOM 4615 O O . SER B 1 201 ? -17.203 5.906 -1.978 1 85.44 201 SER B O 1
ATOM 4617 N N . VAL B 1 202 ? -17.828 7.203 -3.666 1 92.06 202 VAL B N 1
ATOM 4618 C CA . VAL B 1 202 ? -18.031 8.359 -2.803 1 92.06 202 VAL B CA 1
ATOM 4619 C C . VAL B 1 202 ? -19.125 8.062 -1.785 1 92.06 202 VAL B C 1
ATOM 4621 O O . VAL B 1 202 ? -18.953 8.312 -0.588 1 92.06 202 VAL B O 1
ATOM 4624 N N . ARG B 1 203 ? -20.203 7.551 -2.234 1 92 203 ARG B N 1
ATOM 4625 C CA . ARG B 1 203 ? -21.312 7.211 -1.351 1 92 203 ARG B CA 1
ATOM 4626 C C . ARG B 1 203 ? -20.859 6.25 -0.256 1 92 203 ARG B C 1
ATOM 4628 O O . ARG B 1 203 ? -21.188 6.438 0.917 1 92 203 ARG B O 1
ATOM 4635 N N . GLN B 1 204 ? -20.172 5.285 -0.584 1 86.88 204 GLN B N 1
ATOM 4636 C CA . GLN B 1 204 ? -19.719 4.289 0.379 1 86.88 204 GLN B CA 1
ATOM 4637 C C . GLN B 1 204 ? -18.797 4.91 1.416 1 86.88 204 GLN B C 1
ATOM 4639 O O . GLN B 1 204 ? -18.875 4.586 2.604 1 86.88 204 GLN B O 1
ATOM 4644 N N . GLN B 1 205 ? -17.891 5.68 0.997 1 90.75 205 GLN B N 1
ATOM 4645 C CA . GLN B 1 205 ? -16.984 6.355 1.916 1 90.75 205 GLN B CA 1
ATOM 4646 C C . GLN B 1 205 ? -17.734 7.266 2.877 1 90.75 205 GLN B C 1
ATOM 4648 O O . GLN B 1 205 ? -17.406 7.352 4.059 1 90.75 205 GLN B O 1
ATOM 4653 N N . LEU B 1 206 ? -18.719 7.949 2.299 1 95.19 206 LEU B N 1
ATOM 4654 C CA . LEU B 1 206 ? -19.547 8.812 3.137 1 95.19 206 LEU B CA 1
ATOM 4655 C C . LEU B 1 206 ? -20.328 7.992 4.152 1 95.19 206 LEU B C 1
ATOM 4657 O O . LEU B 1 206 ? -20.516 8.422 5.293 1 95.19 206 LEU B O 1
ATOM 4661 N N . GLU B 1 207 ? -20.781 6.883 3.732 1 92.94 207 GLU B N 1
ATOM 4662 C CA . GLU B 1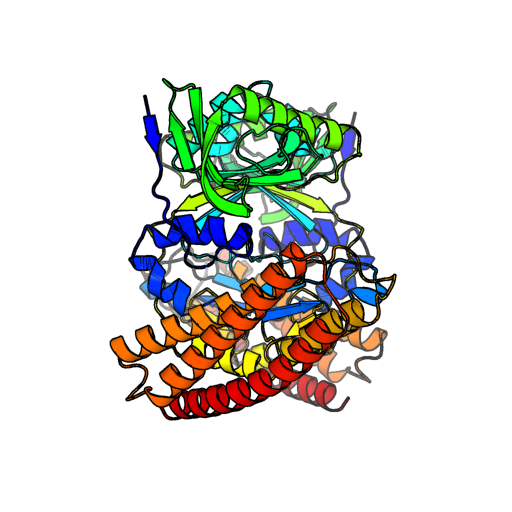 207 ? -21.469 5.984 4.656 1 92.94 207 GLU B CA 1
ATOM 4663 C C . GLU B 1 207 ? -20.547 5.52 5.773 1 92.94 207 GLU B C 1
ATOM 4665 O O . GLU B 1 207 ? -20.938 5.488 6.941 1 92.94 207 GLU B O 1
ATOM 4670 N N . ASN B 1 208 ? -19.375 5.133 5.41 1 89.44 208 ASN B N 1
ATOM 4671 C CA . ASN B 1 208 ? -18.391 4.77 6.414 1 89.44 208 ASN B CA 1
ATOM 4672 C C . ASN B 1 208 ? -18.156 5.906 7.406 1 89.44 208 ASN B C 1
ATOM 4674 O O . ASN B 1 208 ? -18.109 5.676 8.617 1 89.44 208 ASN B O 1
ATOM 4678 N N . TYR B 1 209 ? -18 7.078 6.844 1 95.25 209 TYR B N 1
ATOM 4679 C CA . TYR B 1 209 ? -17.797 8.25 7.684 1 95.25 209 TYR B CA 1
ATOM 4680 C C . TYR B 1 209 ? -18.969 8.445 8.641 1 95.25 209 TYR B C 1
ATOM 4682 O O . TYR B 1 209 ? -18.781 8.641 9.844 1 95.25 209 TYR B O 1
ATOM 4690 N N . TYR B 1 210 ? -20.156 8.336 8.125 1 96.94 210 TYR B N 1
ATOM 4691 C CA . TYR B 1 210 ? -21.375 8.57 8.875 1 96.94 210 TYR B CA 1
ATOM 4692 C C . TYR B 1 210 ? -21.531 7.559 10 1 96.94 210 TYR B C 1
ATOM 4694 O O . TYR B 1 210 ? -21.859 7.922 11.133 1 96.94 210 TYR B O 1
ATOM 4702 N N . TYR B 1 211 ? -21.219 6.348 9.703 1 93.88 211 TYR B N 1
ATOM 4703 C CA . TYR B 1 211 ? -21.438 5.289 10.68 1 93.88 211 TYR B CA 1
ATOM 4704 C C . TYR B 1 211 ? -20.156 5.008 11.469 1 93.88 211 TYR B C 1
ATOM 4706 O O . TYR B 1 211 ? -20.094 4.043 12.234 1 93.88 211 TYR B O 1
ATOM 4714 N N . SER B 1 212 ? -19.156 5.746 11.273 1 93.06 212 SER B N 1
ATOM 4715 C CA . SER B 1 212 ? -17.906 5.668 12.031 1 93.06 212 SER B CA 1
ATOM 4716 C C . SER B 1 212 ? -17.281 4.285 11.906 1 93.06 212 SER B C 1
ATOM 4718 O O . SER B 1 212 ? -16.938 3.662 12.914 1 93.06 212 SER B O 1
ATOM 4720 N N . ARG B 1 213 ? -17.125 3.885 10.68 1 84.56 213 ARG B N 1
ATOM 4721 C CA . ARG B 1 213 ? -16.531 2.58 10.406 1 84.56 213 ARG B CA 1
ATOM 4722 C C . ARG B 1 213 ? -15.625 2.635 9.18 1 84.56 213 ARG B C 1
ATOM 4724 O O . ARG B 1 213 ? -15.523 3.676 8.523 1 84.56 213 ARG B O 1
ATOM 4731 N N . THR B 1 214 ? -14.828 1.609 9.031 1 78.5 214 THR B N 1
ATOM 4732 C CA . THR B 1 214 ? -14.023 1.5 7.82 1 78.5 214 THR B CA 1
ATOM 4733 C C . THR B 1 214 ? -14.211 0.132 7.168 1 78.5 214 THR B C 1
ATOM 4735 O O . THR B 1 214 ? -14.453 -0.862 7.859 1 78.5 214 THR B O 1
ATOM 4738 N N . THR B 1 215 ? -14.242 0.128 5.887 1 69.62 215 THR B N 1
ATOM 4739 C CA . THR B 1 215 ? -14.344 -1.128 5.152 1 69.62 215 THR B CA 1
ATOM 4740 C C . THR B 1 215 ? -12.977 -1.567 4.637 1 69.62 215 THR B C 1
ATOM 4742 O O . THR B 1 215 ? -12.836 -2.668 4.098 1 69.62 215 THR B O 1
ATOM 4745 N N . HIS B 1 216 ? -11.914 -0.768 4.645 1 64.88 216 HIS B N 1
ATOM 4746 C CA . HIS B 1 216 ? -10.594 -1.053 4.098 1 64.88 216 HIS B CA 1
ATOM 4747 C C . HIS B 1 216 ? -9.805 -1.98 5.016 1 64.88 216 HIS B C 1
ATOM 4749 O O . HIS B 1 216 ? -9.156 -2.918 4.547 1 64.88 216 HIS B O 1
ATOM 4755 N N . ASN B 1 217 ? -9.57 -1.683 6.336 1 57.66 217 ASN B N 1
ATOM 4756 C CA . ASN B 1 217 ? -8.562 -2.209 7.246 1 57.66 217 ASN B CA 1
ATOM 4757 C C . ASN B 1 217 ? -8.891 -3.635 7.684 1 57.66 217 ASN B C 1
ATOM 4759 O O . ASN B 1 217 ? -8.102 -4.27 8.391 1 57.66 217 ASN B O 1
ATOM 4763 N N . LEU B 1 218 ? -9.883 -4.273 7.117 1 61.25 218 LEU B N 1
ATOM 4764 C CA . LEU B 1 218 ? -10.203 -5.574 7.695 1 61.25 218 LEU B CA 1
ATOM 4765 C C . LEU B 1 218 ? -9.461 -6.688 6.965 1 61.25 218 LEU B C 1
ATOM 4767 O O . LEU B 1 218 ? -9.344 -7.801 7.48 1 61.25 218 LEU B O 1
ATOM 4771 N N . MET B 1 219 ? -8.711 -6.293 5.898 1 61.84 219 MET B N 1
ATOM 4772 C CA . MET B 1 219 ? -8.055 -7.371 5.164 1 61.84 219 MET B CA 1
ATOM 4773 C C . MET B 1 219 ? -6.613 -7.555 5.625 1 61.84 219 MET B C 1
ATOM 4775 O O . MET B 1 219 ? -6.121 -8.68 5.707 1 61.84 219 MET B O 1
ATOM 4779 N N . ASN B 1 220 ? -5.91 -6.699 6.262 1 63.69 220 ASN B N 1
ATOM 4780 C CA . ASN B 1 220 ? -4.488 -6.91 6.496 1 63.69 220 ASN B CA 1
ATOM 4781 C C . ASN B 1 220 ? -4.047 -6.34 7.84 1 63.69 220 ASN B C 1
ATOM 4783 O O . ASN B 1 220 ? -3.004 -6.719 8.367 1 63.69 220 ASN B O 1
ATOM 4787 N N . ARG B 1 221 ? -4.781 -5.457 8.352 1 68.31 221 ARG B N 1
ATOM 4788 C CA . ARG B 1 221 ? -4.309 -4.777 9.555 1 68.31 221 ARG B CA 1
ATOM 4789 C C . ARG B 1 221 ? -5.422 -4.664 10.594 1 68.31 221 ARG B C 1
ATOM 4791 O O . ARG B 1 221 ? -6.602 -4.641 10.242 1 68.31 221 ARG B O 1
ATOM 4798 N N . ASN B 1 222 ? -4.91 -4.777 11.812 1 67.56 222 ASN B N 1
ATOM 4799 C CA . ASN B 1 222 ? -5.852 -4.496 12.898 1 67.56 222 ASN B CA 1
ATOM 4800 C C . ASN B 1 222 ? -6.086 -3 13.062 1 67.56 222 ASN B C 1
ATOM 4802 O O . ASN B 1 222 ? -5.137 -2.223 13.141 1 67.56 222 ASN B O 1
ATOM 4806 N N . VAL B 1 223 ? -7.352 -2.586 12.945 1 63.28 223 VAL B N 1
ATOM 4807 C CA . VAL B 1 223 ? -7.668 -1.163 13.023 1 63.28 223 VAL B CA 1
ATOM 4808 C C . VAL B 1 223 ? -8.406 -0.871 14.32 1 63.28 223 VAL B C 1
ATOM 4810 O O . VAL B 1 223 ? -8.914 0.235 14.523 1 63.28 223 VAL B O 1
ATOM 4813 N N . ASP B 1 224 ? -8.43 -1.687 15.203 1 69.88 224 ASP B N 1
ATOM 4814 C CA . ASP B 1 224 ? -9.242 -1.578 16.406 1 69.88 224 ASP B CA 1
ATOM 4815 C C . ASP B 1 224 ? -8.75 -0.438 17.297 1 69.88 224 ASP B C 1
ATOM 4817 O O . ASP B 1 224 ? -9.484 0.035 18.172 1 69.88 224 ASP B O 1
ATOM 4821 N N . ARG B 1 225 ? -7.715 0.102 16.984 1 79.38 225 ARG B N 1
ATOM 4822 C CA . ARG B 1 225 ? -7.16 1.122 17.875 1 79.38 225 ARG B CA 1
ATOM 4823 C C . ARG B 1 225 ? -7.523 2.521 17.391 1 79.38 225 ARG B C 1
ATOM 4825 O O . ARG B 1 225 ? -7.172 3.516 18.031 1 79.38 225 ARG B O 1
ATOM 4832 N N . TYR B 1 226 ? -8.328 2.559 16.344 1 88.38 226 TYR B N 1
ATOM 4833 C CA . TYR B 1 226 ? -8.617 3.855 15.742 1 88.38 226 TYR B CA 1
ATOM 4834 C C . TYR B 1 226 ? -10.117 4.133 15.742 1 88.38 226 TYR B C 1
ATOM 4836 O O . TYR B 1 226 ? -10.93 3.201 15.719 1 88.38 226 TYR B O 1
ATOM 4844 N N . SER B 1 227 ? -10.461 5.348 15.898 1 93.25 227 SER B N 1
ATOM 4845 C CA . SER B 1 227 ? -11.805 5.809 15.586 1 93.25 227 SER B CA 1
ATOM 4846 C C . SER B 1 227 ? -11.891 6.367 14.164 1 93.25 227 SER B C 1
ATOM 4848 O O . SER B 1 227 ? -10.906 6.906 13.648 1 93.25 227 SER B O 1
ATOM 4850 N N . PHE B 1 228 ? -13.047 6.242 13.625 1 92.44 228 PHE B N 1
ATOM 4851 C CA . PHE B 1 228 ? -13.25 6.68 12.25 1 92.44 228 PHE B CA 1
ATOM 4852 C C . PHE B 1 228 ? -14.477 7.586 12.148 1 92.44 228 PHE B C 1
ATOM 4854 O O . PHE B 1 228 ? -15.375 7.523 12.992 1 92.44 228 PHE B O 1
ATOM 4861 N N . GLY B 1 229 ? -14.469 8.453 11.117 1 95.69 229 GLY B N 1
ATOM 4862 C CA . GLY B 1 229 ? -15.656 9.219 10.75 1 95.69 229 GLY B CA 1
ATOM 4863 C C . GLY B 1 229 ? -16.125 10.148 11.852 1 95.69 229 GLY B C 1
ATOM 4864 O O . GLY B 1 229 ? -15.32 10.844 12.477 1 95.69 229 GLY B O 1
ATOM 4865 N N . LEU B 1 230 ? -17.422 10.141 12.148 1 97.75 230 LEU B N 1
ATOM 4866 C CA . LEU B 1 230 ? -18.047 11.07 13.086 1 97.75 230 LEU B CA 1
ATOM 4867 C C . LEU B 1 230 ? -17.531 10.836 14.5 1 97.75 230 LEU B C 1
ATOM 4869 O O . LEU B 1 230 ? -17.5 11.766 15.312 1 97.75 230 LEU B O 1
ATOM 4873 N N . ARG B 1 231 ? -17.078 9.633 14.711 1 96.56 231 ARG B N 1
ATOM 4874 C CA . ARG B 1 231 ? -16.594 9.32 16.047 1 96.56 231 ARG B CA 1
ATOM 4875 C C . ARG B 1 231 ? -15.289 10.062 16.344 1 96.56 231 ARG B C 1
ATOM 4877 O O . ARG B 1 231 ? -14.898 10.203 17.5 1 96.56 231 ARG B O 1
ATOM 4884 N N . THR B 1 232 ? -14.641 10.555 15.32 1 97.5 232 THR B N 1
ATOM 4885 C CA . THR B 1 232 ? -13.383 11.266 15.547 1 97.5 232 THR B CA 1
ATOM 4886 C C . THR B 1 232 ? -13.633 12.586 16.281 1 97.5 232 THR B C 1
ATOM 4888 O O . THR B 1 232 ? -12.727 13.133 16.906 1 97.5 232 THR B O 1
ATOM 4891 N N . TYR B 1 233 ? -14.867 13.125 16.266 1 97.44 233 TYR B N 1
ATOM 4892 C CA . TYR B 1 233 ? -15.227 14.281 17.078 1 97.44 233 TYR B CA 1
ATOM 4893 C C . TYR B 1 233 ? -14.992 13.984 18.562 1 97.44 233 TYR B C 1
ATOM 4895 O O . TYR B 1 233 ? -14.492 14.836 19.297 1 97.44 233 TYR B O 1
ATOM 4903 N N . ASP B 1 234 ? -15.312 12.812 18.906 1 96.81 234 ASP B N 1
ATOM 4904 C CA . ASP B 1 234 ? -15.125 12.43 20.297 1 96.81 234 ASP B CA 1
ATOM 4905 C C . ASP B 1 234 ? -13.641 12.297 20.641 1 96.81 234 ASP B C 1
ATOM 4907 O O . ASP B 1 234 ? -13.219 12.641 21.75 1 96.81 234 ASP B O 1
ATOM 4911 N N . SER B 1 235 ? -12.93 11.797 19.703 1 96.94 235 SER B N 1
ATOM 4912 C CA . SER B 1 235 ? -11.484 11.703 19.875 1 96.94 235 SER B CA 1
ATOM 4913 C C . SER B 1 235 ? -10.859 13.086 20.062 1 96.94 235 SER B C 1
ATOM 4915 O O . SER B 1 235 ? -10.008 13.281 20.922 1 96.94 235 SER B O 1
ATOM 4917 N N . LEU B 1 236 ? -11.289 14.016 19.266 1 96.94 236 LEU B N 1
ATOM 4918 C CA . LEU B 1 236 ? -10.812 15.391 19.359 1 96.94 236 LEU B CA 1
ATOM 4919 C C . LEU B 1 236 ? -11.211 16.016 20.688 1 96.94 236 LEU B C 1
ATOM 4921 O O . LEU B 1 236 ? -10.406 16.703 21.312 1 96.94 236 LEU B O 1
ATOM 4925 N N . ARG B 1 237 ? -12.43 15.75 21.094 1 96.69 237 ARG B N 1
ATOM 4926 C CA . ARG B 1 237 ? -12.891 16.266 22.375 1 96.69 237 ARG B CA 1
ATOM 4927 C C . ARG B 1 237 ? -12.047 15.695 23.516 1 96.69 237 ARG B C 1
ATOM 4929 O O . ARG B 1 237 ? -11.688 16.422 24.453 1 96.69 237 ARG B O 1
ATOM 4936 N N . ASN B 1 238 ? -11.789 14.43 23.422 1 96.25 238 ASN B N 1
ATOM 4937 C CA . ASN B 1 238 ? -10.938 13.805 24.422 1 96.25 238 ASN B CA 1
ATOM 4938 C C . ASN B 1 238 ? -9.555 14.445 24.453 1 96.25 238 ASN B C 1
ATOM 4940 O O . ASN B 1 238 ? -8.969 14.617 25.531 1 96.25 238 ASN B O 1
ATOM 4944 N N . TYR B 1 239 ? -9 14.734 23.344 1 96.69 239 TYR B N 1
ATOM 4945 C CA . TYR B 1 239 ? -7.715 15.406 23.25 1 96.69 239 TYR B CA 1
ATOM 4946 C C . TYR B 1 239 ? -7.758 16.75 23.969 1 96.69 239 TYR B C 1
ATOM 4948 O O . TYR B 1 239 ? -6.875 17.062 24.766 1 96.69 239 TYR B O 1
ATOM 4956 N N . PHE B 1 240 ? -8.758 17.562 23.719 1 95.44 240 PHE B N 1
ATOM 4957 C CA . PHE B 1 240 ? -8.828 18.906 24.297 1 95.44 240 PHE B CA 1
ATOM 4958 C C . PHE B 1 240 ? -9.164 18.828 25.781 1 95.44 240 PHE B C 1
ATOM 4960 O O . PHE B 1 240 ? -8.797 19.719 26.562 1 95.44 240 PHE B O 1
ATOM 4967 N N . GLU B 1 241 ? -9.867 17.75 26.156 1 95.81 241 GLU B N 1
ATOM 4968 C CA . GLU B 1 241 ? -10.055 17.531 27.594 1 95.81 241 GLU B CA 1
ATOM 4969 C C . GLU B 1 241 ? -8.719 17.266 28.281 1 95.81 241 GLU B C 1
ATOM 4971 O O . GLU B 1 241 ? -8.477 17.75 29.391 1 95.81 241 GLU B O 1
ATOM 4976 N N . ALA B 1 242 ? -7.93 16.453 27.641 1 96 242 ALA B N 1
ATOM 4977 C CA . ALA B 1 242 ? -6.602 16.188 28.188 1 96 242 ALA B CA 1
ATOM 4978 C C . ALA B 1 242 ? -5.773 17.469 28.281 1 96 242 ALA B C 1
ATOM 4980 O O . ALA B 1 242 ? -5.012 17.656 29.234 1 96 242 ALA B O 1
ATOM 4981 N N . GLU B 1 243 ? -5.879 18.328 27.25 1 93.81 243 GLU B N 1
ATOM 4982 C CA . GLU B 1 243 ? -5.23 19.641 27.312 1 93.81 243 GLU B CA 1
ATOM 4983 C C . GLU B 1 243 ? -5.746 20.469 28.484 1 93.81 243 GLU B C 1
ATOM 4985 O O . GLU B 1 243 ? -4.957 21.047 29.234 1 93.81 243 GLU B O 1
ATOM 4990 N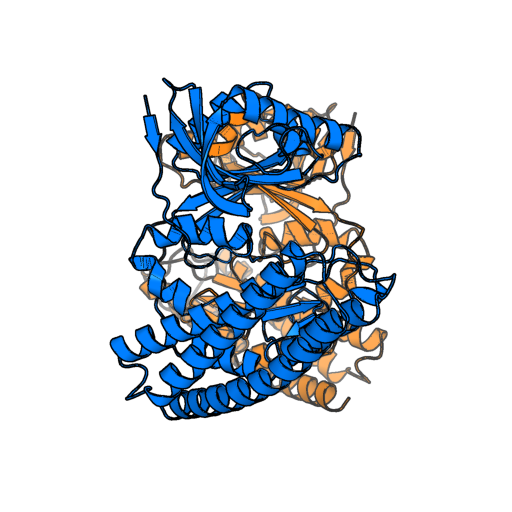 N . ARG B 1 244 ? -7.039 20.484 28.641 1 93 244 ARG B N 1
ATOM 4991 C CA . ARG B 1 244 ? -7.703 21.297 29.672 1 93 244 ARG B CA 1
ATOM 4992 C C . ARG B 1 244 ? -7.246 20.891 31.062 1 93 244 ARG B C 1
ATOM 4994 O O . ARG B 1 244 ? -6.984 21.734 31.906 1 93 244 ARG B O 1
ATOM 5001 N N . THR B 1 245 ? -7.078 19.609 31.281 1 94 245 THR B N 1
ATOM 5002 C CA . THR B 1 245 ? -6.75 19.094 32.594 1 94 245 THR B CA 1
ATOM 5003 C C . THR B 1 245 ? -5.242 18.938 32.75 1 94 245 THR B C 1
ATOM 5005 O O . THR B 1 245 ? -4.77 18.422 33.781 1 94 245 THR B O 1
ATOM 5008 N N . ASN B 1 246 ? -4.582 19.297 31.781 1 92.5 246 ASN B N 1
ATOM 5009 C CA . ASN B 1 246 ? -3.131 19.156 31.781 1 92.5 246 ASN B CA 1
ATOM 5010 C C . ASN B 1 246 ? -2.707 17.719 32.094 1 92.5 246 ASN B C 1
ATOM 5012 O O . ASN B 1 246 ? -1.897 17.5 33 1 92.5 246 ASN B O 1
ATOM 5016 N N . ASP B 1 247 ? -3.271 16.828 31.391 1 94.94 247 ASP B N 1
ATOM 5017 C CA . ASP B 1 247 ? -2.955 15.406 31.578 1 94.94 247 ASP B CA 1
ATOM 5018 C C . ASP B 1 247 ? -1.476 15.141 31.312 1 94.94 247 ASP B C 1
ATOM 5020 O O . ASP B 1 247 ? -0.966 15.461 30.234 1 94.94 247 ASP B O 1
ATOM 5024 N N . PRO B 1 248 ? -0.735 14.547 32.219 1 95.69 248 PRO B N 1
ATOM 5025 C CA . PRO B 1 248 ? 0.707 14.344 32.062 1 95.69 248 PRO B CA 1
ATOM 5026 C C . PRO B 1 248 ? 1.042 13.328 30.969 1 95.69 248 PRO B C 1
ATOM 5028 O O . PRO B 1 248 ? 2.174 13.289 30.484 1 95.69 248 PRO B O 1
ATOM 5031 N N . ASN B 1 249 ? 0.054 12.539 30.578 1 96.38 249 ASN B N 1
ATOM 5032 C CA . ASN B 1 249 ? 0.286 11.523 29.562 1 96.38 249 ASN B CA 1
ATOM 5033 C C . ASN B 1 249 ? 0.138 12.094 28.156 1 96.38 249 ASN B C 1
ATOM 5035 O O . ASN B 1 249 ? 0.448 11.414 27.172 1 96.38 249 ASN B O 1
ATOM 5039 N N . LEU B 1 250 ? -0.376 13.258 28.078 1 95.81 250 LEU B N 1
ATOM 5040 C CA . LEU B 1 250 ? -0.512 13.891 26.766 1 95.81 250 LEU B CA 1
ATOM 5041 C C . LEU B 1 250 ? 0.834 14.414 26.281 1 95.81 250 LEU B C 1
ATOM 5043 O O . LEU B 1 250 ? 1.391 15.352 26.859 1 95.81 250 LEU B O 1
ATOM 5047 N N . VAL B 1 251 ? 1.296 13.797 25.266 1 93.88 251 VAL B N 1
ATOM 5048 C CA . VAL B 1 251 ? 2.598 14.203 24.734 1 93.88 251 VAL B CA 1
ATOM 5049 C C . VAL B 1 251 ? 2.412 14.961 23.422 1 93.88 251 VAL B C 1
ATOM 5051 O O . VAL B 1 251 ? 1.374 14.844 22.781 1 93.88 251 VAL B O 1
ATOM 5054 N N . ASN B 1 252 ? 3.371 15.883 23.062 1 90.12 252 ASN B N 1
ATOM 5055 C CA . ASN B 1 252 ? 3.404 16.641 21.812 1 90.12 252 ASN B CA 1
ATOM 5056 C C . ASN B 1 252 ? 2.096 17.391 21.578 1 90.12 252 ASN B C 1
ATOM 5058 O O . ASN B 1 252 ? 1.405 17.141 20.578 1 90.12 252 ASN B O 1
ATOM 5062 N N . ARG B 1 253 ? 1.835 18.281 22.391 1 90.94 253 ARG B N 1
ATOM 5063 C CA . ARG B 1 253 ? 0.618 19.078 22.375 1 90.94 253 ARG B CA 1
ATOM 5064 C C . ARG B 1 253 ? 0.556 19.969 21.141 1 90.94 253 ARG B C 1
ATOM 5066 O O . ARG B 1 253 ? 1.303 20.938 21.016 1 90.94 253 ARG B O 1
ATOM 5073 N N . ASN B 1 254 ? -0.29 19.531 20.172 1 90.38 254 ASN B N 1
ATOM 5074 C CA . ASN B 1 254 ? -0.428 20.266 18.922 1 90.38 254 ASN B CA 1
ATOM 5075 C C . ASN B 1 254 ? -1.887 20.359 18.484 1 90.38 254 ASN B C 1
ATOM 5077 O O . ASN B 1 254 ? -2.236 19.906 17.391 1 90.38 254 ASN B O 1
ATOM 5081 N N . GLY B 1 255 ? -2.639 21.078 19.297 1 92.12 255 GLY B N 1
ATOM 5082 C CA . GLY B 1 255 ? -4.059 21.219 19.016 1 92.12 255 GLY B CA 1
ATOM 5083 C C . GLY B 1 255 ? -4.344 21.984 17.75 1 92.12 255 GLY B C 1
ATOM 5084 O O . GLY B 1 255 ? -5.324 21.703 17.047 1 92.12 255 GLY B O 1
ATOM 5085 N N . VAL B 1 256 ? -3.494 22.891 17.375 1 91.94 256 VAL B N 1
ATOM 5086 C CA . VAL B 1 256 ? -3.668 23.703 16.188 1 91.94 256 VAL B CA 1
ATOM 5087 C C . VAL B 1 256 ? -3.641 22.812 14.938 1 91.94 256 VAL B C 1
ATOM 5089 O O . VAL B 1 256 ? -4.469 22.969 14.039 1 91.94 256 VAL B O 1
ATOM 5092 N N . ARG B 1 257 ? -2.738 21.891 14.82 1 93.19 257 ARG B N 1
ATOM 5093 C CA . ARG B 1 257 ? -2.645 20.984 13.68 1 93.19 257 ARG B CA 1
ATOM 5094 C C . ARG B 1 257 ? -3.922 20.156 13.531 1 93.19 257 ARG B C 1
ATOM 5096 O O . ARG B 1 257 ? -4.414 19.969 12.414 1 93.19 257 ARG B O 1
ATOM 5103 N N . GLN B 1 258 ? -4.398 19.672 14.656 1 95.75 258 GLN B N 1
ATOM 5104 C CA . GLN B 1 258 ? -5.59 18.844 14.617 1 95.75 258 GLN B CA 1
ATOM 5105 C C . GLN B 1 258 ? -6.785 19.609 14.07 1 95.75 258 GLN B C 1
ATOM 5107 O O . GLN B 1 258 ? -7.504 19.109 13.195 1 95.75 258 GLN B O 1
ATOM 5112 N N . LEU B 1 259 ? -6.914 20.828 14.57 1 95.88 259 LEU B N 1
ATOM 5113 C CA . LEU B 1 259 ? -8.031 21.656 14.125 1 95.88 259 LEU B CA 1
ATOM 5114 C C . LEU B 1 259 ? -7.836 22.078 12.672 1 95.88 259 LEU B C 1
ATOM 5116 O O . LEU B 1 259 ? -8.812 22.219 11.922 1 95.88 259 LEU B O 1
ATOM 5120 N N . HIS B 1 260 ? -6.602 22.281 12.273 1 96.19 260 HIS B N 1
ATOM 5121 C CA . HIS B 1 260 ? -6.32 22.609 10.883 1 96.19 260 HIS B CA 1
ATOM 5122 C C . HIS B 1 260 ? -6.742 21.469 9.953 1 96.19 260 HIS B C 1
ATOM 5124 O O . HIS B 1 260 ? -7.375 21.719 8.922 1 96.19 260 HIS B O 1
ATOM 5130 N N . LEU B 1 261 ? -6.402 20.266 10.281 1 96.88 261 LEU B N 1
ATOM 5131 C CA . LEU B 1 261 ? -6.766 19.109 9.469 1 96.88 261 LEU B CA 1
ATOM 5132 C C . LEU B 1 261 ? -8.281 18.938 9.414 1 96.88 261 LEU B C 1
ATOM 5134 O O . LEU B 1 261 ? -8.828 18.562 8.375 1 96.88 261 LEU B O 1
ATOM 5138 N N . TYR B 1 262 ? -8.867 19.203 10.539 1 96.62 262 TYR B N 1
ATOM 5139 C CA . TYR B 1 262 ? -10.328 19.156 10.57 1 96.62 262 TYR B CA 1
ATOM 5140 C C . TYR B 1 262 ? -10.922 20.156 9.594 1 96.62 262 TYR B C 1
ATOM 5142 O O . TYR B 1 262 ? -11.852 19.844 8.852 1 96.62 262 TYR B O 1
ATOM 5150 N N . MET B 1 263 ? -10.398 21.328 9.688 1 97.19 263 MET B N 1
ATOM 5151 C CA . MET B 1 263 ? -10.844 22.391 8.781 1 97.19 263 MET B CA 1
ATOM 5152 C C . MET B 1 263 ? -10.625 21.984 7.324 1 97.19 263 MET B C 1
ATOM 5154 O O . MET B 1 263 ? -11.508 22.172 6.484 1 97.19 263 MET B O 1
ATOM 5158 N N . GLU B 1 264 ? -9.516 21.422 6.977 1 97.62 264 GLU B N 1
ATOM 5159 C CA . GLU B 1 264 ? -9.219 20.984 5.613 1 97.62 264 GLU B CA 1
ATOM 5160 C C . GLU B 1 264 ? -10.195 19.906 5.152 1 97.62 264 GLU B C 1
ATOM 5162 O O . GLU B 1 264 ? -10.562 19.859 3.979 1 97.62 264 GLU B O 1
ATOM 5167 N N . HIS B 1 265 ? -10.508 19 6.043 1 98.19 265 HIS B N 1
ATOM 5168 C CA . HIS B 1 265 ? -11.484 17.969 5.695 1 98.19 265 HIS B CA 1
ATOM 5169 C C . HIS B 1 265 ? -12.797 18.609 5.234 1 98.19 265 HIS B C 1
ATOM 5171 O O . HIS B 1 265 ? -13.383 18.172 4.238 1 98.19 265 HIS B O 1
ATOM 5177 N N . LYS B 1 266 ? -13.312 19.594 5.961 1 98.19 266 LYS B N 1
ATOM 5178 C CA . LYS B 1 266 ? -14.547 20.281 5.582 1 98.19 266 LYS B CA 1
ATOM 5179 C C . LYS B 1 266 ? -14.398 21 4.25 1 98.19 266 LYS B C 1
ATOM 5181 O O . LYS B 1 266 ? -15.328 21.031 3.443 1 98.19 266 LYS B O 1
ATOM 5186 N N . GLN B 1 267 ? -13.227 21.562 4.07 1 97.44 267 GLN B N 1
ATOM 5187 C CA . GLN B 1 267 ? -12.961 22.219 2.793 1 97.44 267 GLN B CA 1
ATOM 5188 C C . GLN B 1 267 ? -13.055 21.219 1.638 1 97.44 267 GLN B C 1
ATOM 5190 O O . GLN B 1 267 ? -13.625 21.531 0.59 1 97.44 267 GLN B O 1
ATOM 5195 N N . VAL B 1 268 ? -12.492 20.078 1.768 1 97.88 268 VAL B N 1
ATOM 5196 C CA . VAL B 1 268 ? -12.539 19.047 0.729 1 97.88 268 VAL B CA 1
ATOM 5197 C C . VAL B 1 268 ? -13.984 18.609 0.49 1 97.88 268 VAL B C 1
ATOM 5199 O O . VAL B 1 268 ? -14.375 18.344 -0.648 1 97.88 268 VAL B O 1
ATOM 5202 N N . MET B 1 269 ? -14.75 18.484 1.566 1 98.06 269 MET B N 1
ATOM 5203 C CA . MET B 1 269 ? -16.172 18.156 1.424 1 98.06 269 MET B CA 1
ATOM 5204 C C . MET B 1 269 ? -16.891 19.188 0.58 1 98.06 269 MET B C 1
ATOM 5206 O O . MET B 1 269 ? -17.719 18.859 -0.266 1 98.06 269 MET B O 1
ATOM 5210 N N . LEU B 1 270 ? -16.562 20.469 0.808 1 97.62 270 LEU B N 1
ATOM 5211 C CA . LEU B 1 270 ? -17.141 21.547 0.021 1 97.62 270 LEU B CA 1
ATOM 5212 C C . LEU B 1 270 ? -16.75 21.422 -1.448 1 97.62 270 LEU B C 1
ATOM 5214 O O . LEU B 1 270 ? -17.609 21.531 -2.332 1 97.62 270 LEU B O 1
ATOM 5218 N N . ASP B 1 271 ? -15.5 21.219 -1.717 1 97.5 271 ASP B N 1
ATOM 5219 C CA . ASP B 1 271 ? -15.016 21.047 -3.082 1 97.5 271 ASP B CA 1
ATOM 5220 C C . ASP B 1 271 ? -15.727 19.875 -3.768 1 97.5 271 ASP B C 1
ATOM 5222 O O . ASP B 1 271 ? -16.109 19.969 -4.938 1 97.5 271 ASP B O 1
ATOM 5226 N N . ARG B 1 272 ? -15.922 18.859 -3.045 1 97.5 272 ARG B N 1
ATOM 5227 C CA . ARG B 1 272 ? -16.594 17.656 -3.549 1 97.5 272 ARG B CA 1
ATOM 5228 C C . ARG B 1 272 ? -18.047 17.953 -3.932 1 97.5 272 ARG B C 1
ATOM 5230 O O . ARG B 1 272 ? -18.5 17.578 -5.008 1 97.5 272 ARG B O 1
ATOM 5237 N N . LEU B 1 273 ? -18.734 18.625 -3.033 1 97.62 273 LEU B N 1
ATOM 5238 C CA . LEU B 1 273 ? -20.125 18.953 -3.291 1 97.62 273 LEU B CA 1
ATOM 5239 C C . LEU B 1 273 ? -20.25 19.844 -4.52 1 97.62 273 LEU B C 1
ATOM 5241 O O . LEU B 1 273 ? -21.156 19.656 -5.348 1 97.62 273 LEU B O 1
ATOM 5245 N N . ARG B 1 274 ? -19.391 20.797 -4.656 1 97.44 274 ARG B N 1
ATOM 5246 C CA . ARG B 1 274 ? -19.406 21.688 -5.816 1 97.44 274 ARG B CA 1
ATOM 5247 C C . ARG B 1 274 ? -19.141 20.906 -7.102 1 97.44 274 ARG B C 1
ATOM 5249 O O . ARG B 1 274 ? -19.781 21.156 -8.125 1 97.44 274 ARG B O 1
ATOM 5256 N N . TYR B 1 275 ? -18.188 20.047 -7.027 1 97.12 275 TYR B N 1
ATOM 5257 C CA . TYR B 1 275 ? -17.875 19.203 -8.18 1 97.12 275 TYR B CA 1
ATOM 5258 C C . TYR B 1 275 ? -19.078 18.359 -8.578 1 97.12 275 TYR B C 1
ATOM 5260 O O . TYR B 1 275 ? -19.422 18.266 -9.758 1 97.12 275 TYR B O 1
ATOM 5268 N N . MET B 1 276 ? -19.672 17.703 -7.605 1 97.06 276 MET B N 1
ATOM 5269 C CA . MET B 1 276 ? -20.812 16.812 -7.863 1 97.06 276 MET B CA 1
ATOM 5270 C C . MET B 1 276 ? -21.984 17.609 -8.43 1 97.06 276 MET B C 1
ATOM 5272 O O . MET B 1 276 ? -22.734 17.094 -9.273 1 97.06 276 MET B O 1
ATOM 5276 N N . GLN B 1 277 ? -22.141 18.812 -7.957 1 96.31 277 GLN B N 1
ATOM 5277 C CA . GLN B 1 277 ? -23.156 19.703 -8.523 1 96.31 277 GLN B CA 1
ATOM 5278 C C . GLN B 1 277 ? -22.859 20.016 -9.984 1 96.31 277 GLN B C 1
ATOM 5280 O O . GLN B 1 277 ? -23.719 19.859 -10.852 1 96.31 277 GLN B O 1
ATOM 5285 N N . ALA B 1 278 ? -21.688 20.438 -10.273 1 96.5 278 ALA B N 1
ATOM 5286 C CA . ALA B 1 278 ? -21.266 20.859 -11.609 1 96.5 278 ALA B CA 1
ATOM 5287 C C . ALA B 1 278 ? -21.391 19.703 -12.609 1 96.5 278 ALA B C 1
ATOM 5289 O O . ALA B 1 278 ? -21.703 19.922 -13.781 1 96.5 278 ALA B O 1
ATOM 5290 N N . LYS B 1 279 ? -21.172 18.484 -12.148 1 95.5 279 LYS B N 1
ATOM 5291 C CA . LYS B 1 279 ? -21.172 17.328 -13.047 1 95.5 279 LYS B CA 1
ATOM 5292 C C . LYS B 1 279 ? -22.547 16.656 -13.062 1 95.5 279 LYS B C 1
ATOM 5294 O O . LYS B 1 279 ? -22.734 15.648 -13.75 1 95.5 279 LYS B O 1
ATOM 5299 N N . GLY B 1 280 ? -23.453 17.125 -12.273 1 93.44 280 GLY B N 1
ATOM 5300 C CA . GLY B 1 280 ? -24.828 16.672 -12.328 1 93.44 280 GLY B CA 1
ATOM 5301 C C . GLY B 1 280 ? -25.094 15.477 -11.43 1 93.44 280 GLY B C 1
ATOM 5302 O O . GLY B 1 280 ? -26.156 14.844 -11.531 1 93.44 280 GLY B O 1
ATOM 5303 N N . TYR B 1 281 ? -24.188 15.18 -10.5 1 93.19 281 TYR B N 1
ATOM 5304 C CA . TYR B 1 281 ? -24.391 14.078 -9.57 1 93.19 281 TYR B CA 1
ATOM 5305 C C . TYR B 1 281 ? -25.312 14.484 -8.43 1 93.19 281 TYR B C 1
ATOM 5307 O O . TYR B 1 281 ? -25.906 13.633 -7.766 1 93.19 281 TYR B O 1
ATOM 5315 N N . LEU B 1 282 ? -25.312 15.742 -8.117 1 92.88 282 LEU B N 1
ATOM 5316 C CA . LEU B 1 282 ? -26.203 16.312 -7.102 1 92.88 282 LEU B CA 1
ATOM 5317 C C . LEU B 1 282 ? -27.062 17.422 -7.691 1 92.88 282 LEU B C 1
ATOM 5319 O O . LEU B 1 282 ? -26.594 18.219 -8.492 1 92.88 282 LEU B O 1
ATOM 5323 N N . THR B 1 283 ? -28.297 17.359 -7.238 1 89.44 283 THR B N 1
ATOM 5324 C CA . THR B 1 283 ? -29.219 18.391 -7.703 1 89.44 283 THR B CA 1
ATOM 5325 C C . THR B 1 283 ? -29.562 19.359 -6.578 1 89.44 283 THR B C 1
ATOM 5327 O O . THR B 1 283 ? -30.016 18.938 -5.508 1 89.44 283 THR B O 1
ATOM 5330 N N . HIS B 1 284 ? -29.375 20.641 -6.738 1 85.38 284 HIS B N 1
ATOM 5331 C CA . HIS B 1 284 ? -29.688 21.75 -5.84 1 85.38 284 HIS B CA 1
ATOM 5332 C C . HIS B 1 284 ? -29.156 21.484 -4.438 1 85.38 284 HIS B C 1
ATOM 5334 O O . HIS B 1 284 ? -29.906 21.5 -3.465 1 85.38 284 HIS B O 1
ATOM 5340 N N . PRO B 1 285 ? -27.844 21.281 -4.328 1 91 285 PRO B N 1
ATOM 5341 C CA . PRO B 1 285 ? -27.281 20.984 -3.016 1 91 285 PRO B CA 1
ATOM 5342 C C . PRO B 1 285 ? -27.047 22.234 -2.178 1 91 285 PRO B C 1
ATOM 5344 O O . PRO B 1 285 ? -26.062 22.312 -1.432 1 91 285 PRO B O 1
ATOM 5347 N N . ASP B 1 286 ? -27.781 23.281 -2.297 1 93.75 286 ASP B N 1
ATOM 5348 C CA . ASP B 1 286 ? -27.547 24.578 -1.685 1 93.75 286 ASP B CA 1
ATOM 5349 C C . ASP B 1 286 ? -27.484 24.469 -0.163 1 93.75 286 ASP B C 1
ATOM 5351 O O . ASP B 1 286 ? -26.594 25.062 0.467 1 93.75 286 ASP B O 1
ATOM 5355 N N . GLU B 1 287 ? -28.375 23.734 0.366 1 95.06 287 GLU B N 1
ATOM 5356 C CA . GLU B 1 287 ? -28.391 23.594 1.817 1 95.06 287 GLU B CA 1
ATOM 5357 C C . GLU B 1 287 ? -27.156 22.844 2.307 1 95.06 287 GLU B C 1
ATOM 5359 O O . GLU B 1 287 ? -26.594 23.172 3.354 1 95.06 287 GLU B O 1
ATOM 5364 N N . LEU B 1 288 ? -26.812 21.859 1.551 1 96.88 288 LEU B N 1
ATOM 5365 C CA . LEU B 1 288 ? -25.625 21.094 1.903 1 96.88 288 LEU B CA 1
ATOM 5366 C C . LEU B 1 288 ? -24.375 21.953 1.822 1 96.88 288 LEU B C 1
ATOM 5368 O O . LEU B 1 288 ? -23.516 21.906 2.703 1 96.88 288 LEU B O 1
ATOM 5372 N N . LEU B 1 289 ? -24.281 22.734 0.783 1 97.69 289 LEU B N 1
ATOM 5373 C CA . LEU B 1 289 ? -23.156 23.656 0.617 1 97.69 289 LEU B CA 1
ATOM 5374 C C . LEU B 1 289 ? -23.094 24.656 1.765 1 97.69 289 LEU B C 1
ATOM 5376 O O . LEU B 1 289 ? -22.016 24.938 2.287 1 97.69 289 LEU B O 1
ATOM 5380 N N . ALA B 1 290 ? -24.188 25.125 2.164 1 97.69 290 ALA B N 1
ATOM 5381 C CA . ALA B 1 290 ? -24.234 26.078 3.275 1 97.69 290 ALA B CA 1
ATOM 5382 C C . ALA B 1 290 ? -23.797 25.422 4.578 1 97.69 290 ALA B C 1
ATOM 5384 O O . ALA B 1 290 ? -23.078 26.031 5.371 1 97.69 290 ALA B O 1
ATOM 5385 N N . ASP B 1 291 ? -24.266 24.219 4.832 1 97.19 291 ASP B N 1
ATOM 5386 C CA . ASP B 1 291 ? -23.891 23.5 6.043 1 97.19 291 ASP B CA 1
ATOM 5387 C C . ASP B 1 291 ? -22.391 23.281 6.117 1 97.19 291 ASP B C 1
ATOM 5389 O O . ASP B 1 291 ? -21.766 23.531 7.152 1 97.19 291 ASP B O 1
ATOM 5393 N N . TYR B 1 292 ? -21.844 22.859 5.051 1 97.62 292 TYR B N 1
ATOM 5394 C CA . TYR B 1 292 ? -20.422 22.547 5.07 1 97.62 292 TYR B CA 1
ATOM 5395 C C . TYR B 1 292 ? -19.594 23.828 5.059 1 97.62 292 TYR B C 1
ATOM 5397 O O . TYR B 1 292 ? -18.484 23.859 5.598 1 97.62 292 TYR B O 1
ATOM 5405 N N . ALA B 1 293 ? -20.078 24.859 4.441 1 97.75 293 ALA B N 1
ATOM 5406 C CA . ALA B 1 293 ? -19.406 26.156 4.578 1 97.75 293 ALA B CA 1
ATOM 5407 C C . ALA B 1 293 ? -19.359 26.594 6.039 1 97.75 293 ALA B C 1
ATOM 5409 O O . ALA B 1 293 ? -18.344 27.109 6.5 1 97.75 293 ALA B O 1
ATOM 5410 N N . GLU B 1 294 ? -20.438 26.406 6.707 1 97.38 294 GLU B N 1
ATOM 5411 C CA . GLU B 1 294 ? -20.484 26.734 8.125 1 97.38 294 GLU B CA 1
ATOM 5412 C C . GLU B 1 294 ? -19.516 25.875 8.93 1 97.38 294 GLU B C 1
ATOM 5414 O O . GLU B 1 294 ? -18.812 26.391 9.805 1 97.38 294 GLU B O 1
ATOM 5419 N N . LEU B 1 295 ? -19.531 24.594 8.648 1 97.5 295 LEU B N 1
ATOM 5420 C CA . LEU B 1 295 ? -18.594 23.688 9.305 1 97.5 295 LEU B CA 1
ATOM 5421 C C . LEU B 1 295 ? -17.156 24.125 9.086 1 97.5 295 LEU B C 1
ATOM 5423 O O . LEU B 1 295 ? -16.359 24.141 10.031 1 97.5 295 LEU B O 1
ATOM 5427 N N . GLN B 1 296 ? -16.844 24.453 7.848 1 97.44 296 GLN B N 1
ATOM 5428 C CA . GLN B 1 296 ? -15.508 24.922 7.516 1 97.44 296 GLN B CA 1
ATOM 5429 C C . GLN B 1 296 ? -15.172 26.219 8.234 1 97.44 296 GLN B C 1
ATOM 5431 O O . GLN B 1 296 ? -14.086 26.359 8.797 1 97.44 296 GLN B O 1
ATOM 5436 N N . GLU B 1 297 ? -16.047 27.141 8.266 1 97.12 297 GLU B N 1
ATOM 5437 C CA . GLU B 1 297 ? -15.852 28.438 8.906 1 97.12 297 GLU B CA 1
ATOM 5438 C C . GLU B 1 297 ? -15.664 28.281 10.414 1 97.12 297 GLU B C 1
ATOM 5440 O O . GLU B 1 297 ? -14.789 28.922 11 1 97.12 297 GLU B O 1
ATOM 5445 N N . GLN B 1 298 ? -16.453 27.5 11.031 1 96.38 298 GLN B N 1
ATOM 5446 C CA . GLN B 1 298 ? -16.344 27.281 12.469 1 96.38 298 GLN B CA 1
ATOM 5447 C C . GLN B 1 298 ? -15.039 26.594 12.82 1 96.38 298 GLN B C 1
ATOM 5449 O O . GLN B 1 298 ? -14.414 26.906 13.836 1 96.38 298 GLN B O 1
ATOM 5454 N N . SER B 1 299 ? -14.688 25.609 11.977 1 96 299 SER B N 1
ATOM 5455 C CA . SER B 1 299 ? -13.406 24.938 12.195 1 96 299 SER B CA 1
ATOM 5456 C C . SER B 1 299 ? -12.242 25.922 12.078 1 96 299 SER B C 1
ATOM 5458 O O . SER B 1 299 ? -11.32 25.891 12.891 1 96 299 SER B O 1
ATOM 5460 N N . LEU B 1 300 ? -12.273 26.75 11.078 1 96.12 300 LEU B N 1
ATOM 5461 C CA . LEU B 1 300 ? -11.273 27.797 10.898 1 96.12 300 LEU B CA 1
ATOM 5462 C C . LEU B 1 300 ? -11.25 28.734 12.109 1 96.12 300 LEU B C 1
ATOM 5464 O O . LEU B 1 300 ? -10.172 29.109 12.594 1 96.12 300 LEU B O 1
ATOM 5468 N N . GLY B 1 301 ? -12.383 29.141 12.578 1 95.75 301 GLY B N 1
ATOM 5469 C CA . GLY B 1 301 ? -12.492 29.984 13.75 1 95.75 301 GLY B CA 1
ATOM 5470 C C . GLY B 1 301 ? -11.883 29.375 14.992 1 95.75 301 GLY B C 1
ATOM 5471 O O . GLY B 1 301 ? -11.172 30.047 15.742 1 95.75 301 GLY B O 1
ATOM 5472 N N . MET B 1 302 ? -12.18 28.141 15.227 1 95.62 302 MET B N 1
ATOM 5473 C CA . MET B 1 302 ? -11.625 27.438 16.375 1 95.62 302 MET B CA 1
ATOM 5474 C C . MET B 1 302 ? -10.102 27.391 16.297 1 95.62 302 MET B C 1
ATOM 5476 O O . MET B 1 302 ? -9.422 27.641 17.297 1 95.62 302 MET B O 1
ATOM 5480 N N . ARG B 1 303 ? -9.602 27.031 15.125 1 94.75 303 ARG B N 1
ATOM 5481 C CA . ARG B 1 303 ? -8.156 26.984 14.914 1 94.75 303 ARG B CA 1
ATOM 5482 C C . ARG B 1 303 ? -7.52 28.328 15.195 1 94.75 303 ARG B C 1
ATOM 5484 O O . ARG B 1 303 ? -6.535 28.422 15.93 1 94.75 303 ARG B O 1
ATOM 5491 N N . ASN B 1 304 ? -8.055 29.391 14.656 1 93.81 304 ASN B N 1
ATOM 5492 C CA . ASN B 1 304 ? -7.52 30.75 14.828 1 93.81 304 ASN B CA 1
ATOM 5493 C C . ASN B 1 304 ? -7.605 31.203 16.281 1 93.81 304 ASN B C 1
ATOM 5495 O O . ASN B 1 304 ? -6.715 31.891 16.766 1 93.81 304 ASN B O 1
ATOM 5499 N N . HIS B 1 305 ? -8.703 30.844 16.938 1 92.19 305 HIS B N 1
ATOM 5500 C CA . HIS B 1 305 ? -8.852 31.156 18.359 1 92.19 305 HIS B CA 1
ATOM 5501 C C . HIS B 1 305 ? -7.75 30.516 19.188 1 92.19 305 HIS B C 1
ATOM 5503 O O . HIS B 1 305 ? -7.191 31.156 20.078 1 92.19 305 HIS B O 1
ATOM 5509 N N . LEU B 1 306 ? -7.484 29.312 18.891 1 92.19 306 LEU B N 1
ATOM 5510 C CA . LEU B 1 306 ? -6.438 28.609 19.609 1 92.19 306 LEU B CA 1
ATOM 5511 C C . LEU B 1 306 ? -5.074 29.234 19.359 1 92.19 306 LEU B C 1
ATOM 5513 O O . LEU B 1 306 ? -4.277 29.391 20.297 1 92.19 306 LEU B O 1
ATOM 5517 N N . ILE B 1 307 ? -4.789 29.578 18.094 1 89.88 307 ILE B N 1
ATOM 5518 C CA . ILE B 1 307 ? -3.529 30.219 17.734 1 89.88 307 ILE B CA 1
ATOM 5519 C C . ILE B 1 307 ? -3.373 31.531 18.516 1 89.88 307 ILE B C 1
ATOM 5521 O O . ILE B 1 307 ? -2.312 31.797 19.078 1 89.88 307 ILE B O 1
ATOM 5525 N N . ARG B 1 308 ? -4.398 32.312 18.594 1 89.06 308 ARG B N 1
ATOM 5526 C CA . ARG B 1 308 ? -4.371 33.594 19.297 1 89.06 308 ARG B CA 1
ATOM 5527 C C . ARG B 1 308 ? -4.133 33.406 20.797 1 89.06 308 ARG B C 1
ATOM 5529 O O . ARG B 1 308 ? -3.418 34.156 21.422 1 89.06 308 ARG B O 1
ATOM 5536 N N . ALA B 1 309 ? -4.758 32.375 21.266 1 87.06 309 ALA B N 1
ATOM 5537 C CA . ALA B 1 309 ? -4.566 32.062 22.688 1 87.06 309 ALA B CA 1
ATOM 5538 C C . ALA B 1 309 ? -3.111 31.719 22.984 1 87.06 309 ALA B C 1
ATOM 5540 O O . ALA B 1 309 ? -2.559 32.156 24 1 87.06 309 ALA B O 1
ATOM 5541 N N . PHE B 1 310 ? -2.521 31 22.172 1 83.69 310 PHE B N 1
ATOM 5542 C CA . PHE B 1 310 ? -1.131 30.609 22.344 1 83.69 310 PHE B CA 1
ATOM 5543 C C . PHE B 1 310 ? -0.205 31.812 22.25 1 83.69 310 PHE B C 1
ATOM 5545 O O . PHE B 1 310 ? 0.766 31.922 23 1 83.69 310 PHE B O 1
ATOM 5552 N N . ILE B 1 311 ? -0.459 32.656 21.312 1 83.5 311 ILE B N 1
ATOM 5553 C CA . ILE B 1 311 ? 0.35 33.844 21.125 1 83.5 311 ILE B CA 1
ATOM 5554 C C . ILE B 1 311 ? 0.26 34.719 22.375 1 83.5 311 ILE B C 1
ATOM 5556 O O . ILE B 1 311 ? 1.254 35.312 22.781 1 83.5 311 ILE B O 1
ATOM 5560 N N . ARG B 1 312 ? -0.837 34.688 22.969 1 82.12 312 ARG B N 1
ATOM 5561 C CA . ARG B 1 312 ? -1.058 35.531 24.141 1 82.12 312 ARG B CA 1
ATOM 5562 C C . ARG B 1 312 ? -0.548 34.844 25.406 1 82.12 312 ARG B C 1
ATOM 5564 O O . ARG B 1 312 ? -0.552 35.438 26.484 1 82.12 312 ARG B O 1
ATOM 5571 N N . GLY B 1 313 ? 0.008 33.625 25.266 1 72.44 313 GLY B N 1
ATOM 5572 C CA . GLY B 1 313 ? 0.543 32.906 26.406 1 72.44 313 GLY B CA 1
ATOM 5573 C C . GLY B 1 313 ? -0.533 32.375 27.328 1 72.44 313 GLY B C 1
ATOM 5574 O O . GLY B 1 313 ? -0.27 32.094 28.5 1 72.44 313 GLY B O 1
ATOM 5575 N N . LYS B 1 314 ? -1.795 32.469 26.969 1 63.12 314 LYS B N 1
ATOM 5576 C CA . LYS B 1 314 ? -2.902 32.156 27.859 1 63.12 314 LYS B CA 1
ATOM 5577 C C . LYS B 1 314 ? -3.586 30.859 27.453 1 63.12 314 LYS B C 1
ATOM 5579 O O . LYS B 1 314 ? -4.812 30.75 27.5 1 63.12 314 LYS B O 1
ATOM 5584 N N . GLY B 1 315 ? -2.947 29.812 26.906 1 61.72 315 GLY B N 1
ATOM 5585 C CA . GLY B 1 315 ? -3.727 28.609 26.656 1 61.72 315 GLY B CA 1
ATOM 5586 C C . GLY B 1 315 ? -4.438 28.094 27.906 1 61.72 315 GLY B C 1
ATOM 5587 O O . GLY B 1 315 ? -3.816 27.469 28.766 1 61.72 315 GLY B O 1
ATOM 5588 N N . ASP B 1 316 ? -5.617 28.828 28.328 1 66.62 316 ASP B N 1
ATOM 5589 C CA . ASP B 1 316 ? -6.23 28.5 29.609 1 66.62 316 ASP B CA 1
ATOM 5590 C C . ASP B 1 316 ? -7.348 27.469 29.422 1 66.62 316 ASP B C 1
ATOM 5592 O O . ASP B 1 316 ? -7.738 27.156 28.297 1 66.62 316 ASP B O 1
ATOM 5596 N N . GLU B 1 317 ? -7.668 26.906 30.5 1 79.81 317 GLU B N 1
ATOM 5597 C CA . GLU B 1 317 ? -8.695 25.891 30.672 1 79.81 317 GLU B CA 1
ATOM 5598 C C . GLU B 1 317 ? -9.992 26.281 29.969 1 79.81 317 GLU B C 1
ATOM 5600 O O . GLU B 1 317 ? -10.688 25.422 29.406 1 79.81 317 GLU B O 1
ATOM 5605 N N . SER B 1 318 ? -10.188 27.516 29.891 1 85.56 318 SER B N 1
ATOM 5606 C CA . SER B 1 318 ? -11.461 27.984 29.359 1 85.56 318 SER B CA 1
ATOM 5607 C C . SER B 1 318 ? -11.531 27.812 27.844 1 85.56 318 SER B C 1
ATOM 5609 O O . SER B 1 318 ? -12.586 27.484 27.312 1 85.56 318 SER B O 1
ATOM 5611 N N . ILE B 1 319 ? -10.477 27.969 27.188 1 89.5 319 ILE B N 1
ATOM 5612 C CA . ILE B 1 319 ? -10.461 27.844 25.734 1 89.5 319 ILE B CA 1
ATOM 5613 C C . ILE B 1 319 ? -10.766 26.391 25.344 1 89.5 319 ILE B C 1
ATOM 5615 O O . ILE B 1 319 ? -11.547 26.141 24.422 1 89.5 319 ILE B O 1
ATOM 5619 N N . TYR B 1 320 ? -10.195 25.5 26.062 1 92.44 320 TYR B N 1
ATOM 5620 C CA . TYR B 1 320 ? -10.375 24.094 25.75 1 92.44 320 TYR B CA 1
ATOM 5621 C C . TYR B 1 320 ? -11.805 23.641 26.016 1 92.44 320 TYR B C 1
ATOM 5623 O O . TYR B 1 320 ? -12.359 22.844 25.25 1 92.44 320 TYR B O 1
ATOM 5631 N N . ALA B 1 321 ? -12.352 24.172 27.062 1 91.56 321 ALA B N 1
ATOM 5632 C CA . ALA B 1 321 ? -13.75 23.859 27.344 1 91.56 321 ALA B CA 1
ATOM 5633 C C . ALA B 1 321 ? -14.656 24.359 26.219 1 91.56 321 ALA B C 1
ATOM 5635 O O . ALA B 1 321 ? -15.594 23.656 25.812 1 91.56 321 ALA B O 1
ATOM 5636 N N . GLN B 1 322 ? -14.422 25.531 25.766 1 92.19 322 GLN B N 1
ATOM 5637 C CA . GLN B 1 322 ? -15.195 26.094 24.672 1 92.19 322 GLN B CA 1
ATOM 5638 C C . GLN B 1 322 ? -15.047 25.25 23.406 1 92.19 322 GLN B C 1
ATOM 5640 O O . GLN B 1 322 ? -16.016 25.031 22.672 1 92.19 322 GLN B O 1
ATOM 5645 N N . LEU B 1 323 ? -13.836 24.844 23.156 1 93.81 323 LEU B N 1
ATOM 5646 C CA . LEU B 1 323 ? -13.57 24.016 21.984 1 93.81 323 LEU B CA 1
ATOM 5647 C C . LEU B 1 323 ? -14.359 22.719 22.047 1 93.81 323 LEU B C 1
ATOM 5649 O O . LEU B 1 323 ? -14.93 22.281 21.047 1 93.81 323 LEU B O 1
ATOM 5653 N N . GLN B 1 324 ? -14.414 22.094 23.188 1 93.81 324 GLN B N 1
ATOM 5654 C CA . GLN B 1 324 ? -15.156 20.844 23.359 1 93.81 324 GLN B CA 1
ATOM 5655 C C . GLN B 1 324 ? -16.641 21.047 23.062 1 93.81 324 GLN B C 1
ATOM 5657 O O . GLN B 1 324 ? -17.25 20.219 22.375 1 93.81 324 GLN B O 1
ATOM 5662 N N . ASP B 1 325 ? -17.125 22.109 23.547 1 94.31 325 ASP B N 1
ATOM 5663 C CA . ASP B 1 325 ? -18.531 22.422 23.328 1 94.31 325 ASP B CA 1
ATOM 5664 C C . ASP B 1 325 ? -18.812 22.656 21.844 1 94.31 325 ASP B C 1
ATOM 5666 O O . ASP B 1 325 ? -19.797 22.141 21.312 1 94.31 325 ASP B O 1
ATOM 5670 N N . ARG B 1 326 ? -17.984 23.422 21.25 1 95.5 326 ARG B N 1
ATOM 5671 C CA . ARG B 1 326 ? -18.141 23.719 19.828 1 95.5 326 ARG B CA 1
ATOM 5672 C C . ARG B 1 326 ? -18.062 22.453 18.984 1 95.5 326 ARG B C 1
ATOM 5674 O O . ARG B 1 326 ? -18.828 22.266 18.047 1 95.5 326 ARG B O 1
ATOM 5681 N N . LEU B 1 327 ? -17.156 21.578 19.312 1 96.5 327 LEU B N 1
ATOM 5682 C CA . LEU B 1 327 ? -17 20.328 18.594 1 96.5 327 LEU B CA 1
ATOM 5683 C C . LEU B 1 327 ? -18.266 19.484 18.703 1 96.5 327 LEU B C 1
ATOM 5685 O O . LEU B 1 327 ? -18.641 18.797 17.734 1 96.5 327 LEU B O 1
ATOM 5689 N N . GLY B 1 328 ? -18.844 19.469 19.859 1 95 328 GLY B N 1
ATOM 5690 C CA . GLY B 1 328 ? -20.109 18.766 20.016 1 95 328 GLY B CA 1
ATOM 5691 C C . GLY B 1 328 ? -21.188 19.266 19.078 1 95 328 GLY B C 1
ATOM 5692 O O . GLY B 1 328 ? -21.891 18.469 18.438 1 95 328 GLY B O 1
ATOM 5693 N N . GLY B 1 329 ? -21.328 20.578 18.969 1 95.19 329 GLY B N 1
ATOM 5694 C CA . GLY B 1 329 ? -22.297 21.172 18.062 1 95.19 329 GLY B CA 1
ATOM 5695 C C . GLY B 1 329 ? -22 20.891 16.609 1 95.19 329 GLY B C 1
ATOM 5696 O O . GLY B 1 329 ? -22.906 20.625 15.82 1 95.19 329 GLY B O 1
ATOM 5697 N N . LEU B 1 330 ? -20.781 20.953 16.234 1 96.94 330 LEU B N 1
ATOM 5698 C CA . LEU B 1 330 ? -20.375 20.688 14.852 1 96.94 330 LEU B CA 1
ATOM 5699 C C . LEU B 1 330 ? -20.656 19.234 14.469 1 96.94 330 LEU B C 1
ATOM 5701 O O . LEU B 1 330 ? -21.016 18.953 13.32 1 96.94 330 LEU B O 1
ATOM 5705 N N . LYS B 1 331 ? -20.391 18.297 15.445 1 97.12 331 LYS B N 1
ATOM 5706 C CA . LYS B 1 331 ? -20.688 16.891 15.195 1 97.12 331 LYS B CA 1
ATOM 5707 C C . LYS B 1 331 ? -22.156 16.703 14.781 1 97.12 331 LYS B C 1
ATOM 5709 O O . LYS B 1 331 ? -22.438 16.016 13.812 1 97.12 331 LYS B O 1
ATOM 5714 N N . GLU B 1 332 ? -23 17.328 15.477 1 96.88 332 GLU B N 1
ATOM 5715 C CA . GLU B 1 332 ? -24.438 17.219 15.203 1 96.88 332 GLU B CA 1
ATOM 5716 C C . GLU B 1 332 ? -24.781 17.828 13.852 1 96.88 332 GLU B C 1
ATOM 5718 O O . GLU B 1 332 ? -25.578 17.266 13.102 1 96.88 332 GLU B O 1
ATOM 5723 N N . LEU B 1 333 ? -24.234 18.969 13.633 1 97.19 333 LEU B N 1
ATOM 5724 C CA . LEU B 1 333 ? -24.469 19.641 12.359 1 97.19 333 LEU B CA 1
ATOM 5725 C C . LEU B 1 333 ? -24.031 18.75 11.195 1 97.19 333 LEU B C 1
ATOM 5727 O O . LEU B 1 333 ? -24.766 18.594 10.219 1 97.19 333 LEU B O 1
ATOM 5731 N N . GLU B 1 334 ? -22.844 18.219 11.273 1 98.12 334 GLU B N 1
ATOM 5732 C CA . GLU B 1 334 ? -22.328 17.391 10.18 1 98.12 334 GLU B CA 1
ATOM 5733 C C . GLU B 1 334 ? -23.125 16.094 10.039 1 98.12 334 GLU B C 1
ATOM 5735 O O . GLU B 1 334 ? -23.344 15.609 8.93 1 98.12 334 GLU B O 1
ATOM 5740 N N . GLN B 1 335 ? -23.453 15.531 11.195 1 97.75 335 GLN B N 1
ATOM 5741 C CA . GLN B 1 335 ? -24.281 14.328 11.156 1 97.75 335 GLN B CA 1
ATOM 5742 C C . GLN B 1 335 ? -25.562 14.562 10.359 1 97.75 335 GLN B C 1
ATOM 5744 O O . GLN B 1 335 ? -25.969 13.727 9.547 1 97.75 335 GLN B O 1
ATOM 5749 N N . GLY B 1 336 ? -26.219 15.656 10.625 1 97.19 336 GLY B N 1
ATOM 5750 C CA . GLY B 1 336 ? -27.422 16.016 9.875 1 97.19 336 GLY B CA 1
ATOM 5751 C C . GLY B 1 336 ? -27.156 16.219 8.398 1 97.19 336 GLY B C 1
ATOM 5752 O O . GLY B 1 336 ? -27.906 15.711 7.555 1 97.19 336 GLY B O 1
ATOM 5753 N N . ALA B 1 337 ? -26.156 17.016 8.094 1 97.19 337 ALA B N 1
ATOM 5754 C CA . ALA B 1 337 ? -25.797 17.297 6.703 1 97.19 337 ALA B CA 1
ATOM 5755 C C . ALA B 1 337 ? -25.484 16.016 5.949 1 97.19 337 ALA B C 1
ATOM 5757 O O . ALA B 1 337 ? -25.938 15.805 4.828 1 97.19 337 ALA B O 1
ATOM 5758 N N . LEU B 1 338 ? -24.688 15.125 6.574 1 97.12 338 LEU B N 1
ATOM 5759 C CA . LEU B 1 338 ? -24.297 13.859 5.973 1 97.12 338 LEU B CA 1
ATOM 5760 C C . LEU B 1 338 ? -25.5 12.969 5.73 1 97.12 338 LEU B C 1
ATOM 5762 O O . LEU B 1 338 ? -25.578 12.281 4.707 1 97.12 338 LEU B O 1
ATOM 5766 N N . GLY B 1 339 ? -26.359 12.922 6.707 1 96.06 339 GLY B N 1
ATOM 5767 C CA . GLY B 1 339 ? -27.578 12.148 6.531 1 96.06 339 GLY B CA 1
ATOM 5768 C C . GLY B 1 339 ? -28.359 12.555 5.305 1 96.06 339 GLY B C 1
ATOM 5769 O O . GLY B 1 339 ? -28.797 11.703 4.527 1 96.06 339 GLY B O 1
ATOM 5770 N N . ARG B 1 340 ? -28.562 13.812 5.082 1 95.12 340 ARG B N 1
ATOM 5771 C CA . ARG B 1 340 ? -29.281 14.328 3.924 1 95.12 340 ARG B CA 1
ATOM 5772 C C . ARG B 1 340 ? -28.531 14.016 2.631 1 95.12 340 ARG B C 1
ATOM 5774 O O . ARG B 1 340 ? -29.156 13.672 1.618 1 95.12 340 ARG B O 1
ATOM 5781 N N . LEU B 1 341 ? -27.234 14.203 2.695 1 96.19 341 LEU B N 1
ATOM 5782 C CA . LEU B 1 341 ? -26.422 13.914 1.52 1 96.19 341 LEU B CA 1
ATOM 5783 C C . LEU B 1 341 ? -26.562 12.445 1.113 1 96.19 341 LEU B C 1
ATOM 5785 O O . LEU B 1 341 ? -26.75 12.141 -0.068 1 96.19 341 LEU B O 1
ATOM 5789 N N . LEU B 1 342 ? -26.469 11.531 2.061 1 95.62 342 LEU B N 1
ATOM 5790 C CA . LEU B 1 342 ? -26.578 10.102 1.797 1 95.62 342 LEU B CA 1
ATOM 5791 C C . LEU B 1 342 ? -27.969 9.766 1.239 1 95.62 342 LEU B C 1
ATOM 5793 O O . LEU B 1 342 ? -28.094 8.914 0.356 1 95.62 342 LEU B O 1
ATOM 5797 N N . GLU B 1 343 ? -28.922 10.398 1.7 1 92.88 343 GLU B N 1
ATOM 5798 C CA . GLU B 1 343 ? -30.266 10.203 1.182 1 92.88 343 GLU B CA 1
ATOM 5799 C C . GLU B 1 343 ? -30.359 10.617 -0.284 1 92.88 343 GLU B C 1
ATOM 5801 O O . GLU B 1 343 ? -30.984 9.922 -1.091 1 92.88 343 GLU B O 1
ATOM 5806 N N . GLN B 1 344 ? -29.797 11.711 -0.579 1 91.12 344 GLN B N 1
ATOM 5807 C CA . GLN B 1 344 ? -29.812 12.203 -1.951 1 91.12 344 GLN B CA 1
ATOM 5808 C C . GLN B 1 344 ? -29.062 11.258 -2.887 1 91.12 344 GLN B C 1
ATOM 5810 O O . GLN B 1 344 ? -29.484 11.047 -4.027 1 91.12 344 GLN B O 1
ATOM 5815 N N . LEU B 1 345 ? -28 10.719 -2.391 1 92.06 345 LEU B N 1
ATOM 5816 C CA . LEU B 1 345 ? -27.172 9.852 -3.221 1 92.06 345 LEU B CA 1
ATOM 5817 C C . LEU B 1 345 ? -27.812 8.477 -3.379 1 92.06 345 LEU B C 1
ATOM 5819 O O . LEU B 1 345 ? -27.562 7.785 -4.367 1 92.06 345 LEU B O 1
ATOM 5823 N N . SER B 1 346 ? -28.484 8.078 -2.445 1 86.94 346 SER B N 1
ATOM 5824 C CA . SER B 1 346 ? -29.141 6.777 -2.508 1 86.94 346 SER B CA 1
ATOM 5825 C C . SER B 1 346 ? -30.375 6.824 -3.402 1 86.94 346 SER B C 1
ATOM 5827 O O . SER B 1 346 ? -30.844 5.785 -3.887 1 86.94 346 SER B O 1
ATOM 5829 N N . ALA B 1 347 ? -30.984 7.879 -3.602 1 77.69 347 ALA B N 1
ATOM 5830 C CA . ALA B 1 347 ? -32.156 8.031 -4.43 1 77.69 347 ALA B CA 1
ATOM 5831 C C . ALA B 1 347 ? -31.812 7.996 -5.914 1 77.69 347 ALA B C 1
ATOM 5833 O O . ALA B 1 347 ? -32.688 7.812 -6.762 1 77.69 347 ALA B O 1
ATOM 5834 N N . LYS B 1 348 ? -30.672 7.957 -6.336 1 67.19 348 LYS B N 1
ATOM 5835 C CA . LYS B 1 348 ? -30.266 7.898 -7.734 1 67.19 348 LYS B CA 1
ATOM 5836 C C . LYS B 1 348 ? -29.797 6.496 -8.117 1 67.19 348 LYS B C 1
ATOM 5838 O O . LYS B 1 348 ? -29.219 5.781 -7.289 1 67.19 348 LYS B O 1
#

Nearest PDB structures (foldseek):
  7wuw-assembly1_C  TM=5.541E-01  e=4.354E-08  Streptomyces sahachiroi
  8tn1-assembly1_B  TM=5.790E-01  e=2.306E-01  synthetic construct
  8tn6-assembly1_C  TM=5.569E-01  e=2.689E-01  synthetic construct
  8jh6-assembly1_B  TM=5.364E-01  e=2.689E-01  synthetic construct
  1ktm-assembly1_A  TM=4.852E-01  e=1.318E+00  Gallus gallus

Radius of gyration: 26.91 Å; Cα contacts (8 Å, |Δi|>4): 1237; chains: 2; bounding box: 65×71×64 Å

Sequence (696 aa):
MRNELPFNDPPVWGLLSWAYTLGITSAYEQTYPWYVGNFIEVFANDYFLEERTEFFFDFYRGGGNEFRSNNPFLSSCNLNFELAAALTGERITDYLIDCIDLKYYPVLFIDEYYIPSRHAYQNYYCPHHMLIYGYDREQQAFLTAGFGQTMTFGKHLTPFADLERAYESIRDKVARKQQRDDHMFFFRFNTADAYAFNPESVRQQLENYYYSRTTHNLMNRNVDRYSFGLRTYDSLRNYFEAERTNDPNLVNRNGVRQLHLYMEHKQVMLDRLRYMQAKGYLTHPDELLADYAELQEQSLGMRNHLIRAFIRGKGDESIYAQLQDRLGGLKELEQGALGRLLEQLSAKMRNELPFNDPPVWGLLSWAYTLGITSAYEQTYPWYVGNFIEVFANDYFLEERTEFFFDFYRGGGNEFRSNNPFLSSCNLNFELAAALTGERITDYLIDCIDLKYYPVLFIDEYYIPSRHAYQNYYCPHHMLIYGYDREQQAFLTAGFGQTMTFGKHLTPFADLERAYESIRDKVARKQQRDDHMFFFRFNTADAYAFNPESVRQQLENYYYSRTTHNLMNRNVDRYSFGLRTYDSLRNYFEAERTNDPNLVNRNGVRQLHLYMEHKQVMLDRLRYMQAKGYLTHPDELLADYAELQEQSLGMRNHLIRAFIRGKGDESIYAQLQDRLGGLKELEQGALGRLLEQLSAK

Secondary structure (DSSP, 8-state):
-EEE------S--SSHHHHHHHHHHTTSGGGHHHHHHS---EEEETTTTTTT----EEE-SSGGGTTTTS-TTEEEEEE-HHHHHHHHTT-HHHHHHHHHHTTEEEEEEEEGGG-TTSTTTTTS--EEEEEEEEEETTTTEEEEEEE-TTS-EEEEEEEHHHHHHHHHHHHHHHHTTSS----EEEEEE-SS------HHHHHHHHHHHHHT--SSTTTTS--TTEEEGGGHHHHHHHHHHHHHTT-TT--S--HHHHHHHHHHHHHHHHHHHHHHHHTTSSS-THHHHHHHHHHHHHHHHHHHHHHHHHHTT---HHHHHHHHHHHHHHHHHHHHHHHHHHHHHHT-/-EEE------S--SSHHHHHHHHHHTTSGGGHHHHHHS---EEEETTTTTTT----EEE-SSGGGTTTTS-TTEEEEEE-HHHHHTTSTT-HHHHHHHHHHTTEEEEEEEEGGG-TTSTTTTTS--EEEEEEEEEETTTTEEEEEEE-TTS-EEEEEEEHHHHHHHHHHHHHHHHTTSS----EEEEEE-SS------HHHHHHHHHHHHTT--SSTTTTS--TTEEEGGGHHHHHHHHHHHHHTT-TT--S--HHHHHHHHHHHHHHHHHHHHHHHHTTSSS-THHHHHHHHHHHHHHHHHHHHHHHHHHTT---HHHHHHHHHHHHHHHHHHHHHHHHHHHHHH--

Solvent-accessible surface area (backbone atoms only — not comparable to full-atom values): 36289 Å² total; per-residue (Å²): 105,70,51,73,54,76,65,39,85,36,92,47,55,79,47,62,75,52,17,54,55,37,8,44,44,64,57,38,74,78,44,48,45,49,53,50,48,26,74,70,29,32,33,24,48,68,52,20,53,85,65,53,34,62,69,49,62,43,75,47,61,67,65,78,27,50,85,51,45,43,46,71,43,43,44,60,32,32,42,36,58,76,64,37,62,70,22,50,68,96,45,67,67,62,45,53,53,50,36,41,75,71,54,30,33,43,29,41,56,23,24,34,27,46,32,80,62,27,61,33,36,82,72,44,88,38,81,42,74,41,41,34,45,27,38,28,57,82,76,41,22,32,33,30,46,46,57,28,59,82,69,42,77,44,78,46,78,42,42,49,69,36,53,50,51,11,36,49,50,39,50,51,32,33,75,68,68,74,33,82,82,56,65,23,39,38,34,28,81,40,82,80,53,80,67,74,68,47,69,67,32,36,51,51,39,49,48,26,18,70,67,36,42,77,61,46,45,53,58,71,45,90,50,85,60,48,34,21,28,60,49,29,51,56,49,51,35,50,52,36,48,37,60,44,66,60,40,86,41,62,37,79,87,52,67,54,58,43,32,45,37,52,21,46,46,32,46,43,52,44,53,27,51,53,48,32,38,76,72,64,76,40,78,84,56,59,66,54,51,51,51,33,50,48,52,22,50,51,30,47,48,52,27,52,52,52,51,52,28,51,76,70,69,51,77,45,51,64,58,30,54,52,49,40,51,51,46,54,54,49,48,53,52,49,53,52,47,50,52,53,51,52,52,60,59,64,73,103,106,70,51,73,55,76,64,40,87,36,91,48,57,79,48,62,73,52,18,54,56,37,9,42,45,64,57,37,75,81,43,48,45,50,54,50,51,36,74,70,29,31,32,23,49,69,49,20,54,85,65,53,34,64,68,48,61,43,74,46,62,67,65,78,26,50,84,50,45,43,46,70,44,41,44,56,33,32,44,36,57,78,66,40,61,73,23,49,70,93,49,68,66,62,47,52,54,51,38,40,74,72,54,29,34,42,30,40,56,23,24,35,28,46,32,81,63,27,59,33,35,82,70,44,87,38,80,42,75,40,40,36,46,28,39,29,59,83,76,42,23,32,33,30,48,46,57,27,59,83,67,41,77,45,78,44,78,42,42,48,67,35,51,51,51,11,35,49,50,39,50,51,31,32,76,70,67,74,33,83,81,58,65,24,37,37,35,28,82,40,81,82,55,81,65,75,69,48,70,66,30,36,50,51,39,49,48,25,19,70,69,36,43,77,63,51,48,50,63,60,46,88,54,83,61,47,35,20,27,58,49,28,50,54,48,52,35,51,50,35,48,36,59,44,68,59,41,85,41,62,38,79,88,52,68,53,59,43,32,44,38,52,20,46,46,32,47,45,50,43,53,27,52,53,50,32,39,75,72,64,75,38,79,84,54,60,67,53,51,50,51,34,50,48,52,23,50,52,29,47,48,51,28,52,52,52,52,52,28,51,74,70,69,51,79,45,51,63,58,30,53,52,49,38,53,50,45,54,54,48,48,54,53,48,52,53,48,49,51,53,50,51,52,60,58,63,73,102

pLDDT: mean 90.97, std 9.07, range [56.41, 98.69]